Protein AF-A0A8T0LU77-F1 (afdb_monomer_lite)

Foldseek 3Di:
DVLLVVLLVLCVVQLEAEEAELQFDLVVVVSLVPHPNPRYYYYHLLVSLVSLLVSVVVPRQEYEYQDFQQSQLLNCLSCVVSPNNRHFYFYLDLDHLDFQFQVLLVAPLVVVLLLVQLQDALEEEEEESRHHLLSLLLSCQRHLYAYDYLACVLLVLVQSCLLDPPYQYEYDDQQQLLVLSLVVLVVLLPDQQVVVCVVPVSDGNVSSVSSSVRRHYHHRTAGPLLALCDDVLLVCCVPPPVVAQQEAESRHHPSSSVVQVVCVVVVRHDYTHLVRRLVSLLVVQLVCVVVLPQEEHEYEYSDRPSSVSVNVVSSVCSQPVDDDGRGYHYFYDYSWDDPLDDDDDDDDDDGDDDPDPDDDRGDGSHDPSSHSRDSVSSVCVSVQDDPDPPDDRPRPSRGRDAFPDDDVNHGSSVSSCVSVVQNVCCVVPVHGDPVSSCCSNPNDRSRSPDPPDPDVDPDDQAEEEEEAPDLQVLLLLLLSLVLRHQYEYEYPVAQVVCVVSDVVSPDSYGYHYLLCSLQPGQEYEHEDALQCLLVRPLVSQAAHQYEYLYFHACVRRNDDPCLQVVVADSQVVSCVSNVRHWYKYWNNQAASLCSNPQAAAPPDPQAAEIEMATDDPVSLVVVQVSCNSSRHHYAYQYHSSLNLCRHPPFQSHHCQQQDDDDPPDDLVVSLVSSNPDRPGGHDNVNNVVRSVVTDDDPPRIDYQDDPPPDSRNCSRNVDD

Sequence (720 aa):
MQVVKDLDALLHEKKMGIVAHFYMDPELQGILSSLSWPHTFIADSLAMGEAAAKMAKKGIQSVAVLGVDFMSESVRANLDSNGFPHIPVYRLAEQKIGCSLAESAEKQAYIAYLQKAAKTPNSIHIVYINTSLRSKAFAHDLVPTITCTSSNVVQTVLQAYAQVPDVSIWYGPDTYMGENLQQMFEHIAQLPDEKIRQIHPQHNRKTIAGMLKRFDYFKEGNCVVHHMFGDKVTQRVRDEYSHAYHTAHFEVPGEMFTLAMEAQNEGRGVVGSTSNILNFIKAKTAEAVKNQTGERLSFVLGTEAGMITAIVRGVQETLNAQAGGIKPEVEIIFPVAADAVAMEGEELVPGVAGGEGCSTAGGCATCPFMKMNDIDALFRVVEGVSATTNGADPLANFYPQKYSELIQGKTISDIGVQPILHMKSFMEGQKLSDALVKDIQTRTPGAGCPESHPLPKTPMTQTIGFVGFGHVNSGLAQHAVNAGYNVILSNSRGPNSLTDAVEKLGPQAKAATVEDVARQSDLVSVSVPLKSVELLPVELFAGKTVIDSNNYYPERDGEYPELEKRVLTMSELVQRHLKDSRVIKVFNNIDQFHIRYGARSADDPTRWAIPLAGDNLEAKAEVAKFVDAIGFDAVDCGSLADSWRFQPNTPAYCVPYIGEFPDGVTTEEMLKWVQNDHSKVVKAADVLKLLSQATTSDPVGGLINTPKLVPVYIAMFALP

InterPro domains:
  IPR003473 Quinolinate synthetase A [PF02445] (7-314)
  IPR003473 Quinolinate synthetase A [PTHR30573] (2-440)
  IPR028939 Pyrroline-5-carboxylate reductase, catalytic, N-terminal [PF03807] (463-551)
  IPR036094 Quinolinate synthetase A superfamily [G3DSA:3.40.50.10800] (7-96)
  IPR036094 Quinolinate synthetase A superfamily [G3DSA:3.40.50.10800] (101-222)
  IPR036094 Quinolinate synthetase A superfamily [G3DSA:3.40.50.10800] (223-317)
  IPR036094 Quinolinate synthetase A superfamily [SSF142754] (3-386)
  IPR036291 NAD(P)-binding domain superfamily [SSF51735] (463-658)

Secondary structure (DSSP, 8-state):
-HHHHHHHHHHHHHTEEEEEETTS-HHHHHHHHT---TTEEEE-HHHHHHHHHHHHHTT-SEEEEES-HHHHHHHHHHHHHTT-TTS-EE-S-SS----HHHHHTTSHHHHHHHHHHHTSTTEEEEEESSS-HHHHHHHHHHS-EEEE-TTTHHHHHHHHHHHSTT-EEEEES-HHHHHHHHHHHHHHTTS-HHHHHHH-TT--HHHHHHHHTTEEE-SS---TTGGGS-HHHHHHHHHH-TTSEEEEETTS-HHHHHHHHHHHHTTSEEEE-HHHHHHHHHHHHHHHHHHT---EEEEEEES-GGGHHHHHHHHHHHHHSS-SSPPPEEEEE----GGGS----------S-SS--S-TT--SS--TTGGG--HHHHHHHHHH--S--SS--TTGGGSPPPP--EETTEEHHHHHTHHHHHHHHHHHHSS--HHHHHHHHHSPTTTTS--SS--SS--TTPEEEEES-SHHHHHHHHHHHHTT-EEEEE-TT-GGGGHHHHHHH-TTEEE--HHHHHHH-SEEEE-S-HHHHTTS-HHHHTT-EEEE-----HHHH---HHHHTTSS-HHHHHHHHTTTSEEEE-STTS-HHHHHH----TT-TTPPEEEEEES-HHHHHHHHHHHHHTT-EEEE--SGGGGGGGSTTSTTSSHHHH-PPPTT--HHHHHHHHHH-------HHHHHHHHHT----SSSS--SS-TT--HHHHHHHS--

Organism: NCBI:txid325452

Radius of gyration: 29.88 Å; chains: 1; bounding box: 83×69×72 Å

pLDDT: mean 85.57, std 15.41, range [25.34, 98.62]

Structure (mmCIF, N/CA/C/O backbone):
data_AF-A0A8T0LU77-F1
#
_entry.id   AF-A0A8T0LU77-F1
#
loop_
_atom_site.group_PDB
_atom_site.id
_atom_site.type_symbol
_atom_site.label_atom_id
_atom_site.label_alt_id
_atom_site.label_comp_id
_atom_site.label_asym_id
_atom_site.label_entity_id
_atom_site.label_seq_id
_atom_site.pdbx_PDB_ins_code
_atom_site.Cartn_x
_atom_site.Cartn_y
_atom_site.Cartn_z
_atom_site.occupancy
_atom_site.B_iso_or_equiv
_atom_site.auth_seq_id
_atom_site.auth_comp_id
_atom_site.auth_asym_id
_atom_site.auth_atom_id
_atom_site.pdbx_PDB_model_num
ATOM 1 N N . MET A 1 1 ? 1.473 31.744 18.400 1.00 71.50 1 MET A N 1
ATOM 2 C CA . MET A 1 1 ? 0.511 32.851 18.143 1.00 71.50 1 MET A CA 1
ATOM 3 C C . MET A 1 1 ? 0.859 33.685 16.913 1.00 71.50 1 MET A C 1
ATOM 5 O O . MET A 1 1 ? -0.066 33.986 16.176 1.00 71.50 1 MET A O 1
ATOM 9 N N . GLN A 1 2 ? 2.121 34.073 16.679 1.00 88.25 2 GLN A N 1
ATOM 10 C CA . GLN A 1 2 ? 2.491 34.861 15.488 1.00 88.25 2 GLN A CA 1
ATOM 11 C C . GLN A 1 2 ? 2.235 34.090 14.179 1.00 88.25 2 GLN A C 1
ATOM 13 O O . GLN A 1 2 ? 1.459 34.554 13.358 1.00 88.25 2 GLN A O 1
ATOM 18 N N . VAL A 1 3 ? 2.720 32.845 14.091 1.00 89.31 3 VAL A N 1
ATOM 19 C CA . VAL A 1 3 ? 2.484 31.917 12.963 1.00 89.31 3 VAL A CA 1
ATOM 20 C C . VAL A 1 3 ? 1.002 31.800 12.573 1.00 89.31 3 VAL A C 1
ATOM 22 O O . VAL A 1 3 ? 0.662 31.887 11.399 1.00 89.31 3 VAL A O 1
ATOM 25 N N . VAL A 1 4 ? 0.101 31.661 13.557 1.00 91.69 4 VAL A N 1
ATOM 26 C CA . VAL A 1 4 ? -1.355 31.597 13.319 1.00 91.69 4 VAL A CA 1
ATOM 27 C C . VAL A 1 4 ? -1.853 32.881 12.659 1.00 91.69 4 VAL A C 1
ATOM 29 O O . VAL A 1 4 ? -2.607 32.803 11.701 1.00 91.69 4 VAL A O 1
ATOM 32 N N . LYS A 1 5 ? -1.433 34.057 13.145 1.00 93.75 5 LYS A N 1
ATOM 33 C CA . LYS A 1 5 ? -1.854 35.349 12.580 1.00 93.75 5 LYS A CA 1
ATOM 34 C C . LYS A 1 5 ? -1.355 35.535 11.150 1.00 93.75 5 LYS A C 1
ATOM 36 O O . LYS A 1 5 ? -2.112 36.027 10.320 1.00 93.75 5 LYS A O 1
ATOM 41 N N . ASP A 1 6 ? -0.112 35.145 10.883 1.00 95.81 6 ASP A N 1
ATOM 42 C CA . ASP A 1 6 ? 0.508 35.306 9.566 1.00 95.81 6 ASP A CA 1
ATOM 43 C C . ASP A 1 6 ? -0.165 34.398 8.533 1.00 95.81 6 ASP A C 1
ATOM 45 O O . ASP A 1 6 ? -0.571 34.866 7.469 1.00 95.81 6 ASP A O 1
ATOM 49 N N . LEU A 1 7 ? -0.386 33.125 8.884 1.00 95.88 7 LEU A N 1
ATOM 50 C CA . LEU A 1 7 ? -1.118 32.191 8.031 1.00 95.88 7 LEU A CA 1
ATOM 51 C C . LEU A 1 7 ? -2.561 32.660 7.808 1.00 95.88 7 LEU A C 1
ATOM 53 O O . LEU A 1 7 ? -3.051 32.635 6.684 1.00 95.88 7 LEU A O 1
ATOM 57 N N . ASP A 1 8 ? -3.242 33.118 8.859 1.00 95.50 8 ASP A N 1
ATOM 58 C CA . ASP A 1 8 ? -4.627 33.584 8.775 1.00 95.50 8 ASP A CA 1
ATOM 59 C C . ASP A 1 8 ? -4.773 34.800 7.850 1.00 95.50 8 ASP A C 1
ATOM 61 O O . ASP A 1 8 ? -5.672 34.831 7.007 1.00 95.50 8 ASP A O 1
ATOM 65 N N . ALA A 1 9 ? -3.863 35.774 7.957 1.00 96.00 9 ALA A N 1
ATOM 66 C CA . ALA A 1 9 ? -3.821 36.934 7.072 1.00 96.00 9 ALA A CA 1
ATOM 67 C C . ALA A 1 9 ? -3.586 36.520 5.612 1.00 96.00 9 ALA A C 1
ATOM 69 O O . ALA A 1 9 ? -4.295 36.981 4.714 1.00 96.00 9 ALA A O 1
ATOM 70 N N . LEU A 1 10 ? -2.645 35.602 5.385 1.00 95.50 10 LEU A N 1
ATOM 71 C CA . LEU A 1 10 ? -2.308 35.122 4.052 1.00 95.50 10 LEU A CA 1
ATOM 72 C C . LEU A 1 10 ? -3.462 34.324 3.417 1.00 95.50 10 LEU A C 1
ATOM 74 O O . LEU A 1 10 ? -3.782 34.520 2.245 1.00 95.50 10 LEU A O 1
ATOM 78 N N . LEU A 1 11 ? -4.151 33.477 4.186 1.00 96.50 11 LEU A N 1
ATOM 79 C CA . LEU A 1 11 ? -5.327 32.739 3.714 1.00 96.50 11 LEU A CA 1
ATOM 80 C C . LEU A 1 11 ? -6.483 33.675 3.342 1.00 96.50 11 LEU A C 1
ATOM 82 O O . LEU A 1 11 ? -7.136 33.446 2.321 1.00 96.50 11 LEU A O 1
ATOM 86 N N . HIS A 1 12 ? -6.702 34.749 4.111 1.00 95.69 12 HIS A N 1
ATOM 87 C CA . HIS A 1 12 ? -7.681 35.785 3.768 1.00 95.69 12 HIS A CA 1
ATOM 88 C C . HIS A 1 12 ? -7.314 36.523 2.476 1.00 95.69 12 HIS A C 1
ATOM 90 O O . HIS A 1 12 ? -8.185 36.748 1.632 1.00 95.69 12 HIS A O 1
ATOM 96 N N . GLU A 1 13 ? -6.039 36.884 2.308 1.00 94.81 13 GLU A N 1
ATOM 97 C CA . GLU A 1 13 ? -5.536 37.562 1.110 1.00 94.81 13 GLU A CA 1
ATOM 98 C C . GLU A 1 13 ? -5.702 36.685 -0.139 1.00 94.81 13 GLU A C 1
ATOM 100 O O . GLU A 1 13 ? -6.286 37.110 -1.140 1.00 94.81 13 GLU A O 1
ATOM 105 N N . LYS A 1 14 ? -5.223 35.438 -0.070 1.00 94.31 14 LYS A N 1
ATOM 106 C CA . LYS A 1 14 ? -5.201 34.493 -1.196 1.00 94.31 14 LYS A CA 1
ATOM 107 C C . LYS A 1 14 ? -6.538 33.799 -1.432 1.00 94.31 14 LYS A C 1
ATOM 109 O O . LYS A 1 14 ? -6.737 33.190 -2.481 1.00 94.31 14 LYS A O 1
ATOM 114 N N . LYS A 1 15 ? -7.461 33.885 -0.469 1.00 96.12 15 LYS A N 1
ATOM 115 C CA . LYS A 1 15 ? -8.753 33.184 -0.454 1.00 96.12 15 LYS A CA 1
ATOM 116 C C . LYS A 1 15 ? -8.601 31.676 -0.680 1.00 96.12 15 LYS A C 1
ATOM 118 O O . LYS A 1 15 ? -9.377 31.083 -1.430 1.00 96.12 15 LYS A O 1
ATOM 123 N N . MET A 1 16 ? -7.601 31.054 -0.063 1.00 96.88 16 MET A N 1
ATOM 124 C CA . MET A 1 16 ? -7.343 29.619 -0.208 1.00 96.88 16 MET A CA 1
ATOM 125 C C . MET A 1 16 ? -8.146 28.821 0.824 1.00 96.88 16 MET A C 1
ATOM 127 O O . MET A 1 16 ? -8.096 29.116 2.013 1.00 96.88 16 MET A O 1
ATOM 131 N N . GLY A 1 17 ? -8.888 27.803 0.394 1.00 97.56 17 GLY A N 1
ATOM 132 C CA . GLY A 1 17 ? -9.505 26.833 1.297 1.00 97.56 17 GLY A CA 1
ATOM 133 C C . GLY A 1 17 ? -8.489 25.808 1.800 1.00 97.56 17 GLY A C 1
ATOM 134 O O . GLY A 1 17 ? -7.613 25.389 1.047 1.00 97.56 17 GLY A O 1
ATOM 135 N N . ILE A 1 18 ? -8.631 25.372 3.048 1.00 97.62 18 ILE A N 1
ATOM 136 C CA . ILE A 1 18 ? -7.810 24.325 3.657 1.00 97.62 18 ILE A CA 1
ATOM 137 C C . ILE A 1 18 ? -8.700 23.140 4.013 1.00 97.62 18 ILE A C 1
ATOM 139 O O . ILE A 1 18 ? -9.639 23.271 4.804 1.00 97.62 18 ILE A O 1
ATOM 143 N N . VAL A 1 19 ? -8.386 21.972 3.459 1.00 96.38 19 VAL A N 1
ATOM 144 C CA . VAL A 1 19 ? -8.988 20.701 3.874 1.00 96.38 19 VAL A CA 1
ATOM 145 C C . VAL A 1 19 ? -7.897 19.756 4.337 1.00 96.38 19 VAL A C 1
ATOM 147 O O . VAL A 1 19 ? -6.856 19.632 3.695 1.00 96.38 19 VAL A O 1
ATOM 150 N N . ALA A 1 20 ? -8.115 19.115 5.477 1.00 92.69 20 ALA A N 1
ATOM 151 C CA . ALA A 1 20 ? -7.022 18.534 6.234 1.00 92.69 20 ALA A CA 1
ATOM 152 C C . ALA A 1 20 ? -7.450 17.239 6.939 1.00 92.69 20 ALA A C 1
ATOM 154 O O . ALA A 1 20 ? -8.569 17.166 7.451 1.00 92.69 20 ALA A O 1
ATOM 155 N N . HIS A 1 21 ? -6.587 16.220 6.970 1.00 88.94 21 HIS A N 1
ATOM 156 C CA . HIS A 1 21 ? -6.925 14.925 7.571 1.00 88.94 21 HIS A CA 1
ATOM 157 C C . HIS A 1 21 ? -6.678 14.878 9.092 1.00 88.94 21 HIS A C 1
ATOM 159 O O . HIS A 1 21 ? -5.743 15.496 9.592 1.00 88.94 21 HIS A O 1
ATOM 165 N N . PHE A 1 22 ? -7.432 14.064 9.844 1.00 79.50 22 PHE A N 1
ATOM 166 C CA . PHE A 1 22 ? -7.202 13.857 11.291 1.00 79.50 22 PHE A CA 1
ATOM 167 C C . PHE A 1 22 ? -5.813 13.311 11.658 1.00 79.50 22 PHE A C 1
ATOM 169 O O . PHE A 1 22 ? -5.407 13.390 12.810 1.00 79.50 22 PHE A O 1
ATOM 176 N N . TYR A 1 23 ? -5.094 12.727 10.702 1.00 79.31 23 TYR A N 1
ATOM 177 C CA . TYR A 1 23 ? -3.795 12.081 10.937 1.00 79.31 23 TYR A CA 1
ATOM 178 C C . TYR A 1 23 ? -2.599 13.027 10.797 1.00 79.31 23 TYR A C 1
ATOM 180 O O . TYR A 1 23 ? -1.453 12.611 10.933 1.00 79.31 23 TYR A O 1
ATOM 188 N N . MET A 1 24 ? -2.853 14.309 10.537 1.00 77.81 24 MET A N 1
ATOM 189 C CA . MET A 1 24 ? -1.810 15.328 10.534 1.00 77.81 24 MET A CA 1
ATOM 190 C C . MET A 1 24 ? -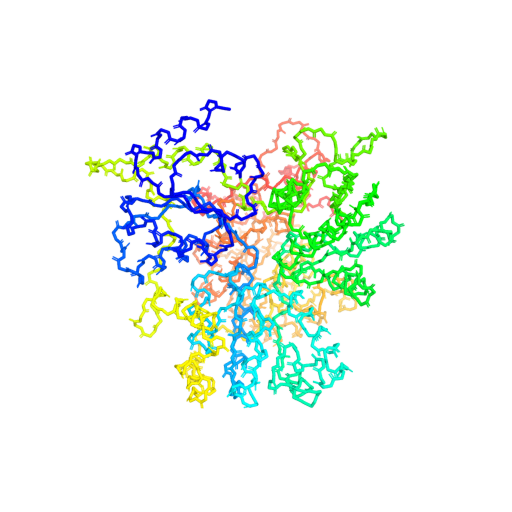1.126 15.470 11.890 1.00 77.81 24 MET A C 1
ATOM 192 O O . MET A 1 24 ? -1.663 15.089 12.933 1.00 77.81 24 MET A O 1
ATOM 196 N N . ASP A 1 25 ? 0.028 16.129 11.869 1.00 74.69 25 ASP A N 1
ATOM 197 C CA . ASP A 1 25 ? 0.730 16.520 13.078 1.00 74.69 25 ASP A CA 1
ATOM 198 C C . ASP A 1 25 ? -0.173 17.298 14.072 1.00 74.69 25 ASP A C 1
ATOM 200 O O . ASP A 1 25 ? -0.897 18.211 13.653 1.00 74.69 25 ASP A O 1
ATOM 204 N N . PRO A 1 26 ? -0.174 16.945 15.377 1.00 70.81 26 PRO A N 1
ATOM 205 C CA . PRO A 1 26 ? -0.962 17.643 16.392 1.00 70.81 26 PRO A CA 1
ATOM 206 C C . PRO A 1 26 ? -0.701 19.152 16.479 1.00 70.81 26 PRO A C 1
ATOM 208 O O . PRO A 1 26 ? -1.646 19.910 16.713 1.00 70.81 26 PRO A O 1
ATOM 211 N N . GLU A 1 27 ? 0.540 19.603 16.268 1.00 75.69 27 GLU A N 1
ATOM 212 C CA . GLU A 1 27 ? 0.891 21.024 16.248 1.00 75.69 27 GLU A CA 1
ATOM 213 C C . GLU A 1 27 ? 0.178 21.726 15.090 1.00 75.69 27 GLU A C 1
ATOM 215 O O . GLU A 1 27 ? -0.529 22.720 15.294 1.00 75.69 27 GLU A O 1
ATOM 220 N N . LEU A 1 28 ? 0.266 21.152 13.887 1.00 82.31 28 LEU A N 1
ATOM 221 C CA . LEU A 1 28 ? -0.398 21.679 12.697 1.00 82.31 28 LEU A CA 1
ATOM 222 C C . LEU A 1 28 ? -1.924 21.686 12.859 1.00 82.31 28 LEU A C 1
ATOM 224 O O . LEU A 1 28 ? -2.576 22.685 12.553 1.00 82.31 28 LEU A O 1
ATOM 228 N N . GLN A 1 29 ? -2.512 20.627 13.425 1.00 81.38 29 GLN A N 1
ATOM 229 C CA . GLN A 1 29 ? -3.939 20.607 13.771 1.00 81.38 29 GLN A CA 1
ATOM 230 C C . GLN A 1 29 ? -4.318 21.741 14.738 1.00 81.38 29 GLN A C 1
ATOM 232 O O . GLN A 1 29 ? -5.363 22.385 14.572 1.00 81.38 29 GLN A O 1
ATOM 237 N N . GLY A 1 30 ? -3.477 21.995 15.746 1.00 81.50 30 GLY A N 1
ATOM 238 C CA . GLY A 1 30 ? -3.633 23.087 16.704 1.00 81.50 30 GLY A CA 1
ATOM 239 C C . GLY A 1 30 ? -3.628 24.460 16.031 1.00 81.50 30 GLY A C 1
ATOM 240 O O . GLY A 1 30 ? -4.527 25.268 16.290 1.00 81.50 30 GLY A O 1
ATOM 241 N N . ILE A 1 31 ? -2.679 24.692 15.119 1.00 87.00 31 ILE A N 1
ATOM 242 C CA . ILE A 1 31 ? -2.573 25.918 14.315 1.00 87.00 31 ILE A CA 1
ATOM 243 C C . ILE A 1 31 ? -3.833 26.114 13.472 1.00 87.00 31 ILE A C 1
ATOM 245 O O . ILE A 1 31 ? -4.501 27.138 13.615 1.00 87.00 31 ILE A O 1
ATOM 249 N N . LEU A 1 32 ? -4.201 25.125 12.651 1.00 90.00 32 LEU A N 1
ATOM 250 C CA . LEU A 1 32 ? -5.330 25.217 11.716 1.00 90.00 32 LEU A CA 1
ATOM 251 C C . LEU A 1 32 ? -6.658 25.493 12.417 1.00 90.00 32 LEU A C 1
ATOM 253 O O . LEU A 1 32 ? -7.499 26.238 11.923 1.00 90.00 32 LEU A O 1
ATOM 257 N N . SER A 1 33 ? -6.837 24.915 13.597 1.00 86.12 33 SER A N 1
ATOM 258 C CA . SER A 1 33 ? -8.040 25.123 14.399 1.00 86.12 33 SER A CA 1
ATOM 259 C C . SER A 1 33 ? -8.109 26.484 15.084 1.00 86.12 33 SER A C 1
ATOM 261 O O . SER A 1 33 ? -9.165 26.857 15.585 1.00 86.12 33 SER A O 1
ATOM 263 N N . SER A 1 34 ? -6.976 27.179 15.179 1.00 88.69 34 SER A N 1
ATOM 264 C CA . SER A 1 34 ? -6.874 28.505 15.789 1.00 88.69 34 SER A CA 1
ATOM 265 C C . SER A 1 34 ? -7.025 29.630 14.760 1.00 88.69 34 SER A C 1
ATOM 267 O O . SER A 1 34 ? -6.985 30.801 15.136 1.00 88.69 34 SER A O 1
ATOM 269 N N . LEU A 1 35 ? -7.170 29.289 13.475 1.00 92.12 35 LEU A N 1
ATOM 270 C CA . LEU A 1 35 ? -7.397 30.243 12.393 1.00 92.12 35 LEU A CA 1
ATOM 271 C C . LEU A 1 35 ? -8.789 30.873 12.514 1.00 92.12 35 LEU A C 1
ATOM 273 O O . LEU A 1 35 ? -9.760 30.209 12.881 1.00 92.12 35 LEU A O 1
ATOM 277 N N . SER A 1 36 ? -8.891 32.157 12.174 1.00 94.19 36 SER A N 1
ATOM 278 C CA . SER A 1 36 ? -10.174 32.856 12.059 1.00 94.19 36 SER A CA 1
ATOM 279 C C . SER A 1 36 ? -10.788 32.709 10.660 1.00 94.19 36 SER A C 1
ATOM 281 O O . SER A 1 36 ? -11.994 32.894 10.483 1.00 94.19 36 SER A O 1
ATOM 283 N N . TRP A 1 37 ? -9.973 32.315 9.676 1.00 95.56 37 TRP A N 1
ATOM 284 C CA . TRP A 1 37 ? -10.376 32.020 8.311 1.00 95.56 37 TRP A CA 1
ATOM 285 C C . TRP A 1 37 ? -11.465 30.931 8.262 1.00 95.56 37 TRP A C 1
ATOM 287 O O . TRP A 1 37 ? -11.230 29.787 8.662 1.00 95.56 37 TRP A O 1
ATOM 297 N N . PRO A 1 38 ? -12.667 31.231 7.730 1.00 93.44 38 PRO A N 1
ATOM 298 C CA . PRO A 1 38 ? -13.825 30.339 7.822 1.00 93.44 38 PRO A CA 1
ATOM 299 C C . PRO A 1 38 ? -13.790 29.157 6.838 1.00 93.44 38 PRO A C 1
ATOM 301 O O . PRO A 1 38 ? -14.735 28.364 6.800 1.00 93.44 38 PRO A O 1
ATOM 304 N N . HIS A 1 39 ? -12.747 29.045 6.009 1.00 96.56 39 HIS A N 1
ATOM 305 C CA . HIS A 1 39 ? -12.594 27.989 5.004 1.00 96.56 39 HIS A CA 1
ATOM 306 C C . HIS A 1 39 ? -11.478 27.002 5.359 1.00 96.56 39 HIS A C 1
ATOM 308 O O . HIS A 1 39 ? -10.766 26.534 4.478 1.00 96.56 39 HIS A O 1
ATOM 314 N N . THR A 1 40 ? -11.375 26.654 6.641 1.00 95.75 40 THR A N 1
ATOM 315 C CA . THR A 1 40 ? -10.506 25.587 7.150 1.00 95.75 40 THR A CA 1
ATOM 316 C C . THR A 1 40 ? -11.357 24.451 7.708 1.00 95.75 40 THR A C 1
ATOM 318 O O . THR A 1 40 ? -12.280 24.689 8.486 1.00 95.75 40 THR A O 1
ATOM 321 N N . PHE A 1 41 ? -11.076 23.209 7.310 1.00 93.69 41 PHE A N 1
ATOM 322 C CA . PHE A 1 41 ? -11.833 22.041 7.760 1.00 93.69 41 PHE A CA 1
ATOM 323 C C . PHE A 1 41 ? -10.929 20.822 7.972 1.00 93.69 41 PHE A C 1
ATOM 325 O O . PHE A 1 41 ? -10.217 20.409 7.058 1.00 93.69 41 PHE A O 1
ATOM 332 N N . ILE A 1 42 ? -10.984 20.242 9.175 1.00 88.50 42 ILE A N 1
ATOM 333 C CA . ILE A 1 42 ? -10.236 19.038 9.560 1.00 88.50 42 ILE A CA 1
ATOM 334 C C . ILE A 1 42 ? -11.229 17.883 9.690 1.00 88.50 42 ILE A C 1
ATOM 336 O O . ILE A 1 42 ? -12.168 17.983 10.482 1.00 88.50 42 ILE A O 1
ATOM 340 N N . ALA A 1 43 ? -11.051 16.816 8.912 1.00 80.94 43 ALA A N 1
ATOM 341 C CA . ALA A 1 43 ? -11.973 15.684 8.905 1.00 80.94 43 ALA A CA 1
ATOM 342 C C . ALA A 1 43 ? -11.348 14.388 8.358 1.00 80.94 43 ALA A C 1
ATOM 344 O O . ALA A 1 43 ? -10.147 14.314 8.110 1.00 80.94 43 ALA A O 1
ATOM 345 N N . ASP A 1 44 ? -12.175 13.357 8.171 1.00 76.94 44 ASP A N 1
ATOM 346 C CA . ASP A 1 44 ? -11.810 12.178 7.386 1.00 76.94 44 ASP A CA 1
ATOM 347 C C . ASP A 1 44 ? -11.733 12.498 5.879 1.00 76.94 44 ASP A C 1
ATOM 349 O O . ASP A 1 44 ? -12.200 13.542 5.409 1.00 76.94 44 ASP A O 1
ATOM 353 N N . SER A 1 45 ? -11.145 11.585 5.101 1.00 73.00 45 SER A N 1
ATOM 354 C CA . SER A 1 45 ? -10.878 11.798 3.672 1.00 73.00 45 SER A CA 1
ATOM 355 C C . SER A 1 45 ? -12.123 12.102 2.835 1.00 73.00 45 SER A C 1
ATOM 357 O O . SER A 1 45 ? -12.030 12.818 1.839 1.00 73.00 45 SER A O 1
ATOM 359 N N . LEU A 1 46 ? -13.292 11.568 3.207 1.00 73.75 46 LEU A N 1
ATOM 360 C CA . LEU A 1 46 ? -14.523 11.784 2.447 1.00 73.75 46 LEU A CA 1
ATOM 361 C C . LEU A 1 46 ? -15.060 13.199 2.670 1.00 73.75 46 LEU A C 1
ATOM 363 O O . LEU A 1 46 ? -15.390 13.907 1.714 1.00 73.75 46 LEU A O 1
ATOM 367 N N . ALA A 1 47 ? -15.125 13.619 3.931 1.00 82.81 47 ALA A N 1
ATOM 368 C CA . ALA A 1 47 ? -15.670 14.915 4.298 1.00 82.81 47 ALA A CA 1
ATOM 369 C C . ALA A 1 47 ? -14.819 16.082 3.757 1.00 82.81 47 ALA A C 1
ATOM 371 O O . ALA A 1 47 ? -15.359 17.156 3.482 1.00 82.81 47 ALA A O 1
ATOM 372 N N . MET A 1 48 ? -13.517 15.867 3.525 1.00 90.19 48 MET A N 1
ATOM 373 C CA . MET A 1 48 ? -12.617 16.849 2.904 1.00 90.19 48 MET A CA 1
ATOM 374 C C . MET A 1 48 ? -13.088 17.290 1.508 1.00 90.19 48 MET A C 1
ATOM 376 O O . MET A 1 48 ? -13.151 18.489 1.233 1.00 90.19 48 MET A O 1
ATOM 380 N N . GLY A 1 49 ? -13.476 16.355 0.633 1.00 87.69 49 GLY A N 1
ATOM 381 C CA . GLY A 1 49 ? -13.937 16.687 -0.723 1.00 87.69 49 GLY A CA 1
ATOM 382 C C . GLY A 1 49 ? -15.213 17.535 -0.720 1.00 87.69 49 GLY A C 1
ATOM 383 O O . GLY A 1 49 ? -15.307 18.543 -1.421 1.00 87.69 49 GLY A O 1
ATOM 384 N N . GLU A 1 50 ? -16.183 17.180 0.125 1.00 87.12 50 GLU A N 1
ATOM 385 C CA . GLU A 1 50 ? -17.428 17.944 0.254 1.00 87.12 50 GLU A CA 1
ATOM 386 C C . GLU A 1 50 ? -17.214 19.325 0.871 1.00 87.12 50 GLU A C 1
ATOM 388 O O . GLU A 1 50 ? -17.869 20.296 0.477 1.00 87.12 50 GLU A O 1
ATOM 393 N N . ALA A 1 51 ? -16.315 19.418 1.851 1.00 93.62 51 ALA A N 1
ATOM 394 C CA . ALA A 1 51 ? -15.939 20.681 2.459 1.00 93.62 51 ALA A CA 1
ATOM 395 C C . ALA A 1 51 ? -15.322 21.614 1.414 1.00 93.62 51 ALA A C 1
ATOM 397 O O . ALA A 1 51 ? -15.780 22.750 1.291 1.00 93.62 51 ALA A O 1
ATOM 398 N N . ALA A 1 52 ? -14.398 21.116 0.587 1.00 95.75 52 ALA A N 1
ATOM 399 C CA . ALA A 1 52 ? -13.813 21.880 -0.512 1.00 95.75 52 ALA A CA 1
ATOM 400 C C . ALA A 1 52 ? -14.887 22.398 -1.486 1.00 95.75 52 ALA A C 1
ATOM 402 O O . ALA A 1 52 ? -14.906 23.586 -1.805 1.00 95.75 52 ALA A O 1
ATOM 403 N N . ALA A 1 53 ? -15.850 21.563 -1.892 1.00 92.94 53 ALA A N 1
ATOM 404 C CA . ALA A 1 53 ? -16.952 21.993 -2.759 1.00 92.94 53 ALA A CA 1
ATOM 405 C C . ALA A 1 53 ? -17.871 23.044 -2.100 1.00 92.94 53 ALA A C 1
ATOM 407 O O . ALA A 1 53 ? -18.331 23.983 -2.757 1.00 92.94 53 ALA A O 1
ATOM 408 N N . LYS A 1 54 ? -18.135 22.932 -0.790 1.00 95.94 54 LYS A N 1
ATOM 409 C CA . LYS A 1 54 ? -18.881 23.947 -0.021 1.00 95.94 54 LYS A CA 1
ATOM 410 C C . LYS A 1 54 ? -18.103 25.260 0.090 1.00 95.94 54 LYS A C 1
ATOM 412 O O . LYS A 1 54 ? -18.715 26.323 0.019 1.00 95.94 54 LYS A O 1
ATOM 417 N N . MET A 1 55 ? -16.784 25.199 0.261 1.00 97.38 55 MET A N 1
ATOM 418 C CA . MET A 1 55 ? -15.913 26.375 0.285 1.00 97.38 55 MET A CA 1
ATOM 419 C C . MET A 1 55 ? -15.852 27.040 -1.095 1.00 97.38 55 MET A C 1
ATOM 421 O O . MET A 1 55 ? -15.975 28.259 -1.173 1.00 97.38 55 MET A O 1
ATOM 425 N N . ALA A 1 56 ? -15.763 26.262 -2.181 1.00 96.56 56 ALA A N 1
ATOM 426 C CA . ALA A 1 56 ? -15.769 26.763 -3.561 1.00 96.56 56 ALA A CA 1
ATOM 427 C C . ALA A 1 56 ? -17.028 27.589 -3.862 1.00 96.56 56 ALA A C 1
ATOM 429 O O . ALA A 1 56 ? -16.936 28.712 -4.351 1.00 96.56 56 ALA A O 1
ATOM 430 N N . LYS A 1 57 ? -18.206 27.109 -3.434 1.00 96.19 57 LYS A N 1
ATOM 431 C CA . LYS A 1 57 ? -19.472 27.871 -3.505 1.00 96.19 57 LYS A CA 1
ATOM 432 C C . LYS A 1 57 ? -19.438 29.201 -2.745 1.00 96.19 57 LYS A C 1
ATOM 434 O O . LYS A 1 57 ? -20.209 30.099 -3.066 1.00 96.19 57 LYS A O 1
ATOM 439 N N . LYS A 1 58 ? -18.581 29.321 -1.729 1.00 96.56 58 LYS A N 1
ATOM 440 C CA . LYS A 1 58 ? -18.394 30.529 -0.915 1.00 96.56 58 LYS A CA 1
ATOM 441 C C . LYS A 1 58 ? -17.249 31.427 -1.413 1.00 96.56 58 LY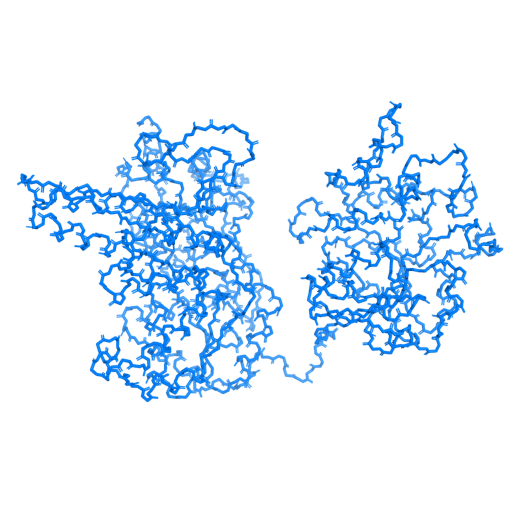S A C 1
ATOM 443 O O . LYS A 1 58 ? -16.998 32.457 -0.798 1.00 96.56 58 LYS A O 1
ATOM 448 N N . GLY A 1 59 ? -16.609 31.092 -2.538 1.00 95.31 59 GLY A N 1
ATOM 449 C CA . GLY A 1 59 ? -15.720 32.003 -3.266 1.00 95.31 59 GLY A CA 1
ATOM 450 C C . GLY A 1 59 ? -14.221 31.866 -2.989 1.00 95.31 59 GLY A C 1
ATOM 451 O O . GLY A 1 59 ? -13.476 32.799 -3.309 1.00 95.31 59 GLY A O 1
ATOM 452 N N . ILE A 1 60 ? -13.761 30.737 -2.432 1.00 96.75 60 ILE A N 1
ATOM 453 C CA . ILE A 1 60 ? -12.319 30.429 -2.419 1.00 96.75 60 ILE A CA 1
ATOM 454 C C . ILE A 1 60 ? -11.764 30.380 -3.850 1.00 96.75 60 ILE A C 1
ATOM 456 O O . ILE A 1 60 ? -12.500 30.092 -4.793 1.00 96.75 60 ILE A O 1
ATOM 460 N N . GLN A 1 61 ? -10.476 30.668 -4.012 1.00 95.94 61 GLN A N 1
ATOM 461 C CA . GLN A 1 61 ? -9.799 30.694 -5.314 1.00 95.94 61 GLN A CA 1
ATOM 462 C C . GLN A 1 61 ? -8.924 29.462 -5.555 1.00 95.94 61 GLN A C 1
ATOM 464 O O . GLN A 1 61 ? -8.606 29.159 -6.695 1.00 95.94 61 GLN A O 1
ATOM 469 N N . SER A 1 62 ? -8.556 28.739 -4.501 1.00 96.88 62 SER A N 1
ATOM 470 C CA . SER A 1 62 ? -7.709 27.545 -4.537 1.00 96.88 62 SER A CA 1
ATOM 471 C C . SER A 1 62 ? -7.953 26.701 -3.286 1.00 96.88 62 SER A C 1
ATOM 473 O O . SER A 1 62 ? -8.540 27.193 -2.319 1.00 96.88 62 SER A O 1
ATOM 475 N N . VAL A 1 63 ? -7.527 25.437 -3.290 1.00 97.69 63 VAL A N 1
ATOM 476 C CA . VAL A 1 63 ? -7.601 24.542 -2.124 1.00 97.69 63 VAL A CA 1
ATOM 477 C C . VAL A 1 63 ? -6.242 23.902 -1.872 1.00 97.69 63 VAL A C 1
ATOM 479 O O . VAL A 1 63 ? -5.697 23.283 -2.782 1.00 97.69 63 VAL A O 1
ATOM 482 N N . ALA A 1 64 ? -5.734 23.982 -0.643 1.00 97.50 64 ALA A N 1
ATOM 483 C CA . ALA A 1 64 ? -4.650 23.117 -0.189 1.00 97.50 64 ALA A CA 1
ATOM 484 C C . ALA A 1 64 ? -5.218 21.905 0.558 1.00 97.50 64 ALA A C 1
ATOM 486 O O . ALA A 1 64 ? -6.126 22.024 1.390 1.00 97.50 64 ALA A O 1
ATOM 487 N N . VAL A 1 65 ? -4.678 20.735 0.234 1.00 96.94 65 VAL A N 1
ATOM 488 C CA . VAL A 1 65 ? -5.053 19.447 0.808 1.00 96.94 65 VAL A CA 1
ATOM 489 C C . VAL A 1 65 ? -3.904 18.956 1.669 1.00 96.94 65 VAL A C 1
ATOM 491 O O . VAL A 1 65 ? -2.826 18.650 1.163 1.00 96.94 65 VAL A O 1
ATOM 494 N N . LEU A 1 66 ? -4.155 18.872 2.972 1.00 94.88 66 LEU A N 1
ATOM 495 C CA . LEU A 1 66 ? -3.198 18.363 3.941 1.00 94.88 66 LEU A CA 1
ATOM 496 C C . LEU A 1 66 ? -3.525 16.898 4.219 1.00 94.88 66 LEU A C 1
ATOM 498 O O . LEU A 1 66 ? -4.408 16.567 5.016 1.00 94.88 66 LEU A O 1
ATOM 502 N N . GLY A 1 67 ? -2.844 16.027 3.491 1.00 91.81 67 GLY A N 1
ATOM 503 C CA . GLY A 1 67 ? -3.070 14.591 3.489 1.00 91.81 67 GLY A CA 1
ATOM 504 C C . GLY A 1 67 ? -2.077 13.895 2.567 1.00 91.81 67 GLY A C 1
ATOM 505 O O . GLY A 1 67 ? -0.986 14.399 2.318 1.00 91.81 67 GLY A O 1
ATOM 506 N N . VAL A 1 68 ? -2.463 12.733 2.053 1.00 91.00 68 VAL A N 1
ATOM 507 C CA . VAL A 1 68 ? -1.673 11.973 1.072 1.00 91.00 68 VAL A CA 1
ATOM 508 C C . VAL A 1 68 ? -2.256 12.132 -0.336 1.00 91.00 68 VAL A C 1
ATOM 510 O O . VAL A 1 68 ? -3.363 12.659 -0.499 1.00 91.00 68 VAL A O 1
ATOM 513 N N . ASP A 1 69 ? -1.543 11.679 -1.368 1.00 89.81 69 ASP A N 1
ATOM 514 C CA . ASP A 1 69 ? -1.875 12.030 -2.757 1.00 89.81 69 ASP A CA 1
ATOM 515 C C . ASP A 1 69 ? -3.298 11.614 -3.172 1.00 89.81 69 ASP A C 1
ATOM 517 O O . ASP A 1 69 ? -4.032 12.432 -3.735 1.00 89.81 69 ASP A O 1
ATOM 521 N N . PHE A 1 70 ? -3.764 10.413 -2.802 1.00 86.31 70 PHE A N 1
ATOM 522 C CA . PHE A 1 70 ? -5.123 9.966 -3.153 1.00 86.31 70 PHE A CA 1
ATOM 523 C C . PHE A 1 70 ? -6.230 10.842 -2.537 1.00 86.31 70 PHE A C 1
ATOM 525 O O . PHE A 1 70 ? -7.337 10.927 -3.080 1.00 86.31 70 PHE A O 1
ATOM 532 N N . MET A 1 71 ? -5.971 11.500 -1.399 1.00 91.00 71 MET A N 1
ATOM 533 C CA . MET A 1 71 ? -6.933 12.424 -0.788 1.00 91.00 71 MET A CA 1
ATOM 534 C C . MET A 1 71 ? -7.042 13.696 -1.628 1.00 91.00 71 MET A C 1
ATOM 536 O O . MET A 1 71 ? -8.143 14.193 -1.863 1.00 91.00 71 MET A O 1
ATOM 540 N N . SER A 1 72 ? -5.914 14.170 -2.157 1.00 92.38 72 SER A N 1
ATOM 541 C CA . SER A 1 72 ? -5.861 15.321 -3.061 1.00 92.38 72 SER A CA 1
ATOM 542 C C . SER A 1 72 ? -6.542 15.022 -4.401 1.00 92.38 72 SER A C 1
ATOM 544 O O . SER A 1 72 ? -7.307 15.846 -4.906 1.00 92.38 72 SER A O 1
ATOM 546 N N . GLU A 1 73 ? -6.355 13.812 -4.937 1.00 88.50 73 GLU A N 1
ATOM 547 C CA . GLU A 1 73 ? -7.095 13.309 -6.104 1.00 88.50 73 GLU A CA 1
ATOM 548 C C . GLU A 1 73 ? -8.606 13.255 -5.842 1.00 88.50 73 GLU A C 1
ATOM 550 O O . GLU A 1 73 ? -9.406 13.691 -6.671 1.00 88.50 73 GLU A O 1
ATOM 555 N N . SER A 1 74 ? -9.006 12.770 -4.662 1.00 85.06 74 SER A N 1
ATOM 556 C CA . SER A 1 74 ? -10.415 12.673 -4.266 1.00 85.06 74 SER A CA 1
ATOM 557 C C . SER A 1 74 ? -11.070 14.053 -4.137 1.00 85.06 74 SER A C 1
ATOM 559 O O . SER A 1 74 ? -12.198 14.249 -4.594 1.00 85.06 74 SER A O 1
ATOM 561 N N . VAL A 1 75 ? -10.363 15.037 -3.567 1.00 91.06 75 VAL A N 1
ATOM 562 C CA . VAL A 1 75 ? -10.820 16.435 -3.483 1.00 91.06 75 VAL A CA 1
ATOM 563 C C . VAL A 1 75 ? -10.967 17.047 -4.877 1.00 91.06 75 VAL A C 1
ATOM 565 O O . VAL A 1 75 ? -12.001 17.653 -5.169 1.00 91.06 75 VAL A O 1
ATOM 568 N N . ARG A 1 76 ? -9.981 16.845 -5.762 1.00 91.12 76 ARG A N 1
ATOM 569 C CA . ARG A 1 76 ? -10.035 17.291 -7.163 1.00 91.12 76 ARG A CA 1
ATOM 570 C C . ARG A 1 76 ? -11.254 16.720 -7.888 1.00 91.12 76 ARG A C 1
ATOM 572 O O . ARG A 1 76 ? -12.048 17.488 -8.431 1.00 91.12 76 ARG A O 1
ATOM 579 N N . ALA A 1 77 ? -11.451 15.403 -7.823 1.00 82.56 77 ALA A N 1
ATOM 580 C CA . ALA A 1 77 ? -12.581 14.728 -8.459 1.00 82.56 77 ALA A CA 1
ATOM 581 C C . ALA A 1 77 ? -13.941 15.209 -7.911 1.00 82.56 77 ALA A C 1
ATOM 583 O O . ALA A 1 77 ? -14.912 15.352 -8.662 1.00 82.56 77 ALA A O 1
ATOM 584 N N . ASN A 1 78 ? -14.020 15.502 -6.606 1.00 85.50 78 ASN A N 1
ATOM 585 C CA . ASN A 1 78 ? -15.231 16.037 -5.983 1.00 85.50 78 ASN A CA 1
ATOM 586 C C . ASN A 1 78 ? -15.550 17.455 -6.478 1.00 85.50 78 ASN A C 1
ATOM 588 O O . ASN A 1 78 ? -16.698 17.736 -6.827 1.00 85.50 78 ASN A O 1
ATOM 592 N N . LEU A 1 79 ? -14.547 18.334 -6.555 1.00 89.94 79 LEU A N 1
ATOM 593 C CA . LEU A 1 79 ? -14.715 19.683 -7.098 1.00 89.94 79 LEU A CA 1
ATOM 594 C C . LEU A 1 79 ? -15.162 19.650 -8.562 1.00 89.94 79 LEU A C 1
ATOM 596 O O . LEU A 1 79 ? -16.087 20.379 -8.922 1.00 89.94 79 LEU A O 1
ATOM 600 N N . ASP A 1 80 ? -14.576 18.775 -9.380 1.00 86.62 80 ASP A N 1
ATOM 601 C CA . ASP A 1 80 ? -14.949 18.614 -10.792 1.00 86.62 80 ASP A CA 1
ATOM 602 C C . ASP A 1 80 ? -16.414 18.192 -10.928 1.00 86.62 80 ASP A C 1
ATOM 604 O O . ASP A 1 80 ? -17.194 18.847 -11.623 1.00 86.62 80 ASP A O 1
ATOM 608 N N . SER A 1 81 ? -16.823 17.178 -10.160 1.00 81.00 81 SER A N 1
ATOM 609 C CA . SER A 1 81 ? -18.203 16.672 -10.136 1.00 81.00 81 SER A CA 1
ATOM 610 C C . SER A 1 81 ? -19.221 17.701 -9.623 1.00 81.00 81 SER A C 1
ATOM 612 O O . SER A 1 81 ? -20.409 17.601 -9.923 1.00 81.00 81 SER A O 1
ATOM 614 N N . ASN A 1 82 ? -18.777 18.700 -8.852 1.00 86.38 82 ASN A N 1
ATOM 615 C CA . ASN A 1 82 ? -19.613 19.794 -8.349 1.00 86.38 82 ASN A CA 1
ATOM 616 C C . ASN A 1 82 ? -19.544 21.067 -9.215 1.00 86.38 82 ASN A C 1
ATOM 618 O O . ASN A 1 82 ? -20.115 22.085 -8.821 1.00 86.38 82 ASN A O 1
ATOM 622 N N . GLY A 1 83 ? -18.884 21.026 -10.379 1.00 90.75 83 GLY A N 1
ATOM 623 C CA . GLY A 1 83 ? -18.828 22.149 -11.320 1.00 90.75 83 GLY A CA 1
ATOM 624 C C . GLY A 1 83 ? -17.738 23.185 -11.026 1.00 90.75 83 GLY A C 1
ATOM 625 O O . GLY A 1 83 ? -17.840 24.322 -11.483 1.00 90.75 83 GLY A O 1
ATOM 626 N N . PHE A 1 84 ? -16.680 22.808 -10.300 1.00 94.75 84 PHE A N 1
ATOM 627 C CA . PHE A 1 84 ? -15.551 23.682 -9.949 1.00 94.75 84 PHE A CA 1
ATOM 628 C C . PHE A 1 84 ? -14.191 23.233 -10.536 1.00 94.75 84 PHE A C 1
ATOM 630 O O . PHE A 1 84 ? -13.189 23.242 -9.814 1.00 94.75 84 PHE A O 1
ATOM 637 N N . PRO A 1 85 ? -14.083 22.886 -11.838 1.00 89.69 85 PRO A N 1
ATOM 638 C CA . PRO A 1 85 ? -12.818 22.426 -12.430 1.00 89.69 85 PRO A CA 1
ATOM 639 C C . PRO A 1 85 ? -11.733 23.512 -12.486 1.00 89.69 85 PRO A C 1
ATOM 641 O O . PRO A 1 85 ? -10.552 23.210 -12.609 1.00 89.69 85 PRO A O 1
ATOM 644 N N . HIS A 1 86 ? -12.127 24.783 -12.381 1.00 92.69 86 HIS A N 1
ATOM 645 C CA . HIS A 1 86 ? -11.238 25.943 -12.451 1.00 92.69 86 HIS A CA 1
ATOM 646 C C . HIS A 1 86 ? -10.550 26.284 -11.120 1.00 92.69 86 HIS A C 1
ATOM 648 O O . HIS A 1 86 ? -9.599 27.055 -11.133 1.00 92.69 86 HIS A O 1
ATOM 654 N N . ILE A 1 87 ? -11.017 25.748 -9.985 1.00 95.56 87 ILE A N 1
ATOM 655 C CA . ILE A 1 87 ? -10.412 25.995 -8.667 1.00 95.56 87 ILE A CA 1
ATOM 656 C C . ILE A 1 87 ? -9.229 25.042 -8.492 1.00 95.56 87 ILE A C 1
ATOM 658 O O . ILE A 1 87 ? -9.491 23.855 -8.323 1.00 95.56 87 ILE A O 1
ATOM 662 N N . PRO A 1 88 ? -7.958 25.474 -8.537 1.00 94.94 88 PRO A N 1
ATOM 663 C CA . PRO A 1 88 ? -6.815 24.582 -8.383 1.00 94.94 88 PRO A CA 1
ATOM 664 C C . PRO A 1 88 ? -6.786 23.898 -7.010 1.00 94.94 88 PRO A C 1
ATOM 666 O O . PRO A 1 88 ? -7.190 24.467 -5.994 1.00 94.94 88 PRO A O 1
ATOM 669 N N . VAL A 1 89 ? -6.297 22.658 -7.010 1.00 96.25 89 VAL A N 1
ATOM 670 C CA . VAL A 1 89 ? -6.065 21.840 -5.815 1.00 96.25 89 VAL A CA 1
ATOM 671 C C . VAL A 1 89 ? -4.568 21.617 -5.712 1.00 96.25 89 VAL A C 1
ATOM 673 O O . VAL A 1 89 ? -3.953 21.258 -6.715 1.00 96.25 89 VAL A O 1
ATOM 676 N N . TYR A 1 90 ? -4.013 21.806 -4.522 1.00 96.62 90 TYR A N 1
ATOM 677 C CA . TYR A 1 90 ? -2.595 21.640 -4.236 1.00 96.62 90 TYR A CA 1
ATOM 678 C C . TYR A 1 90 ? -2.402 20.643 -3.093 1.00 96.62 90 TYR A C 1
ATOM 680 O O . TYR A 1 90 ? -3.068 20.743 -2.063 1.00 96.62 90 TYR A O 1
ATOM 688 N N . ARG A 1 91 ? -1.483 19.693 -3.268 1.00 95.19 91 ARG A N 1
ATOM 689 C CA . ARG A 1 91 ? -0.867 18.943 -2.163 1.00 95.19 91 ARG A CA 1
ATOM 690 C C . ARG A 1 91 ? 0.272 19.772 -1.563 1.00 95.19 91 ARG A C 1
ATOM 692 O O . ARG A 1 91 ? 0.621 20.807 -2.124 1.00 95.19 91 ARG A O 1
ATOM 699 N N . LEU A 1 92 ? 0.854 19.336 -0.448 1.00 93.25 92 LEU A N 1
ATOM 700 C CA . LEU A 1 92 ? 1.896 20.105 0.250 1.00 93.25 92 LEU A CA 1
ATOM 701 C C . LEU A 1 92 ? 3.343 19.699 -0.073 1.00 93.25 92 LEU A C 1
ATOM 703 O O . LEU A 1 92 ? 4.272 20.310 0.438 1.00 93.25 92 LEU A O 1
ATOM 707 N N . ALA A 1 93 ? 3.568 18.727 -0.956 1.00 88.12 93 ALA A N 1
ATOM 708 C CA . ALA A 1 93 ? 4.915 18.300 -1.333 1.00 88.12 93 ALA A CA 1
ATOM 709 C C . ALA A 1 93 ? 5.089 18.216 -2.855 1.00 88.12 93 ALA A C 1
ATOM 711 O O . ALA A 1 93 ? 4.157 17.866 -3.575 1.00 88.12 93 ALA A O 1
ATOM 712 N N . GLU A 1 94 ? 6.303 18.489 -3.342 1.00 82.88 94 GLU A N 1
ATOM 713 C CA . GLU A 1 94 ? 6.677 18.256 -4.749 1.00 82.88 94 GLU A CA 1
ATOM 714 C C . GLU A 1 94 ? 6.863 16.768 -5.053 1.00 82.88 94 GLU A C 1
ATOM 716 O O . GLU A 1 94 ? 6.520 16.287 -6.130 1.00 82.88 94 GLU A O 1
ATOM 721 N N . GLN A 1 95 ? 7.386 16.017 -4.090 1.00 81.50 95 GLN A N 1
ATOM 722 C CA . GLN A 1 95 ? 7.530 14.567 -4.168 1.00 81.50 95 GLN A CA 1
ATOM 723 C C . GLN A 1 95 ? 6.215 13.863 -3.815 1.00 81.50 95 GLN A C 1
ATOM 725 O O . GLN A 1 95 ? 5.369 14.437 -3.128 1.00 81.50 95 GLN A O 1
ATOM 730 N N . LYS A 1 96 ? 6.022 12.638 -4.310 1.00 79.56 96 LYS A N 1
ATOM 731 C CA . LYS A 1 96 ? 4.826 11.818 -4.050 1.00 79.56 96 LYS A CA 1
ATOM 732 C C . LYS A 1 96 ? 4.605 11.654 -2.539 1.00 79.56 96 LYS A C 1
ATOM 734 O O . LYS A 1 96 ? 5.538 11.286 -1.827 1.00 79.56 96 LYS A O 1
ATOM 739 N N . ILE A 1 97 ? 3.389 11.905 -2.054 1.00 83.00 97 ILE A N 1
ATOM 740 C CA . ILE A 1 97 ? 2.986 11.625 -0.670 1.00 83.00 97 ILE A CA 1
ATOM 741 C C . ILE A 1 97 ? 2.276 10.265 -0.658 1.00 83.00 97 ILE A C 1
ATOM 743 O O . ILE A 1 97 ? 1.090 10.162 -0.984 1.00 83.00 97 ILE A O 1
ATOM 747 N N . GLY A 1 98 ? 3.037 9.219 -0.325 1.00 81.00 98 GLY A N 1
ATOM 748 C CA . GLY A 1 98 ? 2.640 7.815 -0.459 1.00 81.00 98 GLY A CA 1
ATOM 749 C C . GLY A 1 98 ? 1.581 7.310 0.530 1.00 81.00 98 GLY A C 1
ATOM 750 O O . GLY A 1 98 ? 1.073 8.025 1.395 1.00 81.00 98 GLY A O 1
ATOM 751 N N . CYS A 1 99 ? 1.232 6.032 0.373 1.00 85.88 99 CYS A N 1
ATOM 752 C CA . CYS A 1 99 ? 0.385 5.271 1.290 1.00 85.88 99 CYS A CA 1
ATOM 753 C C . CYS A 1 99 ? 0.586 3.774 1.018 1.00 85.88 99 CYS A C 1
ATOM 755 O O . CYS A 1 99 ? 0.265 3.296 -0.070 1.00 85.88 99 CYS A O 1
ATOM 757 N N . SER A 1 100 ? 1.040 3.020 2.021 1.00 82.81 100 SER A N 1
ATOM 758 C CA . SER A 1 100 ? 1.337 1.582 1.892 1.00 82.81 100 SER A CA 1
ATOM 759 C C . SER A 1 100 ? 0.133 0.731 1.469 1.00 82.81 100 SER A C 1
ATOM 761 O O . SER A 1 100 ? 0.282 -0.250 0.736 1.00 82.81 100 SER A O 1
ATOM 763 N N . LEU A 1 101 ? -1.082 1.120 1.867 1.00 86.56 101 LEU A N 1
ATOM 764 C CA . LEU A 1 101 ? -2.313 0.473 1.401 1.00 86.56 101 LEU A CA 1
ATOM 765 C C . LEU A 1 101 ? -2.615 0.787 -0.067 1.00 86.56 101 LEU A C 1
ATOM 767 O O . LEU A 1 101 ? -2.977 -0.119 -0.819 1.00 86.56 101 LEU A O 1
ATOM 771 N N . ALA A 1 102 ? -2.434 2.040 -0.493 1.00 86.44 102 ALA A N 1
ATOM 772 C CA . ALA A 1 102 ? -2.646 2.420 -1.886 1.00 86.44 102 ALA A CA 1
ATOM 773 C C . ALA A 1 102 ? -1.656 1.701 -2.811 1.00 86.44 102 ALA A C 1
ATOM 775 O O . ALA A 1 102 ? -2.069 1.149 -3.827 1.00 86.44 102 ALA A O 1
ATOM 776 N N . GLU A 1 103 ? -0.390 1.615 -2.402 1.00 80.44 103 GLU A N 1
ATOM 777 C CA . GLU A 1 103 ? 0.650 0.843 -3.091 1.00 80.44 103 GLU A CA 1
ATOM 778 C C . GLU A 1 103 ? 0.302 -0.648 -3.160 1.00 80.44 103 GLU A C 1
ATOM 780 O O . GLU A 1 103 ? 0.484 -1.288 -4.193 1.00 80.44 103 GLU A O 1
ATOM 785 N N . SER A 1 104 ? -0.268 -1.214 -2.091 1.00 81.12 104 SER A N 1
ATOM 786 C CA . SER A 1 104 ? -0.712 -2.613 -2.087 1.00 81.12 104 SER A CA 1
ATOM 787 C C . SER A 1 104 ? -1.815 -2.879 -3.118 1.00 81.12 104 SER A C 1
ATOM 789 O O . SER A 1 104 ? -1.808 -3.933 -3.752 1.00 81.12 104 SER A O 1
ATOM 791 N N . ALA A 1 105 ? -2.709 -1.911 -3.354 1.00 85.62 105 ALA A N 1
ATOM 792 C CA . ALA A 1 105 ? -3.726 -1.988 -4.405 1.00 85.62 105 ALA A CA 1
ATOM 793 C C . ALA A 1 105 ? -3.176 -1.784 -5.832 1.00 85.62 105 ALA A C 1
ATOM 795 O O . ALA A 1 105 ? -3.898 -2.003 -6.803 1.00 85.62 105 ALA A O 1
ATOM 796 N N . GLU A 1 106 ? -1.920 -1.362 -5.982 1.00 81.19 106 GLU A N 1
ATOM 797 C CA . GLU A 1 106 ? -1.254 -1.189 -7.281 1.00 81.19 106 GLU A CA 1
ATOM 798 C C . GLU A 1 106 ? -0.427 -2.426 -7.684 1.00 81.19 106 GLU A C 1
ATOM 800 O O . GLU A 1 106 ? 0.002 -2.543 -8.834 1.00 81.19 106 GLU A O 1
ATOM 805 N N . LYS A 1 107 ? -0.246 -3.390 -6.768 1.00 73.75 107 LYS A N 1
ATOM 806 C CA . LYS A 1 107 ? 0.480 -4.644 -7.016 1.00 73.75 107 LYS A CA 1
ATOM 807 C C . LYS A 1 107 ? -0.290 -5.585 -7.946 1.00 73.75 107 LYS A C 1
ATOM 809 O O . LYS A 1 107 ? -1.517 -5.683 -7.908 1.00 73.75 107 LYS A O 1
ATOM 814 N N . GLN A 1 108 ? 0.452 -6.400 -8.698 1.00 70.88 108 GLN A N 1
ATOM 815 C CA . GLN A 1 108 ? -0.124 -7.438 -9.565 1.00 70.88 108 GLN A CA 1
ATOM 816 C C . GLN A 1 108 ? -0.963 -8.467 -8.795 1.00 70.88 108 GLN A C 1
ATOM 818 O O . GLN A 1 108 ? -1.983 -8.922 -9.309 1.00 70.88 108 GLN A O 1
ATOM 823 N N . ALA A 1 109 ? -0.592 -8.783 -7.549 1.00 75.00 109 ALA A N 1
ATOM 824 C CA . ALA A 1 109 ? -1.375 -9.663 -6.680 1.00 75.00 109 ALA A CA 1
ATOM 825 C C . ALA A 1 109 ? -2.810 -9.142 -6.468 1.00 75.00 109 ALA A C 1
ATOM 827 O O . ALA A 1 109 ? -3.766 -9.918 -6.514 1.00 75.00 109 ALA A O 1
ATOM 828 N N . TYR A 1 110 ? -2.985 -7.823 -6.322 1.00 84.25 110 TYR A N 1
ATOM 829 C CA . TYR A 1 110 ? -4.306 -7.213 -6.170 1.00 84.25 110 TYR A CA 1
ATOM 830 C C . TYR A 1 110 ? -5.117 -7.261 -7.469 1.00 84.25 110 TYR A C 1
ATOM 832 O O . TYR A 1 110 ? -6.307 -7.570 -7.452 1.00 84.25 110 TYR A O 1
ATOM 840 N N . ILE A 1 111 ? -4.473 -7.055 -8.621 1.00 81.69 111 ILE A N 1
ATOM 841 C CA . ILE A 1 111 ? -5.123 -7.226 -9.929 1.00 81.69 111 ILE A CA 1
ATOM 842 C C . ILE A 1 111 ? -5.555 -8.683 -10.146 1.00 81.69 111 ILE A C 1
ATOM 844 O O . ILE A 1 111 ? -6.679 -8.927 -10.580 1.00 81.69 111 ILE A O 1
ATOM 848 N N . ALA A 1 112 ? -4.716 -9.662 -9.802 1.00 78.38 112 ALA A N 1
ATOM 849 C CA . ALA A 1 112 ? -5.065 -11.081 -9.888 1.00 78.38 112 ALA A CA 1
ATOM 850 C C . ALA A 1 112 ? -6.249 -11.436 -8.969 1.00 78.38 112 ALA A C 1
ATOM 852 O O . ALA A 1 112 ? -7.164 -12.161 -9.373 1.00 78.38 112 ALA A O 1
ATOM 853 N N . TYR A 1 113 ? -6.271 -10.872 -7.759 1.00 91.25 113 TYR A N 1
ATOM 854 C CA . TYR A 1 113 ? -7.399 -10.956 -6.833 1.00 91.25 113 TYR A CA 1
ATOM 855 C C . TYR A 1 113 ? -8.693 -10.388 -7.449 1.00 91.25 113 TYR A C 1
ATOM 857 O O . TYR A 1 113 ? -9.721 -11.067 -7.456 1.00 91.25 113 TYR A O 1
ATOM 865 N N . LEU A 1 114 ? -8.638 -9.208 -8.075 1.00 92.75 114 LEU A N 1
ATOM 866 C CA . LEU A 1 114 ? -9.782 -8.602 -8.769 1.00 92.75 114 LEU A CA 1
ATOM 867 C C . LEU A 1 114 ? -10.227 -9.397 -10.002 1.00 92.75 114 LEU A C 1
ATOM 869 O O . LEU A 1 114 ? -11.418 -9.495 -10.274 1.00 92.75 114 LEU A O 1
ATOM 873 N N . GLN A 1 115 ? -9.308 -10.021 -10.737 1.00 87.88 115 GLN A N 1
ATOM 874 C CA . GLN A 1 115 ? -9.655 -10.902 -11.858 1.00 87.88 115 GLN A CA 1
ATOM 875 C C . GLN A 1 115 ? -10.369 -12.177 -11.388 1.00 87.88 115 GLN A C 1
ATOM 877 O O . GLN A 1 115 ? -11.281 -12.663 -12.063 1.00 87.88 115 GLN A O 1
ATOM 882 N N . LYS A 1 116 ? -9.984 -12.729 -10.229 1.00 89.75 116 LYS A N 1
ATOM 883 C CA . LYS A 1 116 ? -10.713 -13.834 -9.582 1.00 89.75 116 LYS A CA 1
ATOM 884 C C . LYS A 1 116 ? -12.125 -13.382 -9.191 1.00 89.75 116 LYS A C 1
ATOM 886 O O . LYS A 1 116 ? -13.093 -14.094 -9.471 1.00 89.75 116 LYS A O 1
ATOM 891 N N . ALA A 1 117 ? -12.250 -12.180 -8.630 1.00 94.00 117 ALA A N 1
ATOM 892 C CA . ALA A 1 117 ? -13.537 -11.573 -8.311 1.00 94.00 117 ALA A CA 1
ATOM 893 C C . ALA A 1 117 ? -14.410 -11.365 -9.560 1.00 94.00 117 ALA A C 1
ATOM 895 O O . ALA A 1 117 ? -15.568 -11.777 -9.573 1.00 94.00 117 ALA A O 1
ATOM 896 N N . ALA A 1 118 ? -13.847 -10.828 -10.644 1.00 93.56 118 ALA A N 1
ATOM 897 C CA . ALA A 1 118 ? -14.553 -10.573 -11.900 1.00 93.56 118 ALA A CA 1
ATOM 898 C C . ALA A 1 118 ? -15.145 -11.847 -12.508 1.00 93.56 118 ALA A C 1
ATOM 900 O O . ALA A 1 118 ? -16.248 -11.822 -13.043 1.00 93.56 118 ALA A O 1
ATOM 901 N N . LYS A 1 119 ? -14.444 -12.981 -12.401 1.00 91.38 119 LYS A N 1
ATOM 902 C CA . LYS A 1 119 ? -14.919 -14.291 -12.884 1.00 91.38 119 LYS A CA 1
ATOM 903 C C . LYS A 1 119 ? -15.990 -14.924 -11.990 1.00 91.38 119 LYS A C 1
ATOM 905 O O . LYS A 1 119 ? -16.595 -15.921 -12.382 1.00 91.38 119 LYS A O 1
ATOM 910 N N . THR A 1 120 ? -16.221 -14.380 -10.799 1.00 92.88 120 THR A N 1
ATOM 911 C CA . THR A 1 120 ? -17.233 -14.878 -9.867 1.00 92.88 120 THR A CA 1
ATOM 912 C C . THR A 1 120 ? -18.590 -14.243 -10.197 1.00 92.88 120 THR A C 1
ATOM 914 O O . THR A 1 120 ? -18.673 -13.018 -10.253 1.00 92.88 120 THR A O 1
ATOM 917 N N . PRO A 1 121 ? -19.663 -15.030 -10.416 1.00 91.19 121 PRO A N 1
ATOM 918 C CA . PRO A 1 121 ? -20.990 -14.483 -10.692 1.00 91.19 121 PRO A CA 1
ATOM 919 C C . PRO A 1 121 ? -21.499 -13.582 -9.567 1.00 91.19 121 PRO A C 1
ATOM 921 O O . PRO A 1 121 ? -21.293 -13.894 -8.394 1.00 91.19 121 PRO A O 1
ATOM 924 N N . ASN A 1 122 ? -22.214 -12.512 -9.930 1.00 93.44 122 ASN A N 1
ATOM 925 C CA . ASN A 1 122 ? -22.766 -11.529 -8.994 1.00 93.44 122 ASN A CA 1
ATOM 926 C C . ASN A 1 122 ? -21.709 -11.029 -7.996 1.00 93.44 122 ASN A C 1
ATOM 928 O O . ASN A 1 122 ? -21.941 -11.046 -6.789 1.00 93.44 122 ASN A O 1
ATOM 932 N N . SER A 1 123 ? -20.521 -10.649 -8.465 1.00 96.75 123 SER A N 1
ATOM 933 C CA . SER A 1 123 ? -19.472 -10.133 -7.589 1.00 96.75 123 SER A CA 1
ATOM 934 C C . SER A 1 123 ? -19.575 -8.622 -7.396 1.00 96.75 123 SER A C 1
ATOM 936 O O . SER A 1 123 ? -19.950 -7.872 -8.296 1.00 96.75 123 SER A O 1
ATOM 938 N N . ILE A 1 124 ? -19.228 -8.179 -6.192 1.00 98.31 124 ILE A N 1
ATOM 939 C CA . ILE A 1 124 ? -19.008 -6.776 -5.859 1.00 98.31 124 ILE A CA 1
ATOM 940 C C . ILE A 1 124 ? -17.640 -6.651 -5.204 1.00 98.31 124 ILE A C 1
ATOM 942 O O . ILE A 1 124 ? -17.282 -7.440 -4.326 1.00 98.31 124 ILE A O 1
ATOM 946 N N . HIS A 1 125 ? -16.892 -5.638 -5.613 1.00 98.62 125 HIS A N 1
ATOM 947 C CA . HIS A 1 125 ? -15.670 -5.249 -4.940 1.00 98.62 125 HIS A CA 1
ATOM 948 C C . HIS A 1 125 ? -15.939 -4.045 -4.028 1.00 98.62 125 HIS A C 1
ATOM 950 O O . HIS A 1 125 ? -16.448 -3.010 -4.458 1.00 98.62 125 HIS A O 1
ATOM 956 N N . ILE A 1 126 ? -15.621 -4.188 -2.746 1.00 98.56 126 ILE A N 1
ATOM 957 C CA . ILE A 1 126 ? -15.691 -3.123 -1.750 1.00 98.56 126 ILE A CA 1
ATOM 958 C C . ILE A 1 126 ? -14.258 -2.650 -1.511 1.00 98.56 126 ILE A C 1
ATOM 960 O O . ILE A 1 126 ? -13.488 -3.299 -0.803 1.00 98.56 126 ILE A O 1
ATOM 964 N N . VAL A 1 127 ? -13.902 -1.531 -2.142 1.00 97.62 127 VAL A N 1
ATOM 965 C CA . VAL A 1 127 ? -12.551 -0.966 -2.090 1.00 97.62 127 VAL A CA 1
ATOM 966 C C . VAL A 1 127 ? -12.426 0.024 -0.944 1.00 97.62 127 VAL A C 1
ATOM 968 O O . VAL A 1 127 ? -13.243 0.931 -0.797 1.00 97.62 127 VAL A O 1
ATOM 971 N N . TYR A 1 128 ? -11.379 -0.091 -0.140 1.00 95.25 128 TYR A N 1
ATOM 972 C CA . TYR A 1 128 ? -11.124 0.875 0.914 1.00 95.25 128 TYR A CA 1
ATOM 973 C C . TYR A 1 128 ? -10.702 2.236 0.334 1.00 95.25 128 TYR A C 1
ATOM 975 O O . TYR A 1 128 ? -10.002 2.311 -0.682 1.00 95.25 128 TYR A O 1
ATOM 983 N N . ILE A 1 129 ? -11.129 3.331 0.975 1.00 89.06 129 ILE A N 1
ATOM 984 C CA . ILE A 1 129 ? -10.880 4.714 0.533 1.00 89.06 129 ILE A CA 1
ATOM 985 C C . ILE A 1 129 ? -9.385 4.994 0.334 1.00 89.06 129 ILE A C 1
ATOM 987 O O . ILE A 1 129 ? -9.051 5.709 -0.613 1.00 89.06 129 ILE A O 1
ATOM 991 N N . ASN A 1 130 ? -8.521 4.351 1.135 1.00 89.06 130 ASN A N 1
ATOM 992 C CA . ASN A 1 130 ? -7.056 4.448 1.128 1.00 89.06 130 ASN A CA 1
ATOM 993 C C . ASN A 1 130 ? -6.410 3.750 -0.085 1.00 89.06 130 ASN A C 1
ATOM 995 O O . ASN A 1 130 ? -5.572 2.863 0.049 1.00 89.06 130 ASN A O 1
ATOM 999 N N . THR A 1 131 ? -6.832 4.143 -1.283 1.00 90.12 131 THR A N 1
ATOM 1000 C CA . THR A 1 131 ? -6.367 3.646 -2.584 1.00 90.12 131 THR A CA 1
ATOM 1001 C C . THR A 1 131 ? -6.359 4.789 -3.600 1.00 90.12 131 THR A C 1
ATOM 1003 O O . THR A 1 131 ? -7.163 5.718 -3.484 1.00 90.12 131 THR A O 1
ATOM 1006 N N . SER A 1 132 ? -5.487 4.741 -4.609 1.00 87.94 132 SER A N 1
ATOM 1007 C CA . SER A 1 132 ? -5.436 5.774 -5.655 1.00 87.94 132 SER A CA 1
ATOM 1008 C C . SER A 1 132 ? -6.699 5.780 -6.525 1.00 87.94 132 SER A C 1
ATOM 1010 O O . SER A 1 132 ? -7.424 4.780 -6.626 1.00 87.94 132 SER A O 1
ATOM 1012 N N . LEU A 1 133 ? -6.981 6.915 -7.174 1.00 85.88 133 LEU A N 1
ATOM 1013 C CA . LEU A 1 133 ? -8.085 7.018 -8.133 1.00 85.88 133 LEU A CA 1
ATOM 1014 C C . LEU A 1 133 ? -7.890 6.050 -9.309 1.00 85.88 133 LEU A C 1
ATOM 1016 O O . LEU A 1 133 ? -8.852 5.451 -9.792 1.00 85.88 133 LEU A O 1
ATOM 1020 N N . ARG A 1 134 ? -6.629 5.839 -9.707 1.00 86.69 134 ARG A N 1
ATOM 1021 C CA . ARG A 1 134 ? -6.220 4.850 -10.706 1.00 86.69 134 ARG A CA 1
ATOM 1022 C C . ARG A 1 134 ? -6.625 3.436 -10.309 1.00 86.69 134 ARG A C 1
ATOM 1024 O O . ARG A 1 134 ? -7.337 2.787 -11.071 1.00 86.69 134 ARG A O 1
ATOM 1031 N N . SER A 1 135 ? -6.261 2.978 -9.112 1.00 89.94 135 SER A N 1
ATOM 1032 C CA . SER A 1 135 ? -6.630 1.636 -8.639 1.00 89.94 135 SER A CA 1
ATOM 1033 C C . SER A 1 135 ? -8.145 1.444 -8.556 1.00 89.94 135 SER A C 1
ATOM 1035 O O . SER A 1 135 ? -8.652 0.395 -8.952 1.00 89.94 135 SER A O 1
ATOM 1037 N N . LYS A 1 136 ? -8.894 2.475 -8.136 1.00 92.88 136 LYS A N 1
ATOM 1038 C CA . LYS A 1 136 ? -10.367 2.453 -8.163 1.00 92.88 136 LYS A CA 1
ATOM 1039 C C . LYS A 1 136 ? -10.917 2.309 -9.584 1.00 92.88 136 LYS A C 1
ATOM 1041 O O . LYS A 1 136 ? -11.872 1.562 -9.780 1.00 92.88 136 LYS A O 1
ATOM 1046 N N . ALA A 1 137 ? -10.323 2.993 -10.564 1.00 90.50 137 ALA A N 1
ATOM 1047 C CA . ALA A 1 137 ? -10.747 2.919 -11.959 1.00 90.50 137 ALA A CA 1
ATOM 1048 C C . ALA A 1 137 ? -10.548 1.513 -12.542 1.00 90.50 137 ALA A C 1
ATOM 1050 O O . ALA A 1 137 ? -11.489 0.943 -13.088 1.00 90.50 137 ALA A O 1
ATOM 1051 N N . PHE A 1 138 ? -9.359 0.929 -12.363 1.00 90.25 138 PHE A N 1
ATOM 1052 C CA . PHE A 1 138 ? -9.072 -0.439 -12.810 1.00 90.25 138 PHE A CA 1
ATOM 1053 C C . PHE A 1 138 ? -9.943 -1.475 -12.098 1.00 90.25 138 PHE A C 1
ATOM 1055 O O . PHE A 1 138 ? -10.466 -2.385 -12.739 1.00 90.25 138 PHE A O 1
ATOM 1062 N N . ALA A 1 139 ? -10.151 -1.324 -10.788 1.00 94.44 139 ALA A N 1
ATOM 1063 C CA . ALA A 1 139 ? -11.041 -2.205 -10.047 1.00 94.44 139 ALA A CA 1
ATOM 1064 C C . ALA A 1 139 ? -12.480 -2.131 -10.568 1.00 94.44 139 ALA A C 1
ATOM 1066 O O . ALA A 1 139 ? -13.075 -3.175 -10.811 1.00 94.44 139 ALA A O 1
ATOM 1067 N N . HIS A 1 140 ? -13.011 -0.925 -10.799 1.00 95.25 140 HIS A N 1
ATOM 1068 C CA . HIS A 1 140 ? -14.378 -0.718 -11.286 1.00 95.25 140 HIS A CA 1
ATOM 1069 C C . HIS A 1 140 ? -14.592 -1.194 -12.734 1.00 95.25 140 HIS A C 1
ATOM 1071 O O . HIS A 1 140 ? -15.687 -1.634 -13.098 1.00 95.25 140 HIS A O 1
ATOM 1077 N N . ASP A 1 141 ? -13.548 -1.129 -13.564 1.00 91.94 141 ASP A N 1
ATOM 1078 C CA . ASP A 1 141 ? -13.573 -1.690 -14.918 1.00 91.94 141 ASP A CA 1
ATOM 1079 C C . ASP A 1 141 ? -13.671 -3.222 -14.904 1.00 91.94 141 ASP A C 1
ATOM 1081 O O . ASP A 1 141 ? -14.414 -3.791 -15.700 1.00 91.94 141 ASP A O 1
ATOM 1085 N N . LEU A 1 142 ? -13.004 -3.891 -13.957 1.00 91.50 142 LEU A N 1
ATOM 1086 C CA . LEU A 1 142 ? -13.036 -5.352 -13.820 1.00 91.50 142 LEU A CA 1
ATOM 1087 C C . LEU A 1 142 ? -14.274 -5.864 -13.070 1.00 91.50 142 LEU A C 1
ATOM 1089 O O . LEU A 1 142 ? -14.894 -6.848 -13.473 1.00 91.50 142 LEU A O 1
ATOM 1093 N N . VAL A 1 143 ? -14.625 -5.222 -11.958 1.00 95.69 143 VAL A N 1
ATOM 1094 C CA . VAL A 1 143 ? -15.647 -5.671 -11.005 1.00 95.69 143 VAL A CA 1
ATOM 1095 C C . VAL A 1 143 ? -16.485 -4.469 -10.580 1.00 95.69 143 VAL A C 1
ATOM 1097 O O . VAL A 1 143 ? -15.907 -3.427 -10.265 1.00 95.69 143 VAL A O 1
ATOM 1100 N N . PRO A 1 144 ? -17.821 -4.575 -10.478 1.00 97.56 144 PRO A N 1
ATOM 1101 C CA . PRO A 1 144 ? -18.649 -3.510 -9.928 1.00 97.56 144 PRO A CA 1
ATOM 1102 C C . PRO A 1 144 ? -18.109 -3.124 -8.551 1.00 97.56 144 PRO A C 1
ATOM 1104 O O . PRO A 1 144 ? -18.093 -3.932 -7.620 1.00 97.56 144 PRO A O 1
ATOM 1107 N N . THR A 1 145 ? -17.582 -1.906 -8.453 1.00 98.00 145 THR A N 1
ATOM 1108 C CA . THR A 1 145 ? -16.795 -1.476 -7.293 1.00 98.00 145 THR A CA 1
ATOM 1109 C C . THR A 1 145 ? -17.484 -0.332 -6.566 1.00 98.00 145 THR A C 1
ATOM 1111 O O . THR A 1 145 ? -17.881 0.647 -7.199 1.00 98.00 145 THR A O 1
ATOM 1114 N N . ILE A 1 146 ? -17.564 -0.427 -5.239 1.00 98.06 146 ILE A N 1
ATOM 1115 C CA . ILE A 1 146 ? -17.983 0.646 -4.331 1.00 98.06 146 ILE A CA 1
ATOM 1116 C C . ILE A 1 146 ? -16.855 0.958 -3.351 1.00 98.06 146 ILE A C 1
ATOM 1118 O O . ILE A 1 146 ? -16.228 0.050 -2.811 1.00 98.06 146 ILE A O 1
ATOM 1122 N N . THR A 1 147 ? -16.592 2.242 -3.115 1.00 95.56 147 THR A N 1
ATOM 1123 C CA . THR A 1 147 ? -15.630 2.656 -2.088 1.00 95.56 147 THR A CA 1
ATOM 1124 C C . THR A 1 147 ? -16.239 2.512 -0.688 1.00 95.56 147 THR A C 1
ATOM 1126 O O . THR A 1 147 ? -17.442 2.687 -0.513 1.00 95.56 147 THR A O 1
ATOM 1129 N N . CYS A 1 148 ? -15.434 2.233 0.332 1.00 94.19 148 CYS A N 1
ATOM 1130 C CA . CYS A 1 148 ? -15.842 2.294 1.733 1.00 94.19 148 CYS A CA 1
ATOM 1131 C C . CYS A 1 148 ? -14.806 3.026 2.595 1.00 94.19 148 CYS A C 1
ATOM 1133 O O . CYS A 1 148 ? -13.635 3.139 2.239 1.00 94.19 148 CYS A O 1
ATOM 1135 N N . THR A 1 149 ? -15.232 3.483 3.765 1.00 90.81 149 THR A N 1
ATOM 1136 C CA . THR A 1 149 ? -14.380 3.951 4.865 1.00 90.81 149 THR A CA 1
ATOM 1137 C C . THR A 1 149 ? -14.493 2.966 6.032 1.00 90.81 149 THR A C 1
ATOM 1139 O O . THR A 1 149 ? -15.359 2.086 6.036 1.00 90.81 149 THR A O 1
ATOM 1142 N N . SER A 1 150 ? -13.676 3.130 7.074 1.00 89.44 150 SER A N 1
ATOM 1143 C CA . SER A 1 150 ? -13.811 2.321 8.287 1.00 89.44 150 SER A CA 1
ATOM 1144 C C . SER A 1 150 ? -15.150 2.552 8.991 1.00 89.44 150 SER A C 1
ATOM 1146 O O . SER A 1 150 ? -15.647 1.659 9.671 1.00 89.44 150 SER A O 1
ATOM 1148 N N . SER A 1 151 ? -15.782 3.716 8.798 1.00 88.06 151 SER A N 1
ATOM 1149 C CA . SER A 1 151 ? -17.067 4.063 9.417 1.00 88.06 151 SER A CA 1
ATOM 1150 C C . SER A 1 151 ? -18.286 3.445 8.734 1.00 88.06 151 SER A C 1
ATOM 1152 O O . SER A 1 151 ? -19.326 3.322 9.380 1.00 88.06 151 SER A O 1
ATOM 1154 N N . ASN A 1 152 ? -18.187 3.036 7.464 1.00 92.00 152 ASN A N 1
ATOM 1155 C CA . ASN A 1 152 ? -19.334 2.517 6.713 1.00 92.00 152 ASN A CA 1
ATOM 1156 C C . ASN A 1 152 ? -19.179 1.073 6.210 1.00 92.00 152 ASN A C 1
ATOM 1158 O O . ASN A 1 152 ? -20.191 0.470 5.861 1.00 92.00 152 ASN A O 1
ATOM 1162 N N . VAL A 1 153 ? -17.973 0.487 6.227 1.00 95.62 153 VAL A N 1
ATOM 1163 C CA . VAL A 1 153 ? -17.701 -0.826 5.610 1.00 95.62 153 VAL A CA 1
ATOM 1164 C C . VAL A 1 153 ? -18.657 -1.933 6.064 1.00 95.62 153 VAL A C 1
ATOM 1166 O O . VAL A 1 153 ? -19.124 -2.717 5.242 1.00 95.62 153 VAL A O 1
ATOM 1169 N N . VAL A 1 154 ? -19.009 -1.966 7.353 1.00 96.00 154 VAL A N 1
ATOM 1170 C CA . VAL A 1 154 ? -19.861 -3.009 7.935 1.00 96.00 154 VAL A CA 1
ATOM 1171 C C . VAL A 1 154 ? -21.247 -2.947 7.310 1.00 96.00 154 VAL A C 1
ATOM 1173 O O . VAL A 1 154 ? -21.780 -3.955 6.854 1.00 96.00 154 VAL A O 1
ATOM 1176 N N . GLN A 1 155 ? -21.807 -1.740 7.241 1.00 96.62 155 GLN A N 1
ATOM 1177 C CA . GLN A 1 155 ? -23.118 -1.509 6.651 1.00 96.62 155 GLN A CA 1
ATOM 1178 C C . GLN A 1 155 ? -23.079 -1.696 5.132 1.00 96.62 155 GLN A C 1
ATOM 1180 O O . GLN A 1 155 ? -24.027 -2.244 4.584 1.00 96.62 155 GLN A O 1
ATOM 1185 N N . THR A 1 156 ? -21.983 -1.339 4.454 1.00 97.88 156 THR A N 1
ATOM 1186 C CA . THR A 1 156 ? -21.810 -1.595 3.014 1.00 97.88 156 THR A CA 1
ATOM 1187 C C . THR A 1 156 ? -21.867 -3.092 2.701 1.00 97.88 156 THR A C 1
ATOM 1189 O O . THR A 1 156 ? -22.587 -3.498 1.791 1.00 97.88 156 THR A O 1
ATOM 1192 N N . VAL A 1 157 ? -21.153 -3.921 3.472 1.00 98.06 157 VAL A N 1
ATOM 1193 C CA . VAL A 1 157 ? -21.129 -5.387 3.313 1.00 98.06 157 VAL A CA 1
ATOM 1194 C C . VAL A 1 157 ? -22.518 -5.993 3.542 1.00 98.06 157 VAL A C 1
ATOM 1196 O O . VAL A 1 157 ? -23.020 -6.731 2.692 1.00 98.06 157 VAL A O 1
ATOM 1199 N N . LEU A 1 158 ? -23.164 -5.645 4.661 1.00 97.81 158 LEU A N 1
ATOM 1200 C CA . LEU A 1 158 ? -24.500 -6.137 5.007 1.00 97.81 158 LEU A CA 1
ATOM 1201 C C . LEU A 1 158 ? -25.537 -5.707 3.957 1.00 97.81 158 LEU A C 1
ATOM 1203 O O . LEU A 1 158 ? -26.234 -6.536 3.370 1.00 97.81 158 LEU A O 1
ATOM 1207 N N . GLN A 1 159 ? -25.581 -4.415 3.637 1.00 98.00 159 GLN A N 1
ATOM 1208 C CA . GLN A 1 159 ? -26.538 -3.874 2.680 1.00 98.00 159 GLN A CA 1
ATOM 1209 C C . GLN A 1 159 ? -26.355 -4.473 1.275 1.00 98.00 159 GLN A C 1
ATOM 1211 O O . GLN A 1 159 ? -27.353 -4.730 0.596 1.00 98.00 159 GLN A O 1
ATOM 1216 N N . ALA A 1 160 ? -25.117 -4.744 0.840 1.00 97.81 160 ALA A N 1
ATOM 1217 C CA . ALA A 1 160 ? -24.859 -5.407 -0.438 1.00 97.81 160 ALA A CA 1
ATOM 1218 C C . ALA A 1 160 ? -25.525 -6.786 -0.504 1.00 97.81 160 ALA A C 1
ATOM 1220 O O . ALA A 1 160 ? -26.260 -7.067 -1.452 1.00 97.81 160 ALA A O 1
ATOM 1221 N N . TYR A 1 161 ? -25.344 -7.607 0.534 1.00 97.69 161 TYR A N 1
ATOM 1222 C CA . TYR A 1 161 ? -25.954 -8.935 0.609 1.00 97.69 161 TYR A CA 1
ATOM 1223 C C . TYR A 1 161 ? -27.477 -8.892 0.789 1.00 97.69 161 TYR A C 1
ATOM 1225 O O . TYR A 1 161 ? -28.190 -9.784 0.330 1.00 97.69 161 TYR A O 1
ATOM 1233 N N . ALA A 1 162 ? -27.994 -7.851 1.443 1.00 96.94 162 ALA A N 1
ATOM 1234 C CA . ALA A 1 162 ? -29.428 -7.635 1.591 1.00 96.94 162 ALA A CA 1
ATOM 1235 C C . ALA A 1 162 ? -30.112 -7.256 0.263 1.00 96.94 162 ALA A C 1
ATOM 1237 O O . ALA A 1 162 ? -31.206 -7.741 -0.023 1.00 96.94 162 ALA A O 1
ATOM 1238 N N . GLN A 1 163 ? -29.480 -6.406 -0.559 1.00 96.69 163 GLN A N 1
ATOM 1239 C CA . GLN A 1 163 ? -30.044 -5.950 -1.839 1.00 96.69 163 GLN A CA 1
ATOM 1240 C C . GLN A 1 163 ? -29.826 -6.918 -2.995 1.00 96.69 163 GLN A C 1
ATOM 1242 O O . GLN A 1 163 ? -30.677 -7.000 -3.882 1.00 96.69 163 GLN A O 1
ATOM 1247 N N . VAL A 1 164 ? -28.699 -7.627 -3.008 1.00 96.06 164 VAL A N 1
ATOM 1248 C CA . VAL A 1 164 ? -28.369 -8.606 -4.042 1.00 96.06 164 VAL A CA 1
ATOM 1249 C C . VAL A 1 164 ? -28.160 -9.957 -3.364 1.00 96.06 164 VAL A C 1
ATOM 1251 O O . VAL A 1 164 ? -27.048 -10.274 -2.938 1.00 96.06 164 VAL A O 1
ATOM 1254 N N . PRO A 1 165 ? -29.225 -10.771 -3.243 1.00 85.81 165 PRO A N 1
ATOM 1255 C CA . PRO A 1 165 ? -29.092 -12.135 -2.757 1.00 85.81 165 PRO A CA 1
ATOM 1256 C C . PRO A 1 165 ? -28.044 -12.891 -3.580 1.00 85.81 165 PRO A C 1
ATOM 1258 O O . PRO A 1 165 ? -27.981 -12.736 -4.798 1.00 85.81 165 PRO A O 1
ATOM 1261 N N . ASP A 1 166 ? -27.223 -13.697 -2.908 1.00 90.94 166 ASP A N 1
ATOM 1262 C CA . ASP A 1 166 ? -26.120 -14.463 -3.505 1.00 90.94 166 ASP A CA 1
ATOM 1263 C C . ASP A 1 166 ? -24.931 -13.651 -4.044 1.00 90.94 166 ASP A C 1
ATOM 1265 O O . ASP A 1 166 ? -24.048 -14.241 -4.672 1.00 90.94 166 ASP A O 1
ATOM 1269 N N . VAL A 1 167 ? -24.848 -12.345 -3.761 1.00 97.69 167 VAL A N 1
ATOM 1270 C CA . VAL A 1 167 ? -23.662 -11.549 -4.108 1.00 97.69 167 VAL A CA 1
ATOM 1271 C C . VAL A 1 167 ? -22.397 -12.121 -3.458 1.00 97.69 167 VAL A C 1
ATOM 1273 O O . VAL A 1 167 ? -22.397 -12.498 -2.282 1.00 97.69 167 VAL A O 1
ATOM 1276 N N . SER A 1 168 ? -21.317 -12.187 -4.232 1.00 98.19 168 SER A N 1
ATOM 1277 C CA . SER A 1 168 ? -19.970 -12.488 -3.748 1.00 98.19 168 SER A CA 1
ATOM 1278 C C . SER A 1 168 ? -19.232 -11.190 -3.450 1.00 98.19 168 SER A C 1
ATOM 1280 O O . SER A 1 168 ? -18.994 -10.384 -4.346 1.00 98.19 168 SER A O 1
ATOM 1282 N N . ILE A 1 169 ? -18.893 -10.982 -2.184 1.00 98.62 169 ILE A N 1
ATOM 1283 C CA . ILE A 1 169 ? -18.279 -9.757 -1.677 1.00 98.62 169 ILE A CA 1
ATOM 1284 C C . ILE A 1 169 ? -16.771 -9.947 -1.613 1.00 98.62 169 ILE A C 1
ATOM 1286 O O . ILE A 1 169 ? -16.291 -10.896 -1.001 1.00 98.62 169 ILE A O 1
ATOM 1290 N N . TRP A 1 170 ? -16.050 -9.016 -2.225 1.00 98.56 170 TRP A N 1
ATOM 1291 C CA . TRP A 1 170 ? -14.596 -8.987 -2.281 1.00 98.56 170 TRP A CA 1
ATOM 1292 C C . TRP A 1 170 ? -14.115 -7.691 -1.641 1.00 98.56 170 TRP A C 1
ATOM 1294 O O . TRP A 1 170 ? -14.371 -6.616 -2.176 1.00 98.56 170 TRP A O 1
ATOM 1304 N N . TYR A 1 171 ? -13.446 -7.765 -0.496 1.00 98.62 171 TYR A N 1
ATOM 1305 C CA . TYR A 1 171 ? -12.938 -6.590 0.216 1.00 98.62 171 TYR A CA 1
ATOM 1306 C C . TYR A 1 171 ? -11.425 -6.393 0.009 1.00 98.62 171 TYR A C 1
ATOM 1308 O O . TYR A 1 171 ? -10.681 -7.364 -0.128 1.00 98.62 171 TYR A O 1
ATOM 1316 N N . GLY A 1 172 ? -10.939 -5.151 -0.015 1.00 97.12 172 GLY A N 1
ATOM 1317 C CA . GLY A 1 172 ? -9.500 -4.870 0.002 1.00 97.12 172 GLY A CA 1
ATOM 1318 C C . GLY A 1 172 ? -9.153 -3.381 -0.099 1.00 97.12 172 GLY A C 1
ATOM 1319 O O . GLY A 1 172 ? -10.052 -2.552 -0.236 1.00 97.12 172 GLY A O 1
ATOM 1320 N N . PRO A 1 173 ? -7.859 -3.015 -0.057 1.00 95.81 173 PRO A N 1
ATOM 1321 C CA . PRO A 1 173 ? -6.698 -3.907 -0.001 1.00 95.81 173 PRO A CA 1
ATOM 1322 C C . PRO A 1 173 ? -6.244 -4.260 1.424 1.00 95.81 173 PRO A C 1
ATOM 1324 O O . PRO A 1 173 ? -5.236 -4.937 1.564 1.00 95.81 173 PRO A O 1
ATOM 1327 N N . ASP A 1 174 ? -6.919 -3.793 2.475 1.00 97.06 174 ASP A N 1
ATOM 1328 C CA . ASP A 1 174 ? -6.447 -4.014 3.846 1.00 97.06 174 ASP A CA 1
ATOM 1329 C C . ASP A 1 174 ? -6.753 -5.443 4.340 1.00 97.06 174 ASP A C 1
ATOM 1331 O O . ASP A 1 174 ? -7.907 -5.858 4.455 1.00 97.06 174 ASP A O 1
ATOM 1335 N N . THR A 1 175 ? -5.704 -6.208 4.621 1.00 95.69 175 THR A N 1
ATOM 1336 C CA . THR A 1 175 ? -5.775 -7.609 5.042 1.00 95.69 175 THR A CA 1
ATOM 1337 C C . THR A 1 175 ? -6.348 -7.730 6.439 1.00 95.69 175 THR A C 1
ATOM 1339 O O . THR A 1 175 ? -7.245 -8.542 6.657 1.00 95.69 175 THR A O 1
ATOM 1342 N N . TYR A 1 176 ? -5.861 -6.911 7.373 1.00 96.00 176 TYR A N 1
ATOM 1343 C CA . TYR A 1 176 ? -6.293 -6.960 8.764 1.00 96.00 176 TYR A CA 1
ATOM 1344 C C . TYR A 1 176 ? -7.750 -6.559 8.890 1.00 96.00 176 TYR A C 1
ATOM 1346 O O . TYR A 1 176 ? -8.534 -7.269 9.507 1.00 96.00 176 TYR A O 1
ATOM 1354 N N . MET A 1 177 ? -8.155 -5.484 8.222 1.00 96.88 177 MET A N 1
ATOM 1355 C CA . MET A 1 177 ? -9.552 -5.075 8.202 1.00 96.88 177 MET A CA 1
ATOM 1356 C C . MET A 1 177 ? -10.445 -6.131 7.552 1.00 96.88 177 MET A C 1
ATOM 1358 O O . MET A 1 177 ? -11.527 -6.396 8.067 1.00 96.88 177 MET A O 1
ATOM 1362 N N . GLY A 1 178 ? -10.000 -6.786 6.477 1.00 97.62 178 GLY A N 1
ATOM 1363 C CA . GLY A 1 178 ? -10.741 -7.893 5.872 1.00 97.62 178 GLY A CA 1
ATOM 1364 C C . GLY A 1 178 ? -10.917 -9.081 6.820 1.00 97.62 178 GLY A C 1
ATOM 1365 O O . GLY A 1 178 ? -12.023 -9.605 6.961 1.00 97.62 178 GLY A O 1
ATOM 1366 N N . GLU A 1 179 ? -9.850 -9.460 7.519 1.00 97.00 179 GLU A N 1
ATOM 1367 C CA . GLU A 1 179 ? -9.856 -10.534 8.512 1.00 97.00 179 GLU A CA 1
ATOM 1368 C C . GLU A 1 179 ? -10.744 -10.207 9.711 1.00 97.00 179 GLU A C 1
ATOM 1370 O O . GLU A 1 179 ? -11.627 -10.987 10.071 1.00 97.00 179 GLU A O 1
ATOM 1375 N N . ASN A 1 180 ? -10.580 -9.014 10.275 1.00 97.31 180 ASN A N 1
ATOM 1376 C CA . ASN A 1 180 ? -11.353 -8.526 11.408 1.00 97.31 180 ASN A CA 1
ATOM 1377 C C . ASN A 1 180 ? -12.844 -8.404 11.065 1.00 97.31 180 ASN A C 1
ATOM 1379 O O . ASN A 1 180 ? -13.700 -8.723 11.890 1.00 97.31 180 ASN A O 1
ATOM 1383 N N . LEU A 1 181 ? -13.184 -8.001 9.834 1.00 97.31 181 LEU A N 1
ATOM 1384 C CA . LEU A 1 181 ? -14.563 -8.025 9.343 1.00 97.31 181 LEU A CA 1
ATOM 1385 C C . LEU A 1 181 ? -15.116 -9.449 9.313 1.00 97.31 181 LEU A C 1
ATOM 1387 O O . LEU A 1 181 ? -16.231 -9.665 9.788 1.00 97.31 181 LEU A O 1
ATOM 1391 N N . GLN A 1 182 ? -14.354 -10.418 8.797 1.00 97.19 182 GLN A N 1
ATOM 1392 C CA . GLN A 1 182 ? -14.778 -11.817 8.792 1.00 97.19 182 GLN A CA 1
ATOM 1393 C C . GLN A 1 182 ? -15.042 -12.317 10.221 1.00 97.19 182 GLN A C 1
ATOM 1395 O O . GLN A 1 182 ? -16.142 -12.801 10.490 1.00 97.19 182 GLN A O 1
ATOM 1400 N N . GLN A 1 183 ? -14.095 -12.127 11.145 1.00 95.06 183 GLN A N 1
ATOM 1401 C CA . GLN A 1 183 ? -14.243 -12.527 12.550 1.00 95.06 183 GLN A CA 1
ATOM 1402 C C . GLN A 1 183 ? -15.455 -11.856 13.216 1.00 95.06 183 GLN A C 1
ATOM 1404 O O . GLN A 1 183 ? -16.249 -12.496 13.912 1.00 95.06 183 GLN A O 1
ATOM 1409 N N . MET A 1 184 ? -15.662 -10.563 12.962 1.00 94.44 184 MET A N 1
ATOM 1410 C CA . MET A 1 184 ? -16.817 -9.832 13.477 1.00 94.44 184 MET A CA 1
ATOM 1411 C C . MET A 1 184 ? -18.134 -10.388 12.918 1.00 94.44 184 MET A C 1
ATOM 1413 O O . MET A 1 184 ? -19.102 -10.544 13.664 1.00 94.44 184 MET A O 1
ATOM 1417 N N . PHE A 1 185 ? -18.206 -10.714 11.626 1.00 96.62 185 PHE A N 1
ATOM 1418 C CA . PHE A 1 185 ? -19.404 -11.317 11.040 1.00 96.62 185 PHE A CA 1
ATOM 1419 C C . PHE A 1 185 ? -19.651 -12.739 11.556 1.00 96.62 185 PHE A C 1
ATOM 1421 O O . PHE A 1 185 ? -20.809 -13.106 11.767 1.00 96.62 185 PHE A O 1
ATOM 1428 N N . GLU A 1 186 ? -18.600 -13.516 11.820 1.00 95.69 186 GLU A N 1
ATOM 1429 C CA . GLU A 1 186 ? -18.691 -14.816 12.493 1.00 95.69 186 GLU A CA 1
ATOM 1430 C C . GLU A 1 186 ? -19.287 -14.672 13.898 1.00 95.69 186 GLU A C 1
ATOM 1432 O O . GLU A 1 186 ? -20.192 -15.428 14.259 1.00 95.69 186 GLU A O 1
ATOM 1437 N N . HIS A 1 187 ? -18.875 -13.650 14.655 1.00 92.19 187 HIS A N 1
ATOM 1438 C CA . HIS A 1 187 ? -19.478 -13.323 15.947 1.00 92.19 187 HIS A CA 1
ATOM 1439 C C . HIS A 1 187 ? -20.950 -12.894 15.806 1.00 92.19 187 HIS A C 1
ATOM 1441 O O . HIS A 1 187 ? -21.825 -13.420 16.502 1.00 92.19 187 HIS A O 1
ATOM 1447 N N . ILE A 1 188 ? -21.263 -11.995 14.864 1.00 93.62 188 ILE A N 1
ATOM 1448 C CA . ILE A 1 188 ? -22.640 -11.547 14.587 1.00 93.62 188 ILE A CA 1
ATOM 1449 C C . ILE A 1 188 ? -23.541 -12.738 14.234 1.00 93.62 188 ILE A C 1
ATOM 1451 O O . ILE A 1 188 ? -24.696 -12.772 14.660 1.00 93.62 188 ILE A O 1
ATOM 1455 N N . ALA A 1 189 ? -23.027 -13.746 13.522 1.00 95.44 189 ALA A N 1
ATOM 1456 C CA . ALA A 1 189 ? -23.775 -14.954 13.174 1.00 95.44 189 ALA A CA 1
ATOM 1457 C C . ALA A 1 189 ? -24.217 -15.786 14.395 1.00 95.44 189 ALA A C 1
ATOM 1459 O O . ALA A 1 189 ? -25.137 -16.598 14.269 1.00 95.44 189 ALA A O 1
ATOM 1460 N N . GLN A 1 190 ? -23.611 -15.580 15.570 1.00 94.19 190 GLN A N 1
ATOM 1461 C CA . GLN A 1 190 ? -23.987 -16.248 16.822 1.00 94.19 190 GLN A CA 1
ATOM 1462 C C . GLN A 1 190 ? -25.014 -15.453 17.646 1.00 94.19 190 GLN A C 1
ATOM 1464 O O . GLN A 1 190 ? -25.732 -16.023 18.479 1.00 94.19 190 GLN A O 1
ATOM 1469 N N . LEU A 1 191 ? -25.159 -14.148 17.398 1.00 93.19 191 LEU A N 1
ATOM 1470 C CA . LEU A 1 191 ? -26.094 -13.292 18.130 1.00 93.19 191 LEU A CA 1
ATOM 1471 C C . LEU A 1 191 ? -27.555 -13.704 17.892 1.00 93.19 191 LEU A C 1
ATOM 1473 O O . LEU A 1 191 ? -27.884 -14.226 16.827 1.00 93.19 191 LEU A O 1
ATOM 1477 N N . PRO A 1 192 ? -28.473 -13.486 18.852 1.00 96.44 192 PRO A N 1
ATOM 1478 C CA . PRO A 1 192 ? -29.903 -13.671 18.616 1.00 96.44 192 PRO A CA 1
ATOM 1479 C C . PRO A 1 192 ? -30.391 -12.821 17.438 1.00 96.44 192 PRO A C 1
ATOM 1481 O O . PRO A 1 192 ? -29.962 -11.678 17.282 1.00 96.44 192 PRO A O 1
ATOM 1484 N N . ASP A 1 193 ? -31.342 -13.332 16.651 1.00 97.62 193 ASP A N 1
ATOM 1485 C CA . ASP A 1 193 ? -31.850 -12.624 15.464 1.00 97.62 193 ASP A CA 1
ATOM 1486 C C . ASP A 1 193 ? -32.363 -11.206 15.776 1.00 97.62 193 ASP A C 1
ATOM 1488 O O . ASP A 1 193 ? -32.278 -10.319 14.934 1.00 97.62 193 ASP A O 1
ATOM 1492 N N . GLU A 1 194 ? -32.897 -10.967 16.977 1.00 96.62 194 GLU A N 1
ATOM 1493 C CA . GLU A 1 194 ? -33.303 -9.629 17.424 1.00 96.62 194 GLU A CA 1
ATOM 1494 C C . GLU A 1 194 ? -32.122 -8.647 17.455 1.00 96.62 194 GLU A C 1
ATOM 1496 O O . GLU A 1 194 ? -32.236 -7.529 16.957 1.00 96.62 194 GLU A O 1
ATOM 1501 N N . LYS A 1 195 ? -30.968 -9.079 17.977 1.00 94.88 195 LYS A N 1
ATOM 1502 C CA . LYS A 1 195 ? -29.740 -8.276 18.015 1.00 94.88 195 LYS A CA 1
ATOM 1503 C C . LYS A 1 195 ? -29.157 -8.075 16.621 1.00 94.88 195 LYS A C 1
ATOM 1505 O O . LYS A 1 195 ? -28.737 -6.969 16.304 1.00 94.88 195 LYS A O 1
ATOM 1510 N N . ILE A 1 196 ? -29.213 -9.090 15.758 1.00 95.94 196 ILE A N 1
ATOM 1511 C CA . ILE A 1 196 ? -28.787 -8.950 14.356 1.00 95.94 196 ILE A CA 1
ATOM 1512 C C . ILE A 1 196 ? -29.649 -7.903 13.635 1.00 95.94 196 ILE A C 1
ATOM 1514 O O . ILE A 1 196 ? -29.109 -7.046 12.941 1.00 95.94 196 ILE A O 1
ATOM 1518 N N . ARG A 1 197 ? -30.970 -7.894 13.859 1.00 96.94 197 ARG A N 1
ATOM 1519 C CA . ARG A 1 197 ? -31.873 -6.889 13.270 1.00 96.94 197 ARG A CA 1
ATOM 1520 C C . ARG A 1 197 ? -31.635 -5.467 13.783 1.00 96.94 197 ARG A C 1
ATOM 1522 O O . ARG A 1 197 ? -31.957 -4.525 13.065 1.00 96.94 197 ARG A O 1
ATOM 1529 N N . GLN A 1 198 ? -31.066 -5.304 14.981 1.00 94.88 198 GLN A N 1
ATOM 1530 C CA . GLN A 1 198 ? -30.618 -3.998 15.488 1.00 94.88 198 GLN A CA 1
ATOM 1531 C C . GLN A 1 198 ? -29.368 -3.495 14.749 1.00 94.88 198 GLN A C 1
ATOM 1533 O O . GLN A 1 198 ? -29.214 -2.289 14.588 1.00 94.88 198 GLN A O 1
ATOM 1538 N N . ILE A 1 199 ? -28.504 -4.402 14.275 1.00 92.94 199 ILE A N 1
ATOM 1539 C CA . ILE A 1 199 ? -27.335 -4.061 13.448 1.00 92.94 199 ILE A CA 1
ATOM 1540 C C . ILE A 1 199 ? -27.771 -3.758 12.013 1.00 92.94 199 ILE A C 1
ATOM 1542 O O . ILE A 1 199 ? -27.316 -2.777 11.426 1.00 92.94 199 ILE A O 1
ATOM 1546 N N . HIS A 1 200 ? -28.641 -4.603 11.450 1.00 96.00 200 HIS A N 1
ATOM 1547 C CA . HIS A 1 200 ? -29.212 -4.416 10.123 1.00 96.00 200 HIS A CA 1
ATOM 1548 C C . HIS A 1 200 ? -30.574 -5.129 9.983 1.00 96.00 200 HIS A C 1
ATOM 1550 O O . HIS A 1 200 ? -30.644 -6.358 10.103 1.00 96.00 200 HIS A O 1
ATOM 1556 N N . PRO A 1 201 ? -31.669 -4.413 9.658 1.00 95.88 201 PRO A N 1
ATOM 1557 C CA . PRO A 1 201 ? -33.039 -4.924 9.795 1.00 95.88 201 PRO A CA 1
ATOM 1558 C C . PRO A 1 201 ? -33.383 -6.100 8.869 1.00 95.88 201 PRO A C 1
ATOM 1560 O O . PRO A 1 201 ? -34.307 -6.859 9.161 1.00 95.88 201 PRO A O 1
ATOM 1563 N N . GLN A 1 202 ? -32.653 -6.270 7.762 1.00 96.06 202 GLN A N 1
ATOM 1564 C CA . GLN A 1 202 ? -32.899 -7.342 6.785 1.00 96.06 202 GLN A CA 1
ATOM 1565 C C . GLN A 1 202 ? -32.100 -8.624 7.059 1.00 96.06 202 GLN A C 1
ATOM 1567 O O . GLN A 1 202 ? -32.197 -9.580 6.289 1.00 96.06 202 GLN A O 1
ATOM 1572 N N . HIS A 1 203 ? -31.318 -8.669 8.142 1.00 97.38 203 HIS A N 1
ATOM 1573 C CA . HIS A 1 203 ? -30.483 -9.821 8.461 1.00 97.38 203 HIS A CA 1
ATOM 1574 C C . HIS A 1 203 ? -30.944 -10.599 9.693 1.00 97.38 203 HIS A C 1
ATOM 1576 O O . HIS A 1 203 ? -31.614 -10.100 10.594 1.00 97.38 203 HIS A O 1
ATOM 1582 N N . ASN A 1 204 ? -30.576 -11.874 9.694 1.00 97.25 204 ASN A N 1
ATOM 1583 C CA . ASN A 1 204 ? -30.725 -12.848 10.766 1.00 97.25 204 ASN A CA 1
ATOM 1584 C C . ASN A 1 204 ? -29.533 -13.822 10.710 1.00 97.25 204 ASN A C 1
ATOM 1586 O O . ASN A 1 204 ? -28.700 -13.737 9.801 1.00 97.25 204 ASN A O 1
ATOM 1590 N N . ARG A 1 205 ? -29.455 -14.784 11.635 1.00 97.25 205 ARG A N 1
ATOM 1591 C CA . ARG A 1 205 ? -28.341 -15.752 11.683 1.00 97.25 205 ARG A CA 1
ATOM 1592 C C . ARG A 1 205 ? -28.110 -16.464 10.348 1.00 97.25 205 ARG A C 1
ATOM 1594 O O . ARG A 1 205 ? -26.975 -16.592 9.894 1.00 97.25 205 ARG A O 1
ATOM 1601 N N . LYS A 1 206 ? -29.191 -16.890 9.681 1.00 96.31 206 LYS A N 1
ATOM 1602 C CA . LYS A 1 206 ? -29.124 -17.620 8.405 1.00 96.31 206 LYS A CA 1
ATOM 1603 C C . LYS A 1 206 ? -28.551 -16.753 7.286 1.00 96.31 206 LYS A C 1
ATOM 1605 O O . LYS A 1 206 ? -27.755 -17.248 6.492 1.00 96.31 206 LYS A O 1
ATOM 1610 N N . THR A 1 207 ? -28.949 -15.484 7.199 1.00 97.19 207 THR A N 1
ATOM 1611 C CA . THR A 1 207 ? -28.462 -14.593 6.137 1.00 97.19 207 THR A CA 1
ATOM 1612 C C . THR A 1 207 ? -26.995 -14.233 6.344 1.00 97.19 207 THR A C 1
ATOM 1614 O O . THR A 1 207 ? -26.250 -14.260 5.374 1.00 97.19 207 THR A O 1
ATOM 1617 N N . ILE A 1 208 ? -26.563 -13.973 7.586 1.00 97.69 208 ILE A N 1
ATOM 1618 C CA . ILE A 1 208 ? -25.151 -13.677 7.893 1.00 97.69 208 ILE A CA 1
ATOM 1619 C C . ILE A 1 208 ? -24.267 -14.895 7.605 1.00 97.69 208 ILE A C 1
ATOM 1621 O O . ILE A 1 208 ? -23.247 -14.770 6.935 1.00 97.69 208 ILE A O 1
ATOM 1625 N N . ALA A 1 209 ? -24.693 -16.097 8.008 1.00 96.62 209 ALA A N 1
ATOM 1626 C CA . ALA A 1 209 ? -23.969 -17.327 7.686 1.00 96.62 209 ALA A CA 1
ATOM 1627 C C . ALA A 1 209 ? -23.895 -17.604 6.172 1.00 96.62 209 ALA A C 1
ATOM 1629 O O . ALA A 1 209 ? -22.926 -18.191 5.697 1.00 96.62 209 ALA A O 1
ATOM 1630 N N . GLY A 1 210 ? -24.914 -17.204 5.402 1.00 96.62 210 GLY A N 1
ATOM 1631 C CA . GLY A 1 210 ? -24.884 -17.264 3.938 1.00 96.62 210 GLY A CA 1
ATOM 1632 C C . GLY A 1 210 ? -23.892 -16.271 3.331 1.00 96.62 210 GLY A C 1
ATOM 1633 O O . GLY A 1 210 ? -23.107 -16.652 2.466 1.00 96.62 210 GLY A O 1
ATOM 1634 N N . MET A 1 211 ? -23.888 -15.036 3.838 1.00 97.25 211 MET A N 1
ATOM 1635 C CA . MET A 1 211 ? -22.965 -13.975 3.434 1.00 97.25 211 MET A CA 1
ATOM 1636 C C . MET A 1 211 ? -21.505 -14.358 3.695 1.00 97.25 211 MET A C 1
ATOM 1638 O O . MET A 1 211 ? -20.680 -14.214 2.802 1.00 97.25 211 MET A O 1
ATOM 1642 N N . LEU A 1 212 ? -21.194 -14.915 4.872 1.00 97.25 212 LEU A N 1
ATOM 1643 C CA . LEU A 1 212 ? -19.840 -15.350 5.245 1.00 97.25 212 LEU A CA 1
ATOM 1644 C C . LEU A 1 212 ? -19.230 -16.345 4.249 1.00 97.25 212 LEU A C 1
ATOM 1646 O O . LEU A 1 212 ? -18.050 -16.263 3.941 1.00 97.25 212 LEU A O 1
ATOM 1650 N N . LYS A 1 213 ? -20.034 -17.249 3.673 1.00 96.81 213 LYS A N 1
ATOM 1651 C CA . LYS A 1 213 ? -19.563 -18.203 2.645 1.00 96.81 213 LYS A CA 1
ATOM 1652 C C . LYS A 1 213 ? -19.177 -17.539 1.322 1.00 96.81 213 LYS A C 1
ATOM 1654 O O . LYS A 1 213 ? -18.621 -18.198 0.448 1.00 96.81 213 LYS A O 1
ATOM 1659 N N . ARG A 1 214 ? -19.557 -16.276 1.146 1.00 97.38 214 ARG A N 1
ATOM 1660 C CA . ARG A 1 214 ? -19.395 -15.479 -0.070 1.00 97.38 214 ARG A CA 1
ATOM 1661 C C . ARG A 1 214 ? -18.595 -14.201 0.191 1.00 97.38 214 ARG A C 1
ATOM 1663 O O . ARG A 1 214 ? -18.596 -13.323 -0.665 1.00 97.38 214 ARG A O 1
ATOM 1670 N N . PHE A 1 215 ? -17.948 -14.097 1.347 1.00 98.12 215 PHE A N 1
ATOM 1671 C CA . PHE A 1 215 ? -17.076 -12.992 1.708 1.00 98.12 215 PHE A CA 1
ATOM 1672 C C . PHE A 1 215 ? -15.622 -13.435 1.517 1.00 98.12 215 PHE A C 1
ATOM 1674 O O . PHE A 1 215 ? -15.172 -14.374 2.168 1.00 98.12 215 PHE A O 1
ATOM 1681 N N . ASP A 1 216 ? -14.909 -12.785 0.602 1.00 98.25 216 ASP A N 1
ATOM 1682 C CA . ASP A 1 216 ? -13.466 -12.933 0.401 1.00 98.25 216 ASP A CA 1
ATOM 1683 C C . ASP A 1 216 ? -12.802 -11.563 0.622 1.00 98.25 216 ASP A C 1
ATOM 1685 O O . ASP A 1 216 ? -13.433 -10.506 0.493 1.00 98.25 216 ASP A O 1
ATOM 1689 N N . TYR A 1 217 ? -11.524 -11.571 0.986 1.00 98.25 217 TYR A N 1
ATOM 1690 C CA . TYR A 1 217 ? -10.749 -10.351 1.181 1.00 98.25 217 TYR A CA 1
ATOM 1691 C C . TYR A 1 217 ? -9.296 -10.535 0.750 1.00 98.25 217 TYR A C 1
ATOM 1693 O O . TYR A 1 217 ? -8.747 -11.638 0.804 1.00 98.25 217 TYR A O 1
ATOM 1701 N N . PHE A 1 218 ? -8.666 -9.445 0.318 1.00 97.12 218 PHE A N 1
ATOM 1702 C CA . PHE A 1 218 ? -7.272 -9.449 -0.117 1.00 97.12 218 PHE A CA 1
ATOM 1703 C C . PHE A 1 218 ? -6.308 -9.719 1.050 1.00 97.12 218 PHE A C 1
ATOM 1705 O O . PHE A 1 218 ? -6.544 -9.239 2.153 1.00 97.12 218 PHE A O 1
ATOM 1712 N N . LYS A 1 219 ? -5.233 -10.487 0.817 1.00 92.19 219 LYS A N 1
ATOM 1713 C CA . LYS A 1 219 ? -4.348 -11.011 1.881 1.00 92.19 219 LYS A CA 1
ATOM 1714 C C . LYS A 1 219 ? -2.940 -10.406 1.926 1.00 92.19 219 LYS A C 1
ATOM 1716 O O . LYS A 1 219 ? -2.111 -10.873 2.699 1.00 92.19 219 LYS A O 1
ATOM 1721 N N . GLU A 1 220 ? -2.639 -9.436 1.065 1.00 85.44 220 GLU A N 1
ATOM 1722 C CA . GLU A 1 220 ? -1.268 -8.935 0.867 1.00 85.44 220 GLU A CA 1
ATOM 1723 C C . GLU A 1 220 ? -1.168 -7.399 0.907 1.00 85.44 220 GLU A C 1
ATOM 1725 O O . GLU A 1 220 ? -0.291 -6.797 0.276 1.00 85.44 220 GLU A O 1
ATOM 1730 N N . GLY A 1 221 ? -2.072 -6.736 1.631 1.00 86.19 221 GLY A N 1
ATOM 1731 C CA . GLY A 1 221 ? -2.015 -5.288 1.841 1.00 86.19 221 GLY A CA 1
ATOM 1732 C C . GLY A 1 221 ? -2.236 -4.912 3.294 1.00 86.19 221 GLY A C 1
ATOM 1733 O O . GLY A 1 221 ? -3.242 -5.297 3.868 1.00 86.19 221 GLY A O 1
ATOM 1734 N N . ASN A 1 222 ? -1.314 -4.157 3.894 1.00 85.31 222 ASN A N 1
ATOM 1735 C CA . ASN A 1 222 ? -1.392 -3.753 5.300 1.00 85.31 222 ASN A CA 1
ATOM 1736 C C . ASN A 1 222 ? -1.025 -2.275 5.449 1.00 85.31 222 ASN A C 1
ATOM 1738 O O . ASN A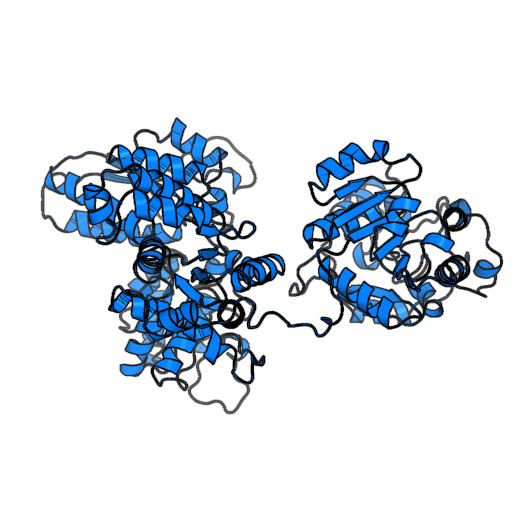 1 222 ? -0.116 -1.780 4.777 1.00 85.31 222 ASN A O 1
ATOM 1742 N N . CYS A 1 223 ? -1.679 -1.583 6.380 1.00 87.62 223 CYS A N 1
ATOM 1743 C CA . CYS A 1 223 ? -1.241 -0.267 6.826 1.00 87.62 223 CYS A CA 1
ATOM 1744 C C . CYS A 1 223 ? -0.024 -0.405 7.751 1.00 87.62 223 CYS A C 1
ATOM 1746 O O . CYS A 1 223 ? -0.124 -0.992 8.826 1.00 87.62 223 CYS A O 1
ATOM 1748 N N . VAL A 1 224 ? 1.117 0.176 7.367 1.00 80.06 224 VAL A N 1
ATOM 1749 C CA . VAL A 1 224 ? 2.363 0.120 8.168 1.00 80.06 224 VAL A CA 1
ATOM 1750 C C . VAL A 1 224 ? 2.205 0.688 9.581 1.00 80.06 224 VAL A C 1
ATOM 1752 O O . VAL A 1 224 ? 2.882 0.231 10.494 1.00 80.06 224 VAL A O 1
ATOM 1755 N N . VAL A 1 225 ? 1.295 1.650 9.772 1.00 82.81 225 VAL A N 1
ATOM 1756 C CA . VAL A 1 225 ? 1.022 2.268 11.077 1.00 82.81 225 VAL A CA 1
ATOM 1757 C C . VAL A 1 225 ? 0.262 1.302 11.976 1.00 82.81 225 VAL A C 1
ATOM 1759 O O . VAL A 1 225 ? 0.687 1.023 13.094 1.00 82.81 225 VAL A O 1
ATOM 1762 N N . HIS A 1 226 ? -0.850 0.754 11.484 1.00 87.19 226 HIS A N 1
ATOM 1763 C CA . HIS A 1 226 ? -1.657 -0.174 12.270 1.00 87.19 226 HIS A CA 1
ATOM 1764 C C . HIS A 1 226 ? -0.954 -1.523 12.477 1.00 87.19 226 HIS A C 1
ATOM 1766 O O . HIS A 1 226 ? -1.132 -2.143 13.521 1.00 87.19 226 HIS A O 1
ATOM 1772 N N . HIS A 1 227 ? -0.072 -1.933 11.562 1.00 84.50 227 HIS A N 1
ATOM 1773 C CA . HIS A 1 227 ? 0.762 -3.128 11.713 1.00 84.50 227 HIS A CA 1
ATOM 1774 C C . HIS A 1 227 ? 1.637 -3.111 12.982 1.00 84.50 227 HIS A C 1
ATOM 1776 O O . HIS A 1 227 ? 1.981 -4.167 13.504 1.00 84.50 227 HIS A O 1
ATOM 1782 N N . MET A 1 228 ? 1.959 -1.931 13.528 1.00 80.44 228 MET A N 1
ATOM 1783 C CA . MET A 1 228 ? 2.749 -1.805 14.761 1.00 80.44 228 MET A CA 1
ATOM 1784 C C . MET A 1 228 ? 2.042 -2.370 16.004 1.00 80.44 228 MET A C 1
ATOM 1786 O O . MET A 1 228 ? 2.706 -2.655 16.997 1.00 80.44 228 MET A O 1
ATOM 1790 N N . PHE A 1 229 ? 0.719 -2.565 15.966 1.00 82.50 229 PHE A N 1
ATOM 1791 C CA . PHE A 1 229 ? -0.076 -3.112 17.075 1.00 82.50 229 PHE A CA 1
ATOM 1792 C C . PHE A 1 229 ? -0.057 -4.650 17.124 1.00 82.50 229 PHE A C 1
ATOM 1794 O O . PHE A 1 229 ? -1.065 -5.281 17.433 1.00 82.50 229 PHE A O 1
ATOM 1801 N N . GLY A 1 230 ? 1.088 -5.246 16.791 1.00 78.94 230 GLY A N 1
ATOM 1802 C CA . GLY A 1 230 ? 1.255 -6.695 16.743 1.00 78.94 230 GLY A CA 1
ATOM 1803 C C . GLY A 1 230 ? 1.284 -7.372 18.122 1.00 78.94 230 GLY A C 1
ATOM 1804 O O . GLY A 1 230 ? 1.182 -6.720 19.167 1.00 78.94 230 GLY A O 1
ATOM 1805 N N . ASP A 1 231 ? 1.509 -8.685 18.135 1.00 78.12 231 ASP A N 1
ATOM 1806 C CA . ASP A 1 231 ? 1.522 -9.554 19.326 1.00 78.12 231 ASP A CA 1
ATOM 1807 C C . ASP A 1 231 ? 2.233 -8.979 20.557 1.00 78.12 231 ASP A C 1
ATOM 1809 O O . ASP A 1 231 ? 1.680 -8.996 21.658 1.00 78.12 231 ASP A O 1
ATOM 1813 N N . LYS A 1 232 ? 3.448 -8.435 20.399 1.00 74.88 232 LYS A N 1
ATOM 1814 C CA . LYS A 1 232 ? 4.223 -7.879 21.526 1.00 74.88 232 LYS A CA 1
ATOM 1815 C C . LYS A 1 232 ? 3.513 -6.701 22.196 1.00 74.88 232 LYS A C 1
ATOM 1817 O O . LYS A 1 232 ? 3.462 -6.630 23.422 1.00 74.88 232 LYS A O 1
ATOM 1822 N N . VAL A 1 233 ? 2.967 -5.789 21.390 1.00 80.38 233 VAL A N 1
ATOM 1823 C CA . VAL A 1 233 ? 2.203 -4.631 21.873 1.00 80.38 233 VAL A CA 1
ATOM 1824 C C . VAL A 1 233 ? 0.933 -5.111 22.561 1.00 80.38 233 VAL A C 1
ATOM 1826 O O . VAL A 1 233 ? 0.663 -4.724 23.695 1.00 80.38 233 VAL A O 1
ATOM 1829 N N . THR A 1 234 ? 0.196 -6.015 21.920 1.00 84.44 234 THR A N 1
ATOM 1830 C CA . THR A 1 234 ? -1.050 -6.565 22.465 1.00 84.44 234 THR A CA 1
ATOM 1831 C C . THR A 1 234 ? -0.826 -7.279 23.799 1.00 84.44 234 THR A C 1
ATOM 1833 O O . THR A 1 234 ? -1.602 -7.097 24.738 1.00 84.44 234 THR A O 1
ATOM 1836 N N . GLN A 1 235 ? 0.258 -8.047 23.925 1.00 79.19 235 GLN A N 1
ATOM 1837 C CA . GLN A 1 235 ? 0.605 -8.723 25.171 1.00 79.19 235 GLN A CA 1
ATOM 1838 C C . GLN A 1 235 ? 0.908 -7.718 26.287 1.00 79.19 235 GLN A C 1
ATOM 1840 O O . GLN A 1 235 ? 0.381 -7.851 27.389 1.00 79.19 235 GLN A O 1
ATOM 1845 N N . ARG A 1 236 ? 1.656 -6.652 25.987 1.00 80.31 236 ARG A N 1
ATOM 1846 C CA . ARG A 1 236 ? 1.907 -5.575 26.948 1.00 80.31 236 ARG A CA 1
ATOM 1847 C C . ARG A 1 236 ? 0.619 -4.880 27.396 1.00 80.31 236 ARG A C 1
ATOM 1849 O O . ARG A 1 236 ? 0.461 -4.606 28.582 1.00 80.31 236 ARG A O 1
ATOM 1856 N N . VAL A 1 237 ? -0.323 -4.630 26.480 1.00 84.62 237 VAL A N 1
ATOM 1857 C CA . VAL A 1 237 ? -1.650 -4.090 26.835 1.00 84.62 237 VAL A CA 1
ATOM 1858 C C . VAL A 1 237 ? -2.361 -4.996 27.829 1.00 84.62 237 VAL A C 1
ATOM 1860 O O . VAL A 1 237 ? -2.920 -4.511 28.812 1.00 84.62 237 VAL A O 1
ATOM 1863 N N . ARG A 1 238 ? -2.338 -6.305 27.576 1.00 84.50 238 ARG A N 1
ATOM 1864 C CA . ARG A 1 238 ? -2.977 -7.296 28.439 1.00 84.50 238 ARG A CA 1
ATOM 1865 C C . ARG A 1 238 ? -2.350 -7.320 29.835 1.00 84.50 238 ARG A C 1
ATOM 1867 O O . ARG A 1 238 ? -3.086 -7.381 30.817 1.00 84.50 238 ARG A O 1
ATOM 1874 N N . ASP A 1 239 ? -1.028 -7.230 29.919 1.00 80.69 239 ASP A N 1
ATOM 1875 C CA . ASP A 1 239 ? -0.297 -7.361 31.181 1.00 80.69 239 ASP A CA 1
ATOM 1876 C C . ASP A 1 239 ? -0.327 -6.070 32.017 1.00 80.69 239 ASP A C 1
ATOM 1878 O O . ASP A 1 239 ? -0.600 -6.112 33.217 1.00 80.69 239 ASP A O 1
ATOM 1882 N N . GLU A 1 240 ? -0.095 -4.912 31.393 1.00 82.12 240 GLU A N 1
ATOM 1883 C CA . GLU A 1 240 ? 0.076 -3.629 32.095 1.00 82.12 240 GLU A CA 1
ATOM 1884 C C . GLU A 1 240 ? -1.218 -2.800 32.167 1.00 82.12 240 GLU A C 1
ATOM 1886 O O . GLU A 1 240 ? -1.413 -2.018 33.101 1.00 82.12 240 GLU A O 1
ATOM 1891 N N . TYR A 1 241 ? -2.135 -2.979 31.211 1.00 85.44 241 TYR A N 1
ATOM 1892 C CA . TYR A 1 241 ? -3.287 -2.091 31.018 1.00 85.44 241 TYR A CA 1
ATOM 1893 C C . TYR A 1 241 ? -4.642 -2.812 31.035 1.00 85.44 241 TYR A C 1
ATOM 1895 O O . TYR A 1 241 ? -5.629 -2.263 30.556 1.00 85.44 241 TYR A O 1
ATOM 1903 N N . SER A 1 242 ? -4.739 -3.999 31.642 1.00 86.38 242 SER A N 1
ATOM 1904 C CA . SER A 1 242 ? -5.996 -4.773 31.762 1.00 86.38 242 SER A CA 1
ATOM 1905 C C . SER A 1 242 ? -7.153 -4.036 32.457 1.00 86.38 242 SER A C 1
ATOM 1907 O O . SER A 1 242 ? -8.326 -4.337 32.221 1.00 86.38 242 SER A O 1
ATOM 1909 N N . HIS A 1 243 ? -6.827 -3.066 33.316 1.00 86.12 243 HIS A N 1
ATOM 1910 C CA . HIS A 1 243 ? -7.783 -2.214 34.026 1.00 86.12 243 HIS A CA 1
ATOM 1911 C C . HIS A 1 243 ? -8.404 -1.124 33.137 1.00 86.12 243 HIS A C 1
ATOM 1913 O O . HIS A 1 243 ? -9.440 -0.564 33.494 1.00 86.12 243 HIS A O 1
ATOM 1919 N N . ALA A 1 244 ? -7.771 -0.801 32.007 1.00 91.12 244 ALA A N 1
ATOM 1920 C CA . ALA A 1 244 ? -8.205 0.259 31.114 1.00 91.12 244 ALA A CA 1
ATOM 1921 C C . ALA A 1 244 ? -9.367 -0.193 30.215 1.00 91.12 244 ALA A C 1
ATOM 1923 O O . ALA A 1 244 ? -9.658 -1.378 30.041 1.00 91.12 244 ALA A O 1
ATOM 1924 N N . TYR A 1 245 ? -10.034 0.783 29.610 1.00 95.75 245 TYR A N 1
ATOM 1925 C CA . TYR A 1 245 ? -10.907 0.551 28.472 1.00 95.75 245 TYR A CA 1
ATOM 1926 C C . TYR A 1 245 ? -10.066 0.260 27.226 1.00 95.75 245 TYR A C 1
ATOM 1928 O O . TYR A 1 245 ? -9.099 0.974 26.959 1.00 95.75 245 TYR A O 1
ATOM 1936 N N . HIS A 1 246 ? -10.449 -0.733 26.425 1.00 95.00 246 HIS A N 1
ATOM 1937 C CA . HIS A 1 246 ? -9.693 -1.115 25.228 1.00 95.00 246 HIS A CA 1
ATOM 1938 C C . HIS A 1 246 ? -10.424 -0.710 23.955 1.00 95.00 246 HIS A C 1
ATOM 1940 O O . HIS A 1 246 ? -11.573 -1.088 23.729 1.00 95.00 246 HIS A O 1
ATOM 1946 N N . THR A 1 247 ? -9.752 0.057 23.103 1.00 94.88 247 THR A N 1
ATOM 1947 C CA . THR A 1 247 ? -10.302 0.483 21.817 1.00 94.88 247 THR A CA 1
ATOM 1948 C C . THR A 1 247 ? -9.383 0.047 20.685 1.00 94.88 247 THR A C 1
ATOM 1950 O O . THR A 1 247 ? -8.162 0.083 20.844 1.00 94.88 247 THR A O 1
ATOM 1953 N N . ALA A 1 248 ? -9.942 -0.356 19.547 1.00 94.19 248 ALA A N 1
ATOM 1954 C CA . ALA A 1 248 ? -9.151 -0.742 18.382 1.00 94.19 248 ALA A CA 1
ATOM 1955 C C . ALA A 1 248 ? -9.806 -0.316 17.067 1.00 94.19 248 ALA A C 1
ATOM 1957 O O . ALA A 1 248 ? -11.025 -0.410 16.892 1.00 94.19 248 ALA A O 1
ATOM 1958 N N . HIS A 1 249 ? -8.974 0.142 16.133 1.00 94.06 249 HIS A N 1
ATOM 1959 C CA . HIS A 1 249 ? -9.383 0.390 14.761 1.00 94.06 249 HIS A CA 1
ATOM 1960 C C . HIS A 1 249 ? -9.515 -0.926 13.988 1.00 94.06 249 HIS A C 1
ATOM 1962 O O . HIS A 1 249 ? -8.819 -1.886 14.291 1.00 94.06 249 HIS A O 1
ATOM 1968 N N . PHE A 1 250 ? -10.343 -0.979 12.943 1.00 94.56 250 PHE A N 1
ATOM 1969 C CA . PHE A 1 250 ? -10.465 -2.192 12.122 1.00 94.56 250 PHE A CA 1
ATOM 1970 C C . PHE A 1 250 ? -9.163 -2.629 11.424 1.00 94.56 250 PHE A C 1
ATOM 1972 O O . PHE A 1 250 ? -9.035 -3.795 11.082 1.00 94.56 250 PHE A O 1
ATOM 1979 N N . GLU A 1 251 ? -8.212 -1.719 11.217 1.00 93.62 251 GLU A N 1
ATOM 1980 C CA . GLU A 1 251 ? -6.943 -1.984 10.513 1.00 93.62 251 GLU A CA 1
ATOM 1981 C C . GLU A 1 251 ? -5.858 -2.628 11.400 1.00 93.62 251 GLU A C 1
ATOM 1983 O O . GLU A 1 251 ? -4.780 -2.944 10.899 1.00 93.62 251 GLU A O 1
ATOM 1988 N N . VAL A 1 252 ? -6.078 -2.780 12.714 1.00 93.38 252 VAL A N 1
ATOM 1989 C CA . VAL A 1 252 ? -5.062 -3.393 13.593 1.00 93.38 252 VAL A CA 1
ATOM 1990 C C . VAL A 1 252 ? -4.973 -4.909 13.381 1.00 93.38 252 VAL A C 1
ATOM 1992 O O . VAL A 1 252 ? -5.980 -5.524 13.026 1.00 93.38 252 VAL A O 1
ATOM 1995 N N . PRO A 1 253 ? -3.817 -5.535 13.658 1.00 92.69 253 PRO A N 1
ATOM 1996 C CA . PRO A 1 253 ? -3.678 -6.985 13.696 1.00 92.69 253 PRO A CA 1
ATOM 1997 C C . PRO A 1 253 ? -4.744 -7.682 14.553 1.00 92.69 253 PRO A C 1
ATOM 1999 O O . PRO A 1 253 ? -5.259 -7.116 15.527 1.00 92.69 253 PRO A O 1
ATOM 2002 N N . GLY A 1 254 ? -5.068 -8.924 14.185 1.00 91.94 254 GLY A N 1
ATOM 2003 C CA . GLY A 1 254 ? -6.171 -9.691 14.769 1.00 91.94 254 GLY A CA 1
ATOM 2004 C C . GLY A 1 254 ? -6.071 -9.852 16.287 1.00 91.94 254 GLY A C 1
ATOM 2005 O O . GLY A 1 254 ? -7.089 -9.855 16.976 1.00 91.94 254 GLY A O 1
ATOM 2006 N N . GLU A 1 255 ? -4.861 -9.907 16.836 1.00 91.19 255 GLU A N 1
ATOM 2007 C CA . GLU A 1 255 ? -4.592 -9.970 18.269 1.00 91.19 255 GLU A CA 1
ATOM 2008 C C . GLU A 1 255 ? -5.107 -8.733 19.032 1.00 91.19 255 GLU A C 1
ATOM 2010 O O . GLU A 1 255 ? -5.820 -8.878 20.032 1.00 91.19 255 GLU A O 1
ATOM 2015 N N . MET A 1 256 ? -4.822 -7.518 18.548 1.00 92.81 256 MET A N 1
ATOM 2016 C CA . MET A 1 256 ? -5.271 -6.266 19.169 1.00 92.81 256 MET A CA 1
ATOM 2017 C C . MET A 1 256 ? -6.772 -6.061 18.955 1.00 92.81 256 MET A C 1
ATOM 2019 O O . MET A 1 256 ? -7.480 -5.597 19.854 1.00 92.81 256 MET A O 1
ATOM 2023 N N . PHE A 1 257 ? -7.275 -6.445 17.778 1.00 95.56 257 PHE A N 1
ATOM 2024 C CA . PHE A 1 257 ? -8.705 -6.429 17.485 1.00 95.56 257 PHE A CA 1
ATOM 2025 C C . PHE A 1 257 ? -9.476 -7.345 18.442 1.00 95.56 257 PHE A C 1
ATOM 2027 O O . PHE A 1 257 ? -10.456 -6.916 19.051 1.00 95.56 257 PHE A O 1
ATOM 2034 N N . THR A 1 258 ? -8.998 -8.576 18.634 1.00 93.69 258 THR A N 1
ATOM 2035 C CA . THR A 1 258 ? -9.604 -9.562 19.538 1.00 93.69 258 THR A CA 1
ATOM 2036 C C . THR A 1 258 ? -9.624 -9.048 20.971 1.00 93.69 258 THR A C 1
ATOM 2038 O O . THR A 1 258 ? -10.675 -9.085 21.607 1.00 93.69 258 THR A O 1
ATOM 2041 N N . LEU A 1 259 ? -8.515 -8.480 21.455 1.00 93.31 259 LEU A N 1
ATOM 2042 C CA . LEU A 1 259 ? -8.436 -7.902 22.799 1.00 93.31 259 LEU A CA 1
ATOM 2043 C C . LEU A 1 259 ? -9.504 -6.817 23.032 1.00 93.31 259 LEU A C 1
ATOM 2045 O O . LEU A 1 259 ? -10.198 -6.815 24.051 1.00 93.31 259 LEU A O 1
ATOM 2049 N N . ALA A 1 260 ? -9.668 -5.893 22.082 1.00 94.88 260 ALA A N 1
ATOM 2050 C CA . ALA A 1 260 ? -10.679 -4.842 22.181 1.00 94.88 260 ALA A CA 1
ATOM 2051 C C . ALA A 1 260 ? -12.112 -5.376 21.998 1.00 94.88 260 ALA A C 1
ATOM 2053 O O . ALA A 1 260 ? -13.040 -4.865 22.628 1.00 94.88 260 ALA A O 1
ATOM 2054 N N . MET A 1 261 ? -12.306 -6.413 21.179 1.00 93.12 261 MET A N 1
ATOM 2055 C CA . MET A 1 261 ? -13.602 -7.069 20.984 1.00 93.12 261 MET A CA 1
ATOM 2056 C C . MET A 1 261 ? -14.051 -7.830 22.242 1.00 93.12 261 MET A C 1
ATOM 2058 O O . MET A 1 261 ? -15.218 -7.744 22.629 1.00 93.12 261 MET A O 1
ATOM 2062 N N . GLU A 1 262 ? -13.138 -8.525 22.923 1.00 92.19 262 GLU A N 1
ATOM 2063 C CA . GLU A 1 262 ? -13.386 -9.150 24.228 1.00 92.19 262 GLU A CA 1
ATOM 2064 C C . GLU A 1 262 ? -13.801 -8.097 25.261 1.00 92.19 262 GLU A C 1
ATOM 2066 O O . GLU A 1 262 ? -14.848 -8.227 25.898 1.00 92.19 262 GLU A O 1
ATOM 2071 N N . ALA A 1 263 ? -13.060 -6.988 25.342 1.00 94.31 263 ALA A N 1
ATOM 2072 C CA . ALA A 1 263 ? -13.413 -5.870 26.210 1.00 94.31 263 ALA A CA 1
ATOM 2073 C C . ALA A 1 263 ? -14.774 -5.249 25.846 1.00 94.31 263 ALA A C 1
ATOM 2075 O O . ALA A 1 263 ? -15.547 -4.879 26.733 1.00 94.31 263 ALA A O 1
ATOM 2076 N N . GLN A 1 264 ? -15.112 -5.153 24.556 1.00 93.44 264 GLN A N 1
ATOM 2077 C CA . GLN A 1 264 ? -16.414 -4.666 24.098 1.00 93.44 264 GLN A CA 1
ATOM 2078 C C . GLN A 1 264 ? -17.568 -5.552 24.581 1.00 93.44 264 GLN A C 1
ATOM 2080 O O . GLN A 1 264 ? -18.600 -5.020 24.996 1.00 93.44 264 GLN A O 1
ATOM 2085 N N . ASN A 1 265 ? -17.399 -6.877 24.588 1.00 88.25 265 ASN A N 1
ATOM 2086 C CA . ASN A 1 265 ? -18.415 -7.811 25.092 1.00 88.25 265 ASN A CA 1
ATOM 2087 C C . ASN A 1 265 ? -18.698 -7.625 26.592 1.00 88.25 265 ASN A C 1
ATOM 2089 O O . ASN A 1 265 ? -19.806 -7.898 27.052 1.00 88.25 265 ASN A O 1
ATOM 2093 N N . GLU A 1 266 ? -17.728 -7.100 27.337 1.00 91.25 266 GLU A N 1
ATOM 2094 C CA . GLU A 1 266 ? -17.857 -6.741 28.752 1.00 91.25 266 GLU A CA 1
ATOM 2095 C C . GLU A 1 266 ? -18.320 -5.287 28.972 1.00 91.25 266 GLU A C 1
ATOM 2097 O O . GLU A 1 266 ? -18.428 -4.829 30.108 1.00 91.25 266 GLU A O 1
ATOM 2102 N N . GLY A 1 267 ? -18.575 -4.523 27.902 1.00 91.12 267 GLY A N 1
ATOM 2103 C CA . GLY A 1 267 ? -18.900 -3.094 27.980 1.00 91.12 267 GLY A CA 1
ATOM 2104 C C . GLY A 1 267 ? -17.708 -2.193 28.340 1.00 91.12 267 GLY A C 1
ATOM 2105 O O . GLY A 1 267 ? -17.904 -1.016 28.667 1.00 91.12 267 GLY A O 1
ATOM 2106 N N . ARG A 1 268 ? -16.484 -2.733 28.269 1.00 94.19 268 ARG A N 1
ATOM 2107 C CA . ARG A 1 268 ? -15.201 -2.070 28.558 1.00 94.19 268 ARG A CA 1
ATOM 2108 C C . ARG A 1 268 ? -14.362 -1.788 27.306 1.00 94.19 268 ARG A C 1
ATOM 2110 O O . ARG A 1 268 ? -13.187 -1.452 27.419 1.00 94.19 268 ARG A O 1
ATOM 2117 N N . GLY A 1 269 ? -14.937 -1.888 26.113 1.00 95.44 269 GLY A N 1
ATOM 2118 C CA . GLY A 1 269 ? -14.195 -1.618 24.888 1.00 95.44 269 GLY A CA 1
ATOM 2119 C C . GLY A 1 269 ? -15.050 -1.309 23.674 1.00 95.44 269 GLY A C 1
ATOM 2120 O O . GLY A 1 269 ? -16.281 -1.358 23.727 1.00 95.44 269 GLY A O 1
ATOM 2121 N N . VAL A 1 270 ? -14.369 -0.977 22.580 1.00 95.44 270 VAL A N 1
ATOM 2122 C CA . VAL A 1 270 ? -14.978 -0.779 21.263 1.00 95.44 270 VAL A CA 1
ATOM 2123 C C . VAL A 1 270 ? -14.003 -1.158 20.150 1.00 95.44 270 VAL A C 1
ATOM 2125 O O . VAL A 1 270 ? -12.844 -0.743 20.157 1.00 95.44 270 VAL A O 1
ATOM 2128 N N . VAL A 1 271 ? -14.489 -1.891 19.156 1.00 94.69 271 VAL A N 1
ATOM 2129 C CA . VAL A 1 271 ? -13.834 -2.035 17.855 1.00 94.69 271 VAL A CA 1
ATOM 2130 C C . VAL A 1 271 ? -14.597 -1.231 16.813 1.00 94.69 271 VAL A C 1
ATOM 2132 O O . VAL A 1 271 ? -15.832 -1.209 16.809 1.00 94.69 271 VAL A O 1
ATOM 2135 N N . GLY A 1 272 ? -13.890 -0.528 15.933 1.00 91.69 272 GLY A N 1
ATOM 2136 C CA . GLY A 1 272 ? -14.570 0.208 14.877 1.00 91.69 272 GLY A CA 1
ATOM 2137 C C . GLY A 1 272 ? -13.724 1.219 14.131 1.00 91.69 272 GLY A C 1
ATOM 2138 O O . GLY A 1 272 ? -12.500 1.170 14.110 1.00 91.69 272 GLY A O 1
ATOM 2139 N N . SER A 1 273 ? -14.409 2.177 13.518 1.00 87.31 273 SER A N 1
ATOM 2140 C CA . SER A 1 273 ? -13.765 3.361 12.969 1.00 87.31 273 SER A CA 1
ATOM 2141 C C . SER A 1 273 ? -13.241 4.278 14.065 1.00 87.31 273 SER A C 1
ATOM 2143 O O . SER A 1 273 ? -13.687 4.267 15.215 1.00 87.31 273 SER A O 1
ATOM 2145 N N . THR A 1 274 ? -12.392 5.194 13.639 1.00 82.38 274 THR A N 1
ATOM 2146 C CA . THR A 1 274 ? -11.987 6.393 14.359 1.00 82.38 274 THR A CA 1
ATOM 2147 C C . THR A 1 274 ? -13.143 7.104 15.090 1.00 82.38 274 THR A C 1
ATOM 2149 O O . THR A 1 274 ? -13.021 7.470 16.261 1.00 82.38 274 THR A O 1
ATOM 2152 N N . SER A 1 275 ? -14.306 7.256 14.444 1.00 83.19 275 SER A N 1
ATOM 2153 C CA . SER A 1 275 ? -15.484 7.883 15.057 1.00 83.19 275 SER A CA 1
ATOM 2154 C C . SER A 1 275 ? -16.130 7.006 16.131 1.00 83.19 275 SER A C 1
ATOM 2156 O O . SER A 1 275 ? -16.643 7.536 17.115 1.00 83.19 275 SER A O 1
ATOM 2158 N N . ASN A 1 276 ? -16.109 5.677 15.978 1.00 90.06 276 ASN A N 1
ATOM 2159 C CA . ASN A 1 276 ? -16.627 4.764 17.000 1.00 90.06 276 ASN A CA 1
ATOM 2160 C C . ASN A 1 276 ? -15.797 4.856 18.282 1.00 90.06 276 ASN A C 1
ATOM 2162 O O . ASN A 1 276 ? -16.372 4.976 19.363 1.00 90.06 276 ASN A O 1
ATOM 2166 N N . ILE A 1 277 ? -14.470 4.889 18.141 1.00 91.50 277 ILE A N 1
ATOM 2167 C CA . ILE A 1 277 ? -13.526 5.069 19.249 1.00 91.50 277 ILE A CA 1
ATOM 2168 C C . ILE A 1 277 ? -13.798 6.395 19.972 1.00 91.50 277 ILE A C 1
ATOM 2170 O O . ILE A 1 277 ? -14.033 6.404 21.179 1.00 91.50 277 ILE A O 1
ATOM 2174 N N . LEU A 1 278 ? -13.858 7.512 19.236 1.00 88.62 278 LEU A N 1
ATOM 2175 C CA . LEU A 1 278 ? -14.129 8.830 19.819 1.00 88.62 278 LEU A CA 1
ATOM 2176 C C . LEU A 1 278 ? -15.477 8.879 20.555 1.00 88.62 278 LEU A C 1
ATOM 2178 O O . LEU A 1 278 ? -15.558 9.375 21.679 1.00 88.62 278 LEU A O 1
ATOM 2182 N N . ASN A 1 279 ? -16.540 8.360 19.936 1.00 91.50 279 ASN A N 1
ATOM 2183 C CA . ASN A 1 279 ? -17.876 8.358 20.529 1.00 91.50 279 ASN A CA 1
ATOM 2184 C C . ASN A 1 279 ? -17.942 7.503 21.798 1.00 91.50 279 ASN A C 1
ATOM 2186 O O . ASN A 1 279 ? -18.609 7.894 22.754 1.00 91.50 279 ASN A O 1
ATOM 2190 N N . PHE A 1 280 ? -17.239 6.370 21.827 1.00 94.81 280 PHE A N 1
ATOM 2191 C CA . PHE A 1 280 ? -17.151 5.517 23.008 1.00 94.81 280 PHE A CA 1
ATOM 2192 C C . PHE A 1 280 ? -16.469 6.234 24.178 1.00 94.81 280 PHE A C 1
ATOM 2194 O O . PHE A 1 280 ? -17.020 6.266 25.279 1.00 94.81 280 PHE A O 1
ATOM 2201 N N . ILE A 1 281 ? -15.326 6.881 23.925 1.00 92.94 281 ILE A N 1
ATOM 2202 C CA . ILE A 1 281 ? -14.604 7.662 24.939 1.00 92.94 281 ILE A CA 1
ATOM 2203 C C . ILE A 1 281 ? -15.509 8.772 25.482 1.00 92.94 281 ILE A C 1
ATOM 2205 O O . ILE A 1 281 ? -15.717 8.859 26.690 1.00 92.94 281 ILE A O 1
ATOM 2209 N N . LYS A 1 282 ? -16.143 9.560 24.598 1.00 92.81 282 LYS A N 1
ATOM 2210 C CA . LYS A 1 282 ? -17.084 10.621 25.001 1.00 92.81 282 LYS A CA 1
ATOM 2211 C C . LYS A 1 282 ? -18.248 10.083 25.832 1.00 92.81 282 LYS A C 1
ATOM 2213 O O . LYS A 1 282 ? -18.624 10.713 26.816 1.00 92.81 282 LYS A O 1
ATOM 2218 N N . ALA A 1 283 ? -18.814 8.934 25.461 1.00 94.25 283 ALA A N 1
ATOM 2219 C CA . ALA A 1 283 ? -19.919 8.325 26.195 1.00 94.25 283 ALA A CA 1
ATOM 2220 C C . ALA A 1 283 ? -19.504 7.916 27.616 1.00 94.25 283 ALA A C 1
ATOM 2222 O O . ALA A 1 283 ? -20.218 8.230 28.567 1.00 94.25 283 ALA A O 1
ATOM 2223 N N . LYS A 1 284 ? -18.331 7.290 27.774 1.00 94.06 284 LYS A N 1
ATOM 2224 C CA . LYS A 1 284 ? -17.792 6.903 29.086 1.00 94.06 284 LYS A CA 1
ATOM 2225 C C . LYS A 1 284 ? -17.406 8.102 29.944 1.00 94.06 284 LYS A C 1
ATOM 2227 O O . LYS A 1 284 ? -17.737 8.137 31.126 1.00 94.06 284 LYS A O 1
ATOM 2232 N N . THR A 1 285 ? -16.808 9.133 29.350 1.00 91.12 285 THR A N 1
ATOM 2233 C CA . THR A 1 285 ? -16.562 10.400 30.050 1.00 91.12 285 THR A CA 1
ATOM 2234 C C . THR A 1 285 ? -17.871 11.052 30.500 1.00 91.12 285 THR A C 1
ATOM 2236 O O . THR A 1 285 ? -17.974 11.480 31.646 1.00 91.12 285 THR A O 1
ATOM 2239 N N . ALA A 1 286 ? -18.890 11.108 29.638 1.00 91.12 286 ALA A N 1
ATOM 2240 C CA . ALA A 1 286 ? -20.186 11.694 29.978 1.00 91.12 286 ALA A CA 1
ATOM 2241 C C . ALA A 1 286 ? -20.905 10.917 31.094 1.00 91.12 286 ALA A C 1
ATOM 2243 O O . ALA A 1 286 ? -21.544 11.527 31.951 1.00 91.12 286 ALA A O 1
ATOM 2244 N N . GLU A 1 287 ? -20.787 9.587 31.102 1.00 91.62 287 GLU A N 1
ATOM 2245 C CA . GLU A 1 287 ? -21.299 8.718 32.165 1.00 91.62 287 GLU A CA 1
ATOM 2246 C C . GLU A 1 287 ? -20.658 9.058 33.521 1.00 91.62 287 GLU A C 1
ATOM 2248 O O . GLU A 1 287 ? -21.379 9.330 34.482 1.00 91.62 287 GLU A O 1
ATOM 2253 N N . ALA A 1 288 ? -19.327 9.144 33.587 1.00 89.44 288 ALA A N 1
ATOM 2254 C CA . ALA A 1 288 ? -18.603 9.492 34.813 1.00 89.44 288 ALA A CA 1
ATOM 2255 C C . ALA A 1 288 ? -18.890 10.926 35.297 1.00 89.44 288 ALA A C 1
ATOM 2257 O O . ALA A 1 288 ? -19.155 11.149 36.479 1.00 89.44 288 ALA A O 1
ATOM 2258 N N . VAL A 1 289 ? -18.946 11.900 34.377 1.00 87.94 289 VAL A N 1
ATOM 2259 C CA . VAL A 1 289 ? -19.345 13.287 34.689 1.00 87.94 289 VAL A CA 1
ATOM 2260 C C . VAL A 1 289 ? -20.750 13.326 35.293 1.00 87.94 289 VAL A C 1
ATOM 2262 O O . VAL A 1 289 ? -20.964 13.954 36.330 1.00 87.94 289 VAL A O 1
ATOM 2265 N N . LYS A 1 290 ? -21.707 12.608 34.692 1.00 88.88 290 LYS A N 1
ATOM 2266 C CA . LYS A 1 290 ? -23.083 12.521 35.198 1.00 88.88 290 LYS A CA 1
ATOM 2267 C C . LYS A 1 290 ? -23.142 11.877 36.586 1.00 88.88 290 LYS A C 1
ATOM 2269 O O . LYS A 1 290 ? -23.935 12.313 37.421 1.00 88.88 290 LYS A O 1
ATOM 2274 N N . ASN A 1 291 ? -22.312 10.866 36.828 1.00 87.94 291 ASN A N 1
ATOM 2275 C CA . ASN A 1 291 ? -22.236 10.154 38.101 1.00 87.94 291 ASN A CA 1
ATOM 2276 C C . ASN A 1 291 ? -21.435 10.917 39.176 1.00 87.94 291 ASN A C 1
ATOM 2278 O O . ASN A 1 291 ? -21.447 10.505 40.333 1.00 87.94 291 ASN A O 1
ATOM 2282 N N . GLN A 1 292 ? -20.778 12.030 38.816 1.00 81.50 292 GLN A N 1
ATOM 2283 C CA . GLN A 1 292 ? -19.878 12.810 39.676 1.00 81.50 292 GLN A CA 1
ATOM 2284 C C . GLN A 1 292 ? -18.779 11.953 40.320 1.00 81.50 292 GLN A C 1
ATOM 2286 O O . GLN A 1 292 ? -18.396 12.156 41.475 1.00 81.50 292 GLN A O 1
ATOM 2291 N N . THR A 1 293 ? -18.281 10.969 39.574 1.00 72.88 293 THR A N 1
ATOM 2292 C CA . THR A 1 293 ? -17.180 10.119 40.010 1.00 72.88 293 THR A CA 1
ATOM 2293 C C . THR A 1 293 ? -15.868 10.860 39.752 1.00 72.88 293 THR A C 1
ATOM 2295 O O . THR A 1 293 ? -15.552 11.235 38.628 1.00 72.88 293 THR A O 1
ATOM 2298 N N . GLY A 1 294 ? -15.069 11.090 40.798 1.00 76.75 294 GLY A N 1
ATOM 2299 C CA . GLY A 1 294 ? -13.683 11.572 40.664 1.00 76.75 294 GLY A CA 1
ATOM 2300 C C . GLY A 1 294 ? -12.725 10.467 40.227 1.00 76.75 294 GLY A C 1
ATOM 2301 O O . GLY A 1 294 ? -11.584 10.432 40.674 1.00 76.75 294 GLY A O 1
ATOM 2302 N N . GLU A 1 295 ? -13.226 9.502 39.458 1.00 85.06 295 GLU A N 1
ATOM 2303 C CA . GLU A 1 295 ? -12.473 8.330 39.034 1.00 85.06 295 GLU A CA 1
ATOM 2304 C C . GLU A 1 295 ? -11.535 8.666 37.873 1.00 85.06 295 GLU A C 1
ATOM 2306 O O . GLU A 1 295 ? -11.753 9.625 37.128 1.00 85.06 295 GLU A O 1
ATOM 2311 N N . ARG A 1 296 ? -10.493 7.849 37.717 1.00 87.94 296 ARG A N 1
ATOM 2312 C CA . ARG A 1 296 ? -9.564 7.919 36.592 1.00 87.94 296 ARG A CA 1
ATOM 2313 C C . ARG A 1 296 ? -10.005 6.927 35.521 1.00 87.94 296 ARG A C 1
ATOM 2315 O O . ARG A 1 296 ? -10.003 5.722 35.755 1.00 87.94 296 ARG A O 1
ATOM 2322 N N . LEU A 1 297 ? -10.397 7.439 34.361 1.00 90.00 297 LEU A N 1
ATOM 2323 C CA . LEU A 1 297 ? -10.779 6.659 33.191 1.00 90.00 297 LEU A CA 1
ATOM 2324 C C . LEU A 1 297 ? -9.578 6.530 32.254 1.00 90.00 297 LEU A C 1
ATOM 2326 O O . LEU A 1 297 ? -9.210 7.501 31.595 1.00 90.00 297 LEU A O 1
ATOM 2330 N N . SER A 1 298 ? -9.004 5.337 32.164 1.00 88.56 298 SER A N 1
ATOM 2331 C CA . SER A 1 298 ? -7.875 5.054 31.273 1.00 88.56 298 SER A CA 1
ATOM 2332 C C . SER A 1 298 ? -8.354 4.361 29.997 1.00 88.56 298 SER A C 1
ATOM 2334 O O . SER A 1 298 ? -9.105 3.389 30.073 1.00 88.56 298 SER A O 1
ATOM 2336 N N . PHE A 1 299 ? -7.935 4.839 28.823 1.00 90.00 299 PHE A N 1
ATOM 2337 C CA . PHE A 1 299 ? -8.318 4.289 27.517 1.00 90.00 299 PHE A CA 1
ATOM 2338 C C . PHE A 1 299 ? -7.088 3.919 26.697 1.00 90.00 299 PHE A C 1
ATOM 2340 O O . PHE A 1 299 ? -6.301 4.790 26.341 1.00 90.00 299 PHE A O 1
ATOM 2347 N N . VAL A 1 300 ? -6.957 2.649 26.331 1.00 89.94 300 VAL A N 1
ATOM 2348 C CA . VAL A 1 300 ? -5.943 2.173 25.388 1.00 89.94 300 VAL A CA 1
ATOM 2349 C C . VAL A 1 300 ? -6.429 2.392 23.958 1.00 89.94 300 VAL A C 1
ATOM 2351 O O . VAL A 1 300 ? -7.523 1.951 23.586 1.00 89.94 300 VAL A O 1
ATOM 2354 N N . LEU A 1 301 ? -5.605 3.051 23.146 1.00 86.25 301 LEU A N 1
ATOM 2355 C CA . LEU A 1 301 ? -5.891 3.356 21.747 1.00 86.25 301 LEU A CA 1
ATOM 2356 C C . LEU A 1 301 ? -5.123 2.441 20.792 1.00 86.25 301 LEU A C 1
ATOM 2358 O O . LEU A 1 301 ? -3.923 2.599 20.590 1.00 86.25 301 LEU A O 1
ATOM 2362 N N . GLY A 1 302 ? -5.839 1.523 20.146 1.00 88.44 302 GLY A N 1
ATOM 2363 C CA . GLY A 1 302 ? -5.363 0.742 19.004 1.00 88.44 302 GLY A CA 1
ATOM 2364 C C . GLY A 1 302 ? -5.593 1.468 17.679 1.00 88.44 302 GLY A C 1
ATOM 2365 O O . GLY A 1 302 ? -6.350 0.984 16.842 1.00 88.44 302 GLY A O 1
ATOM 2366 N N . THR A 1 303 ? -5.034 2.668 17.509 1.00 85.50 303 THR A N 1
ATOM 2367 C CA . THR A 1 303 ? -5.114 3.444 16.256 1.00 85.50 303 THR A CA 1
ATOM 2368 C C . THR A 1 303 ? -3.973 4.464 16.153 1.00 85.50 303 THR A C 1
ATOM 2370 O O . THR A 1 303 ? -3.143 4.572 17.055 1.00 85.50 303 THR A O 1
ATOM 2373 N N . GLU A 1 304 ? -3.923 5.219 15.057 1.00 78.81 304 GLU A N 1
ATOM 2374 C CA . GLU A 1 304 ? -2.921 6.256 14.811 1.00 78.81 304 GLU A CA 1
ATOM 2375 C C . GLU A 1 304 ? -2.974 7.402 15.842 1.00 78.81 304 GLU A C 1
ATOM 2377 O O . GLU A 1 304 ? -4.037 7.926 16.184 1.00 78.81 304 GLU A O 1
ATOM 2382 N N . ALA A 1 305 ? -1.800 7.853 16.289 1.00 72.25 305 ALA A N 1
ATOM 2383 C CA . ALA A 1 305 ? -1.650 8.896 17.304 1.00 72.25 305 ALA A CA 1
ATOM 2384 C C . ALA A 1 305 ? -2.136 10.288 16.864 1.00 72.25 305 ALA A C 1
ATOM 2386 O O . ALA A 1 305 ? -2.451 11.122 17.711 1.00 72.25 305 ALA A O 1
ATOM 2387 N N . GLY A 1 306 ? -2.295 10.542 15.561 1.00 68.81 306 GLY A N 1
ATOM 2388 C CA . GLY A 1 306 ? -2.909 11.782 15.062 1.00 68.81 306 GLY A CA 1
ATOM 2389 C C . GLY A 1 306 ? -4.313 12.046 15.634 1.00 68.81 306 GLY A C 1
ATOM 2390 O O . GLY A 1 306 ? -4.748 13.193 15.724 1.00 68.81 306 GLY A O 1
ATOM 2391 N N . MET A 1 307 ? -4.992 11.003 16.127 1.00 73.88 307 MET A N 1
ATOM 2392 C CA . MET A 1 307 ? -6.303 11.108 16.767 1.00 73.88 307 MET A CA 1
ATOM 2393 C C . MET A 1 307 ? -6.327 11.782 18.140 1.00 73.88 307 MET A C 1
ATOM 2395 O O . MET A 1 307 ? -7.407 12.174 18.592 1.00 73.88 307 MET A O 1
ATOM 2399 N N . ILE A 1 308 ? -5.175 11.949 18.798 1.00 74.12 308 ILE A N 1
ATOM 2400 C CA . ILE A 1 308 ? -5.086 12.531 20.147 1.00 74.12 308 ILE A CA 1
ATOM 2401 C C . ILE A 1 308 ? -5.814 13.864 20.215 1.00 74.12 308 ILE A C 1
ATOM 2403 O O . ILE A 1 308 ? -6.640 14.073 21.099 1.00 74.12 308 ILE A O 1
ATOM 2407 N N . THR A 1 309 ? -5.558 14.752 19.259 1.00 70.50 309 THR A N 1
ATOM 2408 C CA . THR A 1 309 ? -6.116 16.106 19.265 1.00 70.50 309 THR A CA 1
ATOM 2409 C C . THR A 1 309 ? -7.643 16.091 19.220 1.00 70.50 309 THR A C 1
ATOM 2411 O O . THR A 1 309 ? -8.295 16.801 19.989 1.00 70.50 309 THR A O 1
ATOM 2414 N N . ALA A 1 310 ? -8.230 15.254 18.359 1.00 74.19 310 ALA A N 1
ATOM 2415 C CA . ALA A 1 310 ? -9.680 15.112 18.248 1.00 74.19 310 ALA A CA 1
ATOM 2416 C C . ALA A 1 310 ? -10.296 14.518 19.527 1.00 74.19 310 ALA A C 1
ATOM 2418 O O . ALA A 1 310 ? -11.334 14.993 19.993 1.00 74.19 310 ALA A O 1
ATOM 2419 N N . ILE A 1 311 ? -9.633 13.523 20.126 1.00 78.50 311 ILE A N 1
ATOM 2420 C CA . ILE A 1 311 ? -10.064 12.883 21.376 1.00 78.50 311 ILE A CA 1
ATOM 2421 C C . ILE A 1 311 ? -10.006 13.868 22.538 1.00 78.50 311 ILE A C 1
ATOM 2423 O O . ILE A 1 311 ? -11.015 14.067 23.212 1.00 78.50 311 ILE A O 1
ATOM 2427 N N . VAL A 1 312 ? -8.869 14.536 22.735 1.00 78.69 312 VAL A N 1
ATOM 2428 C CA . VAL A 1 312 ? -8.670 15.516 23.810 1.00 78.69 312 VAL A CA 1
ATOM 2429 C C . VAL A 1 312 ? -9.723 16.616 23.732 1.00 78.69 312 VAL A C 1
ATOM 2431 O O . VAL A 1 312 ? -10.345 16.931 24.743 1.00 78.69 312 VAL A O 1
ATOM 2434 N N . ARG A 1 313 ? -9.999 17.149 22.537 1.00 77.00 313 ARG A N 1
ATOM 2435 C CA . ARG A 1 313 ? -11.054 18.156 22.353 1.00 77.00 313 ARG A CA 1
ATOM 2436 C C . ARG A 1 313 ? -12.437 17.625 22.684 1.00 77.00 313 ARG A C 1
ATOM 2438 O O . ARG A 1 313 ? -13.146 18.243 23.472 1.00 77.00 313 ARG A O 1
ATOM 2445 N N . GLY A 1 314 ? -12.806 16.468 22.137 1.00 80.44 314 GLY A N 1
ATOM 2446 C CA . GLY A 1 314 ? -14.110 15.863 22.406 1.00 80.44 314 GLY A CA 1
ATOM 2447 C C . GLY A 1 314 ? -14.327 15.550 23.892 1.00 80.44 314 GLY A C 1
ATOM 2448 O O . GLY A 1 314 ? -15.436 15.717 24.408 1.00 80.44 314 GLY A O 1
ATOM 2449 N N . VAL A 1 315 ? -13.270 15.142 24.597 1.00 84.88 315 VAL A N 1
ATOM 2450 C CA . VAL A 1 315 ? -13.273 14.914 26.048 1.00 84.88 315 VAL A CA 1
ATOM 2451 C C . VAL A 1 315 ? -13.397 16.234 26.808 1.00 84.88 315 VAL A C 1
ATOM 2453 O O . VAL A 1 315 ? -14.257 16.345 27.677 1.00 84.88 315 VAL A O 1
ATOM 2456 N N . GLN A 1 316 ? -12.612 17.259 26.464 1.00 83.19 316 GLN A N 1
ATOM 2457 C CA . GLN A 1 316 ? -12.682 18.582 27.098 1.00 83.19 316 GLN A CA 1
ATOM 2458 C C . GLN A 1 316 ? -14.061 19.228 26.946 1.00 83.19 316 GLN A C 1
ATOM 2460 O O . GLN A 1 316 ? -14.600 19.752 27.918 1.00 83.19 316 GLN A O 1
ATOM 2465 N N . GLU A 1 317 ? -14.661 19.158 25.756 1.00 84.62 317 GLU A N 1
ATOM 2466 C CA . GLU A 1 317 ? -16.040 19.599 25.520 1.00 84.62 317 GLU A CA 1
ATOM 2467 C C . GLU A 1 317 ? -17.015 18.897 26.471 1.00 84.62 317 GLU A C 1
ATOM 2469 O O . GLU A 1 317 ? -17.849 19.544 27.102 1.00 84.62 317 GLU A O 1
ATOM 2474 N N . THR A 1 318 ? -16.866 17.580 26.630 1.00 84.88 318 THR A N 1
ATOM 2475 C CA . THR A 1 318 ? -17.716 16.766 27.510 1.00 84.88 318 THR A CA 1
ATOM 2476 C C . THR A 1 318 ? -17.525 17.140 28.985 1.00 84.88 318 THR A C 1
ATOM 2478 O O . THR A 1 318 ? -18.502 17.326 29.706 1.00 84.88 318 THR A O 1
ATOM 2481 N N . LEU A 1 319 ? -16.279 17.332 29.430 1.00 84.38 319 LEU A N 1
ATOM 2482 C CA . LEU A 1 319 ? -15.941 17.755 30.795 1.00 84.38 319 LEU A CA 1
ATOM 2483 C C . LEU A 1 319 ? -16.399 19.187 31.113 1.00 84.38 319 LEU A C 1
ATOM 2485 O O . LEU A 1 319 ? -16.586 19.532 32.283 1.00 84.38 319 LEU A O 1
ATOM 2489 N N . ASN A 1 320 ? -16.528 20.044 30.101 1.00 84.19 320 ASN A N 1
ATOM 2490 C CA . ASN A 1 320 ? -16.927 21.444 30.253 1.00 84.19 320 ASN A CA 1
ATOM 2491 C C . ASN A 1 320 ? -18.431 21.672 30.053 1.00 84.19 320 ASN A C 1
ATOM 2493 O O . ASN A 1 320 ? -18.928 22.732 30.427 1.00 84.19 320 ASN A O 1
ATOM 2497 N N . ALA A 1 321 ? -19.162 20.688 29.521 1.00 80.81 321 ALA A N 1
ATOM 2498 C CA . ALA A 1 321 ? -20.606 20.772 29.313 1.00 80.81 321 ALA A CA 1
ATOM 2499 C C . ALA A 1 321 ? -21.411 20.899 30.623 1.00 80.81 321 ALA A C 1
ATOM 2501 O O . ALA A 1 321 ? -22.537 21.395 30.599 1.00 80.81 321 ALA A O 1
ATOM 2502 N N . GLN A 1 322 ? -20.846 20.487 31.764 1.00 72.81 322 GLN A N 1
ATOM 2503 C CA . GLN A 1 322 ? -21.474 20.608 33.080 1.00 72.81 322 GLN A CA 1
ATOM 2504 C C . GLN A 1 322 ? -20.645 21.524 33.996 1.00 72.81 322 GLN A C 1
ATOM 2506 O O . GLN A 1 322 ? -19.459 21.293 34.238 1.00 72.81 322 GLN A O 1
ATOM 2511 N N . ALA A 1 323 ? -21.272 22.596 34.490 1.00 69.88 323 ALA A N 1
ATOM 2512 C CA . ALA A 1 323 ? -20.635 23.564 35.380 1.00 69.88 323 ALA A CA 1
ATOM 2513 C C . ALA A 1 323 ? -20.722 23.105 36.848 1.00 69.88 323 ALA A C 1
ATOM 2515 O O . ALA A 1 323 ? -21.817 22.945 37.384 1.00 69.88 323 ALA A O 1
ATOM 2516 N N . GLY A 1 324 ? -19.566 22.949 37.504 1.00 71.81 324 GLY A N 1
ATOM 2517 C CA . GLY A 1 324 ? -19.461 22.499 38.900 1.00 71.81 324 GLY A CA 1
ATOM 2518 C C . GLY A 1 324 ? -19.617 20.980 39.088 1.00 71.81 324 GLY A C 1
ATOM 2519 O O . GLY A 1 324 ? -20.094 20.283 38.198 1.00 71.81 324 GLY A O 1
ATOM 2520 N N . GLY A 1 325 ? -19.194 20.467 40.250 1.00 74.62 325 GLY A N 1
ATOM 2521 C CA . GLY A 1 325 ? -19.172 19.029 40.573 1.00 74.62 325 GLY A CA 1
ATOM 2522 C C . GLY A 1 325 ? -17.776 18.396 40.492 1.00 74.62 325 GLY A C 1
ATOM 2523 O O . GLY A 1 325 ? -16.808 19.049 40.099 1.00 74.62 325 GLY A O 1
ATOM 2524 N N . ILE A 1 326 ? -17.669 17.129 40.905 1.00 79.75 326 ILE A N 1
ATOM 2525 C CA . ILE A 1 326 ? -16.426 16.348 40.812 1.00 79.75 326 ILE A CA 1
ATOM 2526 C C . ILE A 1 326 ? -16.269 15.875 39.364 1.00 79.75 326 ILE A C 1
ATOM 2528 O O . ILE A 1 326 ? -17.177 15.248 38.820 1.00 79.75 326 ILE A O 1
ATOM 2532 N N . LYS A 1 327 ? -15.134 16.198 38.738 1.00 81.31 327 LYS A N 1
ATOM 2533 C CA . LYS A 1 327 ? -14.817 15.778 37.368 1.00 81.31 327 LYS A CA 1
ATOM 2534 C C . LYS A 1 327 ? -13.927 14.529 37.390 1.00 81.31 327 LYS A C 1
ATOM 2536 O O . LYS A 1 327 ? -13.014 14.492 38.217 1.00 81.31 327 LYS A O 1
ATOM 2541 N N . PRO A 1 328 ? -14.148 13.557 36.489 1.00 86.69 328 PRO A N 1
ATOM 2542 C CA . PRO A 1 328 ? -13.235 12.435 36.325 1.00 86.69 328 PRO A CA 1
ATOM 2543 C C . PRO A 1 328 ? -11.917 12.894 35.690 1.00 86.69 328 PRO A C 1
ATOM 2545 O O . PRO A 1 328 ? -11.877 13.882 34.948 1.00 86.69 328 PRO A O 1
ATOM 2548 N N . GLU A 1 329 ? -10.848 12.146 35.943 1.00 87.12 329 GLU A N 1
ATOM 2549 C CA . GLU A 1 329 ? -9.602 12.242 35.182 1.00 87.12 329 GLU A CA 1
ATOM 2550 C C . GLU A 1 329 ? -9.702 11.313 33.966 1.00 87.12 329 GLU A C 1
ATOM 2552 O O . GLU A 1 329 ? -10.173 10.186 34.089 1.00 87.12 329 GLU A O 1
ATOM 2557 N N . VAL A 1 330 ? -9.288 11.770 32.782 1.00 85.38 330 VAL A N 1
ATOM 2558 C CA . VAL A 1 330 ? -9.292 10.950 31.560 1.00 85.38 330 VAL A CA 1
ATOM 2559 C C . VAL A 1 330 ? -7.862 10.792 31.064 1.00 85.38 330 VAL A C 1
ATOM 2561 O O . VAL A 1 330 ? -7.226 11.769 30.674 1.00 85.38 330 VAL A O 1
ATOM 2564 N N . GLU A 1 331 ? -7.377 9.557 31.066 1.00 83.38 331 GLU A N 1
ATOM 2565 C CA . GLU A 1 331 ? -6.055 9.161 30.597 1.00 83.38 331 GLU A CA 1
ATOM 2566 C C . GLU A 1 331 ? -6.180 8.427 29.259 1.00 83.38 331 GLU A C 1
ATOM 2568 O O . GLU A 1 331 ? -6.965 7.491 29.108 1.00 83.38 331 GLU A O 1
ATOM 2573 N N . ILE A 1 332 ? -5.383 8.845 28.278 1.00 81.81 332 ILE A N 1
ATOM 2574 C CA . ILE A 1 332 ? -5.303 8.207 26.966 1.00 81.81 332 ILE A CA 1
ATOM 2575 C C . ILE A 1 332 ? -3.940 7.524 26.843 1.00 81.81 332 ILE A C 1
ATOM 2577 O O . ILE A 1 332 ? -2.905 8.179 26.944 1.00 81.81 332 ILE A O 1
ATOM 2581 N N . ILE A 1 333 ? -3.951 6.213 26.622 1.00 77.62 333 ILE A N 1
ATOM 2582 C CA . ILE A 1 333 ? -2.780 5.338 26.591 1.00 77.62 333 ILE A CA 1
ATOM 2583 C C . ILE A 1 333 ? -2.546 4.877 25.155 1.00 77.62 333 ILE A C 1
ATOM 2585 O O . ILE A 1 333 ? -3.419 4.268 24.533 1.00 77.62 333 ILE A O 1
ATOM 2589 N N . PHE A 1 334 ? -1.339 5.111 24.648 1.00 73.56 334 PHE A N 1
ATOM 2590 C CA . PHE A 1 334 ? -0.873 4.548 23.384 1.00 73.56 334 PHE A CA 1
ATOM 2591 C C . PHE A 1 334 ? 0.081 3.400 23.685 1.00 73.56 334 PHE A C 1
ATOM 2593 O O . PHE A 1 334 ? 1.182 3.649 24.168 1.00 73.56 334 PHE A O 1
ATOM 2600 N N . PRO A 1 335 ? -0.302 2.146 23.411 1.00 61.59 335 PRO A N 1
ATOM 2601 C CA . PRO A 1 335 ? 0.487 0.988 23.809 1.00 61.59 335 PRO A CA 1
ATOM 2602 C C . PRO A 1 335 ? 1.658 0.688 22.861 1.00 61.59 335 PRO A C 1
ATOM 2604 O O . PRO A 1 335 ? 2.056 -0.458 22.697 1.00 61.59 335 PRO A O 1
ATOM 2607 N N . VAL A 1 336 ? 2.226 1.707 22.224 1.00 52.19 336 VAL A N 1
ATOM 2608 C CA . VAL A 1 336 ? 3.438 1.597 21.403 1.00 52.19 336 VAL A CA 1
ATOM 2609 C C . VAL A 1 336 ? 4.625 2.103 22.220 1.00 52.19 336 VAL A C 1
ATOM 2611 O O . VAL A 1 336 ? 4.597 3.216 22.737 1.00 52.19 336 VAL A O 1
ATOM 2614 N N . ALA A 1 337 ? 5.639 1.252 22.381 1.00 48.28 337 ALA A N 1
ATOM 2615 C CA . ALA A 1 337 ? 6.689 1.390 23.389 1.00 48.28 337 ALA A CA 1
ATOM 2616 C C . ALA A 1 337 ? 8.091 1.682 22.818 1.00 48.28 337 ALA A C 1
ATOM 2618 O O . ALA A 1 337 ? 8.319 1.566 21.617 1.00 48.28 337 ALA A O 1
ATOM 2619 N N . ALA A 1 338 ? 8.996 2.024 23.747 1.00 40.41 338 ALA A N 1
ATOM 2620 C CA . ALA A 1 338 ? 10.401 2.469 23.697 1.00 40.41 338 ALA A CA 1
ATOM 2621 C C . ALA A 1 338 ? 11.348 1.982 22.572 1.00 40.41 338 ALA A C 1
ATOM 2623 O O . ALA A 1 338 ? 12.379 2.609 22.358 1.00 40.41 338 ALA A O 1
ATOM 2624 N N . ASP A 1 339 ? 11.015 0.944 21.813 1.00 37.59 339 ASP A N 1
ATOM 2625 C CA . ASP A 1 339 ? 11.895 0.330 20.806 1.00 37.59 339 ASP A CA 1
ATOM 2626 C C . ASP A 1 339 ? 11.885 1.070 19.445 1.00 37.59 339 ASP A C 1
ATOM 2628 O O . ASP A 1 339 ? 12.563 0.668 18.502 1.00 37.59 339 ASP A O 1
ATOM 2632 N N . ALA A 1 340 ? 11.125 2.168 19.328 1.00 39.97 340 ALA A N 1
ATOM 2633 C CA . ALA A 1 340 ? 11.230 3.140 18.229 1.00 39.97 340 ALA A CA 1
ATOM 2634 C C . ALA A 1 340 ? 12.382 4.157 18.426 1.00 39.97 340 ALA A C 1
ATOM 2636 O O . ALA A 1 340 ? 12.584 5.020 17.574 1.00 39.97 340 ALA A O 1
ATOM 2637 N N . VAL A 1 341 ? 13.120 4.051 19.538 1.00 35.31 341 VAL A N 1
ATOM 2638 C CA . VAL A 1 341 ? 14.325 4.810 19.897 1.00 35.31 341 VAL A CA 1
ATOM 2639 C C . VAL A 1 341 ? 15.494 3.822 19.937 1.00 35.31 341 VAL A C 1
ATOM 2641 O O . VAL A 1 341 ? 15.404 2.767 20.564 1.00 35.31 341 VAL A O 1
ATOM 2644 N N . ALA A 1 342 ? 16.596 4.142 19.254 1.00 28.05 342 ALA A N 1
ATOM 2645 C CA . ALA A 1 342 ? 17.854 3.416 19.417 1.00 28.05 342 ALA A CA 1
ATOM 2646 C C . ALA A 1 342 ? 18.273 3.455 20.899 1.00 28.05 342 ALA A C 1
ATOM 2648 O O . ALA A 1 342 ? 18.285 4.525 21.502 1.00 28.05 342 ALA A O 1
ATOM 2649 N N . MET A 1 343 ? 18.569 2.296 21.492 1.00 30.95 343 MET A N 1
ATOM 2650 C CA . MET A 1 343 ? 18.816 2.181 22.934 1.00 30.95 343 MET A CA 1
ATOM 2651 C C . MET A 1 343 ? 19.984 3.053 23.415 1.00 30.95 343 MET A C 1
ATOM 2653 O O . MET A 1 343 ? 21.065 2.962 22.843 1.00 30.95 343 MET A O 1
ATOM 2657 N N . GLU A 1 344 ? 19.786 3.769 24.532 1.00 29.70 344 GLU A N 1
ATOM 2658 C CA . GLU A 1 344 ? 20.725 3.852 25.667 1.00 29.70 344 GLU A CA 1
ATOM 2659 C C . GLU A 1 344 ? 20.066 4.510 26.910 1.00 29.70 344 GLU A C 1
ATOM 2661 O O . GLU A 1 344 ? 19.488 5.589 26.804 1.00 29.70 344 GLU A O 1
ATOM 2666 N N . GLY A 1 345 ? 20.203 3.884 28.093 1.00 29.75 345 GLY A N 1
ATOM 2667 C CA . GLY A 1 345 ? 20.027 4.516 29.419 1.00 29.75 345 GLY A CA 1
ATOM 2668 C C . GLY A 1 345 ? 18.764 4.154 30.223 1.00 29.75 345 GLY A C 1
ATOM 2669 O O . GLY A 1 345 ? 17.646 4.276 29.735 1.00 29.75 345 GLY A O 1
ATOM 2670 N N . GLU A 1 346 ? 18.952 3.718 31.475 1.00 38.75 346 GLU A N 1
ATOM 2671 C CA . GLU A 1 346 ? 17.891 3.409 32.450 1.00 38.75 346 GLU A CA 1
ATOM 2672 C C . GLU A 1 346 ? 17.235 4.678 33.046 1.00 38.75 346 GLU A C 1
ATOM 2674 O O . GLU A 1 346 ? 17.881 5.713 33.177 1.00 38.75 346 GLU A O 1
ATOM 2679 N N . GLU A 1 347 ? 15.969 4.524 33.468 1.00 35.53 347 GLU A N 1
ATOM 2680 C CA . GLU A 1 347 ? 15.107 5.456 34.232 1.00 35.53 347 GLU A CA 1
ATOM 2681 C C . GLU A 1 347 ? 14.377 6.589 33.469 1.00 35.53 347 GLU A C 1
ATOM 2683 O O . GLU A 1 347 ? 14.789 7.742 33.534 1.00 35.53 347 GLU A O 1
ATOM 2688 N N . LEU A 1 348 ? 13.193 6.312 32.877 1.00 25.34 348 LEU A N 1
ATOM 2689 C CA . LEU A 1 348 ? 12.050 7.260 32.873 1.00 25.34 348 LEU A CA 1
ATOM 2690 C C . LEU A 1 348 ? 10.717 6.647 32.374 1.00 25.34 348 LEU A C 1
ATOM 2692 O O . LEU A 1 348 ? 10.683 5.933 31.376 1.00 25.34 348 LEU A O 1
ATOM 2696 N N . VAL A 1 349 ? 9.600 7.001 33.024 1.00 36.16 349 VAL A N 1
ATOM 2697 C CA . VAL A 1 349 ? 8.208 6.742 32.591 1.00 36.16 349 VAL A CA 1
ATOM 2698 C C . VAL A 1 349 ? 7.579 8.059 32.118 1.00 36.16 349 VAL A C 1
ATOM 2700 O O . VAL A 1 349 ? 7.600 9.014 32.896 1.00 36.16 349 VAL A O 1
ATOM 2703 N N . PRO A 1 350 ? 6.923 8.121 30.942 1.00 35.28 350 PRO A N 1
ATOM 2704 C CA . PRO A 1 350 ? 5.946 9.167 30.667 1.00 35.28 350 PRO A CA 1
ATOM 2705 C C . PRO A 1 350 ? 4.537 8.594 30.454 1.00 35.28 350 PRO A C 1
ATOM 2707 O O . PRO A 1 350 ? 4.202 8.058 29.400 1.00 35.28 350 PRO A O 1
ATOM 2710 N N . GLY A 1 351 ? 3.696 8.785 31.474 1.00 28.84 351 GLY A N 1
ATOM 2711 C CA . GLY A 1 351 ? 2.278 9.087 31.292 1.00 28.84 351 GLY A CA 1
ATOM 2712 C C . GLY A 1 351 ? 2.129 10.575 30.960 1.00 28.84 351 GLY A C 1
ATOM 2713 O O . GLY A 1 351 ? 2.955 11.399 31.346 1.00 28.84 351 GLY A O 1
ATOM 2714 N N . VAL A 1 352 ? 1.102 10.908 30.191 1.00 36.94 352 VAL A N 1
ATOM 2715 C CA . VAL A 1 352 ? 0.887 12.211 29.551 1.00 36.94 352 VAL A CA 1
ATOM 2716 C C . VAL A 1 352 ? 0.773 13.351 30.582 1.00 36.94 352 VAL A C 1
ATOM 2718 O O . VAL A 1 352 ? -0.305 13.616 31.105 1.00 36.94 352 VAL A O 1
ATOM 2721 N N . ALA A 1 353 ? 1.872 14.055 30.866 1.00 31.70 353 ALA A N 1
ATOM 2722 C CA . ALA A 1 353 ? 1.865 15.346 31.557 1.00 31.70 353 ALA A CA 1
ATOM 2723 C C . ALA A 1 353 ? 3.099 16.184 31.176 1.00 31.70 353 ALA A C 1
ATOM 2725 O O . ALA A 1 353 ? 4.181 16.018 31.730 1.00 31.70 353 ALA A O 1
ATOM 2726 N N . GLY A 1 354 ? 2.912 17.115 30.241 1.00 27.94 354 GLY A N 1
ATOM 2727 C CA . GLY A 1 354 ? 3.918 18.088 29.810 1.00 27.94 354 GLY A CA 1
ATOM 2728 C C . GLY A 1 354 ? 3.874 18.247 28.297 1.00 27.94 354 GLY A C 1
ATOM 2729 O O . GLY A 1 354 ? 3.910 17.253 27.584 1.00 27.94 354 GLY A O 1
ATOM 2730 N N . GLY A 1 355 ? 3.691 19.474 27.808 1.00 33.50 355 GLY A N 1
ATOM 2731 C CA . GLY A 1 355 ? 3.585 19.761 26.377 1.00 33.50 355 GLY A CA 1
ATOM 2732 C C . GLY A 1 355 ? 4.759 19.205 25.564 1.00 33.50 355 GLY A C 1
ATOM 2733 O O . GLY A 1 355 ? 5.853 19.046 26.093 1.00 33.50 355 GLY A O 1
ATOM 2734 N N . GLU A 1 356 ? 4.491 18.949 24.279 1.00 35.84 356 GLU A N 1
ATOM 2735 C CA . GLU A 1 356 ? 5.424 18.408 23.269 1.00 35.84 356 GLU A CA 1
ATOM 2736 C C . GLU A 1 356 ? 5.668 16.885 23.338 1.00 35.84 356 GLU A C 1
ATOM 2738 O O . GLU A 1 356 ? 6.789 16.388 23.329 1.00 35.84 356 GLU A O 1
ATOM 2743 N N . GLY A 1 357 ? 4.584 16.104 23.350 1.00 33.41 357 GLY A N 1
ATOM 2744 C CA . GLY A 1 357 ? 4.630 14.645 23.203 1.00 33.41 357 GLY A CA 1
ATOM 2745 C C . GLY A 1 357 ? 4.576 14.182 21.743 1.00 33.41 357 GLY A C 1
ATOM 2746 O O . GLY A 1 357 ? 3.515 13.752 21.302 1.00 33.41 357 GLY A O 1
ATOM 2747 N N . CYS A 1 358 ? 5.691 14.318 21.015 1.00 38.47 358 CYS A N 1
ATOM 2748 C CA . CYS A 1 358 ? 6.150 13.536 19.843 1.00 38.47 358 CYS A CA 1
ATOM 2749 C C . CYS A 1 358 ? 7.317 14.306 19.192 1.00 38.47 358 CYS A C 1
ATOM 2751 O O . CYS A 1 358 ? 7.087 15.144 18.324 1.00 38.47 358 CYS A O 1
ATOM 2753 N N . SER A 1 359 ? 8.559 14.077 19.627 1.00 37.78 359 SER A N 1
ATOM 2754 C CA . SER A 1 359 ? 9.738 14.757 19.069 1.00 37.78 359 SER A CA 1
ATOM 2755 C C . SER A 1 359 ? 10.402 13.974 17.920 1.00 37.78 359 SER A C 1
ATOM 2757 O O . SER A 1 359 ? 10.058 12.833 17.606 1.00 37.78 359 SER A O 1
ATOM 2759 N N . THR A 1 360 ? 11.352 14.641 17.264 1.00 31.39 360 THR A N 1
ATOM 2760 C CA . THR A 1 360 ? 11.908 14.445 15.912 1.00 31.39 360 THR A CA 1
ATOM 2761 C C . THR A 1 360 ? 12.716 13.163 15.631 1.00 31.39 360 THR A C 1
ATOM 2763 O O . THR A 1 360 ? 13.379 13.101 14.599 1.00 31.39 360 THR A O 1
ATOM 2766 N N . ALA A 1 361 ? 12.665 12.122 16.470 1.00 32.03 361 ALA A N 1
ATOM 2767 C CA . ALA A 1 361 ? 13.481 10.908 16.282 1.00 32.03 361 ALA A CA 1
ATOM 2768 C C . ALA A 1 361 ? 12.785 9.555 16.565 1.00 32.03 361 ALA A C 1
ATOM 2770 O O . ALA A 1 361 ? 13.459 8.530 16.549 1.00 32.03 361 ALA A O 1
ATOM 2771 N N . GLY A 1 362 ? 11.459 9.513 16.757 1.00 33.00 362 GLY A N 1
ATOM 2772 C CA . GLY A 1 362 ? 10.686 8.261 16.836 1.00 33.00 362 GLY A CA 1
ATOM 2773 C C . GLY A 1 362 ? 9.824 8.119 18.096 1.00 33.00 362 GLY A C 1
ATOM 2774 O O . GLY A 1 362 ? 10.251 8.464 19.193 1.00 33.00 362 GLY A O 1
ATOM 2775 N N . GLY A 1 363 ? 8.606 7.576 17.923 1.00 45.84 363 GLY A N 1
ATOM 2776 C CA . GLY A 1 363 ? 7.800 7.014 19.018 1.00 45.84 363 GLY A CA 1
ATOM 2777 C C . GLY A 1 363 ? 6.348 7.494 19.161 1.00 45.84 363 GLY A C 1
ATOM 2778 O O . GLY A 1 363 ? 6.019 8.119 20.159 1.00 45.84 363 GLY A O 1
ATOM 2779 N N . CYS A 1 364 ? 5.483 7.157 18.199 1.00 55.41 364 CYS A N 1
ATOM 2780 C CA . CYS A 1 364 ? 4.026 6.933 18.304 1.00 55.41 364 CYS A CA 1
ATOM 2781 C C . CYS A 1 364 ? 3.578 6.341 16.953 1.00 55.41 364 CYS A C 1
ATOM 2783 O O . CYS A 1 364 ? 4.188 6.679 15.938 1.00 55.41 364 CYS A O 1
ATOM 2785 N N . ALA A 1 365 ? 2.549 5.483 16.900 1.00 64.06 365 ALA A N 1
ATOM 2786 C CA . ALA A 1 365 ? 2.017 4.940 15.642 1.00 64.06 365 ALA A CA 1
ATOM 2787 C C . ALA A 1 365 ? 1.535 6.106 14.761 1.00 64.06 365 ALA A C 1
ATOM 2789 O O . ALA A 1 365 ? 0.427 6.603 14.940 1.00 64.06 365 ALA A O 1
ATOM 2790 N N . THR A 1 366 ? 2.405 6.603 13.882 1.00 69.69 366 THR A N 1
ATOM 2791 C CA . THR A 1 366 ? 2.229 7.833 13.106 1.00 69.69 366 THR A CA 1
ATOM 2792 C C . THR A 1 366 ? 2.605 7.557 11.664 1.00 69.69 366 THR A C 1
ATOM 2794 O O . THR A 1 366 ? 3.601 6.891 11.380 1.00 69.69 366 THR A O 1
ATOM 2797 N N . CYS A 1 367 ? 1.792 8.045 10.736 1.00 76.25 367 CYS A N 1
ATOM 2798 C CA . CYS A 1 367 ? 2.035 7.851 9.321 1.00 76.25 367 CYS A CA 1
ATOM 2799 C C . CYS A 1 367 ? 3.183 8.762 8.846 1.00 76.25 367 CYS A C 1
ATOM 2801 O O . CYS A 1 367 ? 3.025 9.987 8.874 1.00 76.25 367 CYS A O 1
ATOM 2803 N N . PRO A 1 368 ? 4.314 8.214 8.348 1.00 75.81 368 PRO A N 1
ATOM 2804 C CA . PRO A 1 368 ? 5.435 9.032 7.878 1.00 75.81 368 PRO A CA 1
ATOM 2805 C C . PRO A 1 368 ? 5.039 9.917 6.689 1.00 75.81 368 PRO A C 1
ATOM 2807 O O . PRO A 1 368 ? 5.522 11.036 6.557 1.00 75.81 368 PRO A O 1
ATOM 2810 N N . PHE A 1 369 ? 4.092 9.462 5.863 1.00 83.25 369 PHE A N 1
ATOM 2811 C CA . PHE A 1 369 ? 3.574 10.237 4.738 1.00 83.25 369 PHE A CA 1
ATOM 2812 C C . PHE A 1 369 ? 2.702 11.413 5.191 1.00 83.25 369 PHE A C 1
ATOM 2814 O O . PHE A 1 369 ? 2.778 12.495 4.617 1.00 83.25 369 PHE A O 1
ATOM 2821 N N . MET A 1 370 ? 1.912 11.253 6.260 1.00 83.94 370 MET A N 1
ATOM 2822 C CA . MET A 1 370 ? 1.120 12.365 6.805 1.00 83.94 370 MET A CA 1
ATOM 2823 C C . MET A 1 370 ? 2.013 13.479 7.356 1.00 83.94 370 MET A C 1
ATOM 2825 O O . MET A 1 370 ? 1.645 14.647 7.241 1.00 83.94 370 MET A O 1
ATOM 2829 N N . LYS A 1 371 ? 3.204 13.139 7.868 1.00 78.50 371 LYS A N 1
ATOM 2830 C CA . LYS A 1 371 ? 4.211 14.099 8.353 1.00 78.50 371 LYS A CA 1
ATOM 2831 C C . LYS A 1 371 ? 4.875 14.927 7.254 1.00 78.50 371 LYS A C 1
ATOM 2833 O O . LYS A 1 371 ? 5.508 15.923 7.569 1.00 78.50 371 LYS A O 1
ATOM 2838 N N . MET A 1 372 ? 4.692 14.570 5.983 1.00 84.00 372 MET A N 1
ATOM 2839 C CA . MET A 1 372 ? 5.116 15.418 4.862 1.00 84.00 372 MET A CA 1
ATOM 2840 C C . MET A 1 372 ? 4.255 16.685 4.730 1.00 84.00 372 MET A C 1
ATOM 2842 O O . MET A 1 372 ? 4.579 17.570 3.944 1.00 84.00 372 MET A O 1
ATOM 2846 N N . ASN A 1 373 ? 3.142 16.762 5.469 1.00 88.69 373 ASN A N 1
ATOM 2847 C CA . ASN A 1 373 ? 2.335 17.964 5.609 1.00 88.69 373 ASN A CA 1
ATOM 2848 C C . ASN A 1 373 ? 2.806 18.715 6.855 1.00 88.69 373 ASN A C 1
ATOM 2850 O O . ASN A 1 373 ? 2.459 18.338 7.976 1.00 88.69 373 ASN A O 1
ATOM 2854 N N . ASP A 1 374 ? 3.571 19.780 6.650 1.00 88.06 374 ASP A N 1
ATOM 2855 C CA . ASP A 1 374 ? 4.047 20.653 7.717 1.00 88.06 374 ASP A CA 1
ATOM 2856 C C . ASP A 1 374 ? 3.633 22.114 7.478 1.00 88.06 374 ASP A C 1
ATOM 2858 O O . ASP A 1 374 ? 3.025 22.472 6.460 1.00 88.06 374 ASP A O 1
ATOM 2862 N N . ILE A 1 375 ? 3.902 22.958 8.473 1.00 91.00 375 ILE A N 1
ATOM 2863 C CA . ILE A 1 375 ? 3.519 24.368 8.436 1.00 91.00 375 ILE A CA 1
ATOM 2864 C C . ILE A 1 375 ? 4.290 25.153 7.363 1.00 91.00 375 ILE A C 1
ATOM 2866 O O . ILE A 1 375 ? 3.697 26.008 6.705 1.00 91.00 375 ILE A O 1
ATOM 2870 N N . ASP A 1 376 ? 5.563 24.836 7.124 1.00 90.94 376 ASP A N 1
ATOM 2871 C CA . ASP A 1 376 ? 6.415 25.542 6.162 1.00 90.94 376 ASP A CA 1
ATOM 2872 C C . ASP A 1 376 ? 6.002 25.219 4.722 1.00 90.94 376 ASP A C 1
ATOM 2874 O O . ASP A 1 376 ? 5.946 26.094 3.855 1.00 90.94 376 ASP A O 1
ATOM 2878 N N . ALA A 1 377 ? 5.654 23.960 4.469 1.00 90.69 377 ALA A N 1
ATOM 2879 C CA . ALA A 1 377 ? 5.074 23.484 3.227 1.00 90.69 377 ALA A CA 1
ATOM 2880 C C . ALA A 1 377 ? 3.733 24.172 2.936 1.00 90.69 377 ALA A C 1
ATOM 2882 O O . ALA A 1 377 ? 3.482 24.583 1.799 1.00 90.69 377 ALA A O 1
ATOM 2883 N N . LEU A 1 378 ? 2.893 24.363 3.961 1.00 94.50 378 LEU A N 1
ATOM 2884 C CA . LEU A 1 378 ? 1.646 25.106 3.816 1.00 94.50 378 LEU A CA 1
ATOM 2885 C C . LEU A 1 378 ? 1.905 26.573 3.453 1.00 94.50 378 LEU A C 1
ATOM 2887 O O . LEU A 1 378 ? 1.320 27.054 2.483 1.00 94.50 378 LEU A O 1
ATOM 2891 N N . PH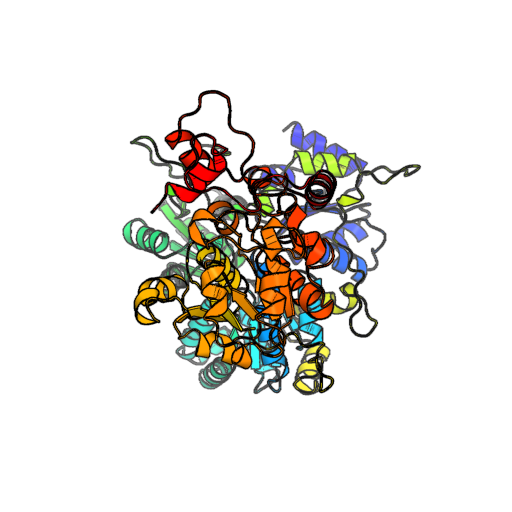E A 1 379 ? 2.795 27.272 4.167 1.00 94.69 379 PHE A N 1
ATOM 2892 C CA . PHE A 1 379 ? 3.169 28.648 3.815 1.00 94.69 379 PHE A CA 1
ATOM 2893 C C . PHE A 1 379 ? 3.674 28.736 2.376 1.00 94.69 379 PHE A C 1
ATOM 2895 O O . PHE A 1 379 ? 3.148 29.532 1.603 1.00 94.69 379 PHE A O 1
ATOM 2902 N N . ARG A 1 380 ? 4.592 27.850 1.975 1.00 92.94 380 ARG A N 1
ATOM 2903 C CA . ARG A 1 380 ? 5.138 27.805 0.612 1.00 92.94 380 ARG A CA 1
ATOM 2904 C C . ARG A 1 380 ? 4.046 27.700 -0.454 1.00 92.94 380 ARG A C 1
ATOM 2906 O O . ARG A 1 380 ? 4.093 28.419 -1.451 1.00 92.94 380 ARG A O 1
ATOM 2913 N N . VAL A 1 381 ? 3.064 26.820 -0.254 1.00 94.44 381 VAL A N 1
ATOM 2914 C CA . VAL A 1 381 ? 1.950 26.648 -1.198 1.00 94.44 381 VAL A CA 1
ATOM 2915 C C . VAL A 1 381 ? 1.049 27.882 -1.216 1.00 94.44 381 VAL A C 1
ATOM 2917 O O . VAL A 1 381 ? 0.700 28.360 -2.293 1.00 94.44 381 VAL A O 1
ATOM 2920 N N . VAL A 1 382 ? 0.687 28.434 -0.054 1.00 94.75 382 VAL A N 1
ATOM 2921 C CA . VAL A 1 382 ? -0.205 29.603 0.016 1.00 94.75 382 VAL A CA 1
ATOM 2922 C C . VAL A 1 382 ? 0.473 30.848 -0.584 1.00 94.75 382 VAL A C 1
ATOM 2924 O O . VAL A 1 382 ? -0.149 31.579 -1.357 1.00 94.75 382 VAL A O 1
ATOM 2927 N N . GLU A 1 383 ? 1.754 31.076 -0.287 1.00 92.81 383 GLU A N 1
ATOM 2928 C CA . GLU A 1 383 ? 2.559 32.177 -0.833 1.00 92.81 383 GLU A CA 1
ATOM 2929 C C . GLU A 1 383 ? 2.769 32.038 -2.345 1.00 92.81 383 GLU A C 1
ATOM 2931 O O . GLU A 1 383 ? 2.664 33.026 -3.078 1.00 92.81 383 GLU A O 1
ATOM 2936 N N . GLY A 1 384 ? 3.013 30.807 -2.812 1.00 88.31 384 GLY A N 1
ATOM 2937 C CA . GLY A 1 384 ? 3.263 30.479 -4.215 1.00 88.31 384 GLY A CA 1
ATOM 2938 C C . GLY A 1 384 ? 2.066 30.703 -5.141 1.00 88.31 384 GLY A C 1
ATOM 2939 O O . GLY A 1 384 ? 2.250 30.845 -6.351 1.00 88.31 384 GLY A O 1
ATOM 2940 N N . VAL A 1 385 ? 0.842 30.796 -4.604 1.00 87.25 385 VAL A N 1
ATOM 2941 C CA . VAL A 1 385 ? -0.337 31.166 -5.398 1.00 87.25 385 VAL A CA 1
ATOM 2942 C C . VAL A 1 385 ? -0.250 32.646 -5.788 1.00 87.25 385 VAL A C 1
ATOM 2944 O O . VAL A 1 385 ? -0.524 33.557 -5.000 1.00 87.25 385 VAL A O 1
ATOM 2947 N N . SER A 1 386 ? 0.125 32.897 -7.043 1.00 70.19 386 SER A N 1
ATOM 2948 C CA . SER A 1 386 ? 0.125 34.228 -7.661 1.00 70.19 386 SER A CA 1
ATOM 2949 C C . SER A 1 386 ? -1.163 34.484 -8.450 1.00 70.19 386 SER A C 1
ATOM 2951 O O . SER A 1 386 ? -1.708 33.587 -9.087 1.00 70.19 386 SER A O 1
ATOM 2953 N N . ALA A 1 387 ? -1.622 35.739 -8.460 1.00 53.53 387 ALA A N 1
ATOM 2954 C CA . ALA A 1 387 ? -2.765 36.188 -9.259 1.00 53.53 387 ALA A CA 1
ATOM 2955 C C . ALA A 1 387 ? -2.429 36.393 -10.754 1.00 53.53 387 ALA A C 1
ATOM 2957 O O . ALA A 1 387 ? -3.332 36.604 -11.563 1.00 53.53 387 ALA A O 1
ATOM 2958 N N . THR A 1 388 ? -1.145 36.360 -11.133 1.00 51.62 388 THR A N 1
ATOM 2959 C CA . THR A 1 388 ? -0.674 36.621 -12.501 1.00 51.62 388 THR A CA 1
ATOM 2960 C C . THR A 1 388 ? 0.458 35.668 -12.892 1.00 51.62 388 THR A C 1
ATOM 2962 O O . THR A 1 388 ? 1.554 35.705 -12.334 1.00 51.62 388 THR A O 1
ATOM 2965 N N . THR A 1 389 ? 0.215 34.819 -13.891 1.00 48.50 389 THR A N 1
ATOM 2966 C CA . THR A 1 389 ? 1.217 33.907 -14.467 1.00 48.50 389 THR A CA 1
ATOM 2967 C C . THR A 1 389 ? 1.683 34.424 -15.828 1.00 48.50 389 THR A C 1
ATOM 2969 O O . THR A 1 389 ? 1.234 33.953 -16.869 1.00 48.50 389 THR A O 1
ATOM 2972 N N . ASN A 1 390 ? 2.604 35.390 -15.835 1.00 48.88 390 ASN A N 1
ATOM 2973 C CA . ASN A 1 390 ? 3.436 35.683 -17.014 1.00 48.88 390 ASN A CA 1
ATOM 2974 C C . ASN A 1 390 ? 4.793 34.952 -16.886 1.00 48.88 390 ASN A C 1
ATOM 2976 O O . ASN A 1 390 ? 5.851 35.560 -17.025 1.00 48.88 390 ASN A O 1
ATOM 2980 N N . GLY A 1 391 ? 4.754 33.653 -16.558 1.00 62.47 391 GLY A N 1
ATOM 2981 C CA . GLY A 1 391 ? 5.917 32.797 -16.288 1.00 62.47 391 GLY A CA 1
ATOM 2982 C C . GLY A 1 391 ? 5.522 31.339 -16.005 1.00 62.47 391 GLY A C 1
ATOM 2983 O O . GLY A 1 391 ? 4.339 31.002 -16.068 1.00 62.47 391 GLY A O 1
ATOM 2984 N N . ALA A 1 392 ? 6.505 30.478 -15.714 1.00 68.69 392 ALA A N 1
ATOM 2985 C CA . ALA A 1 392 ? 6.272 29.089 -15.303 1.00 68.69 392 ALA A CA 1
ATOM 2986 C C . ALA A 1 392 ? 5.553 29.040 -13.942 1.00 68.69 392 ALA A C 1
ATOM 2988 O O . ALA A 1 392 ? 5.914 29.791 -13.038 1.00 68.69 392 ALA A O 1
ATOM 2989 N N . ASP A 1 393 ? 4.539 28.179 -13.810 1.00 83.00 393 ASP A N 1
ATOM 2990 C CA . ASP A 1 393 ? 3.784 28.001 -12.563 1.00 83.00 393 ASP A CA 1
ATOM 2991 C C . ASP A 1 393 ? 4.708 27.411 -11.476 1.00 83.00 393 ASP A C 1
ATOM 2993 O O . ASP A 1 393 ? 5.132 26.258 -11.618 1.00 83.00 393 ASP A O 1
ATOM 2997 N N . PRO A 1 394 ? 5.038 28.158 -10.401 1.00 83.38 394 PRO A N 1
ATOM 2998 C CA . PRO A 1 394 ? 5.926 27.672 -9.344 1.00 83.38 394 PRO A CA 1
ATOM 2999 C C . PRO A 1 394 ? 5.326 26.491 -8.569 1.00 83.38 394 PRO A C 1
ATOM 3001 O O . PRO A 1 394 ? 6.055 25.777 -7.887 1.00 83.38 394 PRO A O 1
ATOM 3004 N N . LEU A 1 395 ? 4.015 26.261 -8.690 1.00 89.56 395 LEU A N 1
ATOM 3005 C CA . LEU A 1 395 ? 3.296 25.173 -8.041 1.00 89.56 395 LEU A CA 1
ATOM 3006 C C . LEU A 1 395 ? 2.963 24.018 -9.000 1.00 89.56 395 LEU A C 1
ATOM 3008 O O . LEU A 1 395 ? 2.184 23.135 -8.642 1.00 89.56 395 LEU A O 1
ATOM 3012 N N . ALA A 1 396 ? 3.563 23.968 -10.198 1.00 86.62 396 ALA A N 1
ATOM 3013 C CA . ALA A 1 396 ? 3.290 22.931 -11.202 1.00 86.62 396 ALA A CA 1
ATOM 3014 C C . ALA A 1 396 ? 3.431 21.492 -10.666 1.00 86.62 396 ALA A C 1
ATOM 3016 O O . ALA A 1 396 ? 2.656 20.614 -11.045 1.00 86.62 396 ALA A O 1
ATOM 3017 N N . ASN A 1 397 ? 4.369 21.257 -9.744 1.00 86.50 397 ASN A N 1
ATOM 3018 C CA . ASN A 1 397 ? 4.591 19.942 -9.137 1.00 86.50 397 ASN A CA 1
ATOM 3019 C C . ASN A 1 397 ? 3.677 19.657 -7.935 1.00 86.50 397 ASN A C 1
ATOM 3021 O O . ASN A 1 397 ? 3.648 18.529 -7.458 1.00 86.50 397 ASN A O 1
ATOM 3025 N N . PHE A 1 398 ? 2.908 20.633 -7.449 1.00 92.19 398 PHE A N 1
ATOM 3026 C CA . PHE A 1 398 ? 2.025 20.483 -6.286 1.00 92.19 398 PHE A CA 1
ATOM 3027 C C . PHE A 1 398 ? 0.586 20.116 -6.670 1.00 92.19 398 PHE A C 1
ATOM 3029 O O . PHE A 1 398 ? -0.227 19.815 -5.798 1.00 92.19 398 PHE A O 1
ATOM 3036 N N . TYR A 1 399 ? 0.238 20.101 -7.958 1.00 91.50 399 TYR A N 1
ATOM 3037 C CA . TYR A 1 399 ? -1.065 19.584 -8.380 1.00 91.50 399 TYR A CA 1
ATOM 3038 C C . TYR A 1 399 ? -1.172 18.073 -8.108 1.00 91.50 399 TYR A C 1
ATOM 3040 O O . TYR A 1 399 ? -0.170 17.358 -8.205 1.00 91.50 399 TYR A O 1
ATOM 3048 N N . PRO A 1 400 ? -2.383 17.560 -7.814 1.00 88.19 400 PRO A N 1
ATOM 3049 C CA . PRO A 1 400 ? -2.654 16.130 -7.815 1.00 88.19 400 PRO A CA 1
ATOM 3050 C C . PRO A 1 400 ? -2.253 15.491 -9.143 1.00 88.19 400 PRO A C 1
ATOM 3052 O O . PRO A 1 400 ? -2.344 16.123 -10.204 1.00 88.19 400 PRO A O 1
ATOM 3055 N N . GLN A 1 401 ? -1.861 14.220 -9.084 1.00 79.75 401 GLN A N 1
ATOM 3056 C CA . GLN A 1 401 ? -1.465 13.465 -10.262 1.00 79.75 401 GLN A CA 1
ATOM 3057 C C . GLN A 1 401 ? -2.585 13.461 -11.312 1.00 79.75 401 GLN A C 1
ATOM 3059 O O . GLN A 1 401 ? -3.754 13.203 -11.021 1.00 79.75 401 GLN A O 1
ATOM 3064 N N . LYS A 1 402 ? -2.214 13.757 -12.560 1.00 76.06 402 LYS A N 1
ATOM 3065 C CA . LYS A 1 402 ? -3.100 13.625 -13.718 1.00 76.06 402 LYS A CA 1
ATOM 3066 C C . LYS A 1 402 ? -2.780 12.323 -14.431 1.00 76.06 402 LYS A C 1
ATOM 3068 O O . LYS A 1 402 ? -1.625 12.050 -14.746 1.00 76.06 402 LYS A O 1
ATOM 3073 N N . TYR A 1 403 ? -3.816 11.556 -14.725 1.00 72.00 403 TYR A N 1
ATOM 3074 C CA . TYR A 1 403 ? -3.699 10.303 -15.454 1.00 72.00 403 TYR A CA 1
ATOM 3075 C C . TYR A 1 403 ? -4.007 10.545 -16.933 1.00 72.00 403 TYR A C 1
ATOM 3077 O O . TYR A 1 403 ? -5.086 11.029 -17.272 1.00 72.00 403 TYR A O 1
ATOM 3085 N N . SER A 1 404 ? -3.056 10.227 -17.813 1.00 72.12 404 SER A N 1
ATOM 3086 C CA . SER A 1 404 ? -3.242 10.269 -19.273 1.00 72.12 404 SER A CA 1
ATOM 3087 C C . SER A 1 404 ? -3.827 8.971 -19.837 1.00 72.12 404 SER A C 1
ATOM 3089 O O . SER A 1 404 ? -4.271 8.939 -20.983 1.00 72.12 404 SER A O 1
ATOM 3091 N N . GLU A 1 405 ? -3.821 7.904 -19.037 1.00 73.50 405 GLU A N 1
ATOM 3092 C CA . GLU A 1 405 ? -4.366 6.596 -19.385 1.00 73.50 405 GLU A CA 1
ATOM 3093 C C . GLU A 1 405 ? -5.878 6.671 -19.641 1.00 73.50 405 GLU A C 1
ATOM 3095 O O . GLU A 1 405 ? -6.615 7.402 -18.972 1.00 73.50 405 GLU A O 1
ATOM 3100 N N . LEU A 1 406 ? -6.342 5.869 -20.601 1.00 76.00 406 LEU A N 1
ATOM 3101 C CA . LEU A 1 406 ? -7.757 5.695 -20.898 1.00 76.00 406 LEU A CA 1
ATOM 3102 C C . LEU A 1 406 ? -8.141 4.229 -20.706 1.00 76.00 406 LEU A C 1
ATOM 3104 O O . LEU A 1 406 ? -7.425 3.334 -21.155 1.00 76.00 406 LEU A O 1
ATOM 3108 N N . ILE A 1 407 ? -9.307 3.987 -20.118 1.00 75.81 407 ILE A N 1
ATOM 3109 C CA . ILE A 1 407 ? -9.924 2.662 -20.032 1.00 75.81 407 ILE A CA 1
ATOM 3110 C C . ILE A 1 407 ? -11.185 2.706 -20.889 1.00 75.81 407 ILE A C 1
ATOM 3112 O O . ILE A 1 407 ? -12.079 3.522 -20.664 1.00 75.81 407 ILE A O 1
ATOM 3116 N N . GLN A 1 408 ? -11.220 1.875 -21.934 1.00 78.50 408 GLN A N 1
ATOM 3117 C CA . GLN A 1 408 ? -12.323 1.832 -22.906 1.00 78.50 408 GLN A CA 1
ATOM 3118 C C . GLN A 1 408 ? -12.694 3.225 -23.469 1.00 78.50 408 GLN A C 1
ATOM 3120 O O . GLN A 1 408 ? -13.862 3.544 -23.684 1.00 78.50 408 GLN A O 1
ATOM 3125 N N . GLY A 1 409 ? -11.687 4.084 -23.682 1.00 79.44 409 GLY A N 1
ATOM 3126 C CA . GLY A 1 409 ? -11.857 5.442 -24.215 1.00 79.44 409 GLY A CA 1
ATOM 3127 C C . GLY A 1 409 ? -12.329 6.502 -23.210 1.00 79.44 409 GLY A C 1
ATOM 3128 O O . GLY A 1 409 ? -12.509 7.650 -23.607 1.00 79.44 409 GLY A O 1
ATOM 3129 N N . LYS A 1 410 ? -12.508 6.158 -21.928 1.00 81.81 410 LYS A N 1
ATOM 3130 C CA . LYS A 1 410 ? -12.807 7.107 -20.840 1.00 81.81 410 LYS A CA 1
ATOM 3131 C C . LYS A 1 410 ? -11.562 7.385 -20.010 1.00 81.81 410 LYS A C 1
ATOM 3133 O O . LYS A 1 410 ? -10.682 6.530 -19.916 1.00 81.81 410 LYS A O 1
ATOM 3138 N N . THR A 1 411 ? -11.491 8.559 -19.389 1.00 84.12 411 THR A N 1
ATOM 3139 C CA . THR A 1 411 ? -10.354 8.901 -18.526 1.00 84.12 411 THR A CA 1
ATOM 3140 C C . THR A 1 411 ? -10.388 8.099 -17.225 1.00 84.12 411 THR A C 1
ATOM 3142 O O . THR A 1 411 ? -11.456 7.693 -16.757 1.00 84.12 411 THR A O 1
ATOM 3145 N N . ILE A 1 412 ? -9.221 7.900 -16.603 1.00 83.50 412 ILE A N 1
ATOM 3146 C CA . ILE A 1 412 ? -9.129 7.305 -15.259 1.00 83.50 412 ILE A CA 1
ATOM 3147 C C . ILE A 1 412 ? -10.013 8.052 -14.258 1.00 83.50 412 ILE A C 1
ATOM 3149 O O . ILE A 1 412 ? -10.685 7.414 -13.452 1.00 83.50 412 ILE A O 1
ATOM 3153 N N . SER A 1 413 ? -10.060 9.383 -14.328 1.00 80.94 413 SER A N 1
ATOM 3154 C CA . SER A 1 413 ? -10.878 10.186 -13.419 1.00 80.94 413 SER A CA 1
ATOM 3155 C C . SER A 1 413 ? -12.373 9.898 -13.571 1.00 80.94 413 SER A C 1
ATOM 3157 O O . SER A 1 413 ? -13.058 9.735 -12.562 1.00 80.94 413 SER A O 1
ATOM 3159 N N . ASP A 1 414 ? -12.870 9.763 -14.806 1.00 83.12 414 ASP A N 1
ATOM 3160 C CA . ASP A 1 414 ? -14.295 9.510 -15.076 1.00 83.12 414 ASP A CA 1
ATOM 3161 C C . ASP A 1 414 ? -14.773 8.165 -14.512 1.00 83.12 414 ASP A C 1
ATOM 3163 O O . ASP A 1 414 ? -15.919 8.040 -14.067 1.00 83.12 414 ASP A O 1
ATOM 3167 N N . ILE A 1 415 ? -13.901 7.152 -14.538 1.00 88.88 415 ILE A N 1
ATOM 3168 C CA . ILE A 1 415 ? -14.209 5.798 -14.060 1.00 88.88 415 ILE A CA 1
ATOM 3169 C C . ILE A 1 415 ? -13.920 5.676 -12.562 1.00 88.88 415 ILE A C 1
ATOM 3171 O O . ILE A 1 415 ? -14.775 5.223 -11.805 1.00 88.88 415 ILE A O 1
ATOM 3175 N N . GLY A 1 416 ? -12.742 6.110 -12.114 1.00 87.12 416 GLY A N 1
ATOM 3176 C CA . GLY A 1 416 ? -12.286 5.982 -10.728 1.00 87.12 416 GLY A CA 1
ATOM 3177 C C . GLY A 1 416 ? -13.138 6.756 -9.725 1.00 87.12 416 GLY A C 1
ATOM 3178 O O . GLY A 1 416 ? -13.189 6.385 -8.550 1.00 87.12 416 GLY A O 1
ATOM 3179 N N . VAL A 1 417 ? -13.859 7.791 -10.173 1.00 86.69 417 VAL A N 1
ATOM 3180 C CA . VAL A 1 417 ? -14.811 8.520 -9.325 1.00 86.69 417 VAL A CA 1
ATOM 3181 C C . VAL A 1 417 ? -16.108 7.735 -9.082 1.00 86.69 417 VAL A C 1
ATOM 3183 O O . VAL A 1 417 ? -16.738 7.936 -8.044 1.00 86.69 417 VAL A O 1
ATOM 3186 N N . GLN A 1 418 ? -16.505 6.806 -9.966 1.00 91.50 418 GLN A N 1
ATOM 3187 C CA . GLN A 1 418 ? -17.782 6.079 -9.837 1.00 91.50 418 GLN A CA 1
ATOM 3188 C C . GLN A 1 418 ? -17.892 5.303 -8.513 1.00 91.50 418 GLN A C 1
ATOM 3190 O O . GLN A 1 418 ? -18.881 5.505 -7.804 1.00 91.50 418 GLN A O 1
ATOM 3195 N N . PRO A 1 419 ? -16.881 4.521 -8.074 1.00 94.50 419 PRO A N 1
ATOM 3196 C CA . PRO A 1 419 ? -16.895 3.901 -6.748 1.00 94.50 419 PRO A CA 1
ATOM 3197 C C . PRO A 1 419 ? -17.118 4.873 -5.583 1.00 94.50 419 PRO A C 1
ATOM 3199 O O . PRO A 1 419 ? -17.782 4.528 -4.604 1.00 94.50 419 PRO A O 1
ATOM 3202 N N . ILE A 1 420 ? -16.567 6.089 -5.665 1.00 89.00 420 ILE A N 1
ATOM 3203 C CA . ILE A 1 420 ? -16.724 7.133 -4.640 1.00 89.00 420 ILE A CA 1
ATOM 3204 C C . ILE A 1 420 ? -18.156 7.683 -4.662 1.00 89.00 420 ILE A C 1
ATOM 3206 O O . ILE A 1 420 ? -18.762 7.871 -3.608 1.00 89.00 420 ILE A O 1
ATOM 3210 N N . LEU A 1 421 ? -18.733 7.888 -5.848 1.00 88.50 421 LEU A N 1
ATOM 3211 C CA . LEU A 1 421 ? -20.126 8.318 -5.992 1.00 88.50 421 LEU A CA 1
ATOM 3212 C C . LEU A 1 421 ? -21.111 7.252 -5.496 1.00 88.50 421 LEU A C 1
ATOM 3214 O O . LEU A 1 421 ? -22.094 7.598 -4.841 1.00 88.50 421 LEU A O 1
ATOM 3218 N N . HIS A 1 422 ? -20.831 5.967 -5.730 1.00 94.25 422 HIS A N 1
ATOM 3219 C CA . HIS A 1 422 ? -21.617 4.871 -5.160 1.00 94.25 422 HIS A CA 1
ATOM 3220 C C . HIS A 1 422 ? -21.584 4.883 -3.631 1.00 94.25 422 HIS A C 1
ATOM 3222 O O . HIS A 1 422 ? -22.636 4.774 -3.003 1.00 94.25 422 HIS A O 1
ATOM 3228 N N . MET A 1 423 ? -20.404 5.080 -3.032 1.00 92.75 423 MET A N 1
ATOM 3229 C CA . MET A 1 423 ? -20.265 5.228 -1.581 1.00 92.75 423 MET A CA 1
ATOM 3230 C C . MET A 1 423 ? -21.079 6.414 -1.058 1.00 92.75 423 MET A C 1
ATOM 3232 O O . MET A 1 423 ? -21.800 6.283 -0.073 1.00 92.75 423 MET A O 1
ATOM 3236 N N . LYS A 1 424 ? -20.994 7.566 -1.731 1.00 86.25 424 LYS A N 1
ATOM 3237 C CA . LYS A 1 424 ? -21.732 8.772 -1.347 1.00 86.25 424 LYS A CA 1
ATOM 3238 C C . LYS A 1 424 ? -23.244 8.541 -1.387 1.00 86.25 424 LYS A C 1
ATOM 3240 O O . LYS A 1 424 ? -23.932 8.808 -0.407 1.00 86.25 424 LYS A O 1
ATOM 3245 N N . SER A 1 425 ? -23.744 7.985 -2.490 1.00 90.12 425 SER A N 1
ATOM 3246 C CA . SER A 1 425 ? -25.159 7.631 -2.637 1.00 90.12 425 SER A CA 1
ATOM 3247 C C . SER A 1 425 ? -25.608 6.642 -1.558 1.00 90.12 425 SER A C 1
ATOM 3249 O O . SER A 1 425 ? -26.692 6.800 -0.998 1.00 90.12 425 SER A O 1
ATOM 3251 N N . PHE A 1 426 ? -24.758 5.669 -1.217 1.00 93.88 426 PHE A N 1
ATOM 3252 C CA . PHE A 1 426 ? -25.015 4.743 -0.120 1.00 93.88 426 PHE A CA 1
ATOM 3253 C C . PHE A 1 426 ? -25.107 5.456 1.231 1.00 93.88 426 PHE A C 1
ATOM 3255 O O . PHE A 1 426 ? -26.034 5.191 1.988 1.00 93.88 426 PHE A O 1
ATOM 3262 N N . MET A 1 427 ? -24.214 6.397 1.531 1.00 87.81 427 MET A N 1
ATOM 3263 C CA . MET A 1 427 ? -24.258 7.136 2.795 1.00 87.81 427 MET A CA 1
ATOM 3264 C C . MET A 1 427 ? -25.503 8.025 2.921 1.00 87.81 427 MET A C 1
ATOM 3266 O O . MET A 1 427 ? -26.078 8.107 4.006 1.00 87.81 427 MET A O 1
ATOM 3270 N N . GLU A 1 428 ? -25.958 8.634 1.824 1.00 87.69 428 GLU A N 1
ATOM 3271 C CA . GLU A 1 428 ? -27.173 9.461 1.791 1.00 87.69 428 GLU A CA 1
ATOM 3272 C C . GLU A 1 428 ? -28.463 8.625 1.877 1.00 87.69 428 GLU A C 1
ATOM 3274 O O . GLU A 1 428 ? -29.402 9.001 2.577 1.00 87.69 428 GLU A O 1
ATOM 3279 N N . GLY A 1 429 ? -28.523 7.495 1.164 1.00 88.56 429 GLY A N 1
ATOM 3280 C CA . GLY A 1 429 ? -29.743 6.695 1.003 1.00 88.56 429 GLY A CA 1
ATOM 3281 C C . GLY A 1 429 ? -29.817 5.417 1.842 1.00 88.56 429 GLY A C 1
ATOM 3282 O O . GLY A 1 429 ? -30.863 4.767 1.853 1.00 88.56 429 GLY A O 1
ATOM 3283 N N . GLN A 1 430 ? -28.721 5.030 2.504 1.00 90.38 430 GLN A N 1
ATOM 3284 C CA . GLN A 1 430 ? -28.538 3.747 3.205 1.00 90.38 430 GLN A CA 1
ATOM 3285 C C . GLN A 1 430 ? -28.852 2.526 2.320 1.00 90.38 430 GLN A C 1
ATOM 3287 O O . GLN A 1 430 ? -29.314 1.487 2.790 1.00 90.38 430 GLN A O 1
ATOM 3292 N N . LYS A 1 431 ? -28.639 2.667 1.005 1.00 94.81 431 LYS A N 1
ATOM 3293 C CA . LYS A 1 431 ? -28.859 1.641 -0.022 1.00 94.81 431 LYS A CA 1
ATOM 3294 C C . LYS A 1 431 ? -27.837 1.791 -1.142 1.00 94.81 431 LYS A C 1
ATOM 3296 O O . LYS A 1 431 ? -27.497 2.909 -1.517 1.00 94.81 431 LYS A O 1
ATOM 3301 N N . LEU A 1 432 ? -27.373 0.677 -1.700 1.00 96.56 432 LEU A N 1
ATOM 3302 C CA . LEU A 1 432 ? -26.617 0.672 -2.947 1.00 96.56 432 LEU A CA 1
ATOM 3303 C C . LEU A 1 432 ? -27.464 1.305 -4.054 1.00 96.56 432 LEU A C 1
ATOM 3305 O O . LEU A 1 432 ? -28.650 0.986 -4.179 1.00 96.56 432 LEU A O 1
ATOM 3309 N N . SER A 1 433 ? -26.845 2.169 -4.861 1.00 94.31 433 SER A N 1
ATOM 3310 C CA . SER A 1 433 ? -27.505 2.818 -5.997 1.00 94.31 433 SER A CA 1
ATOM 3311 C C . SER A 1 433 ? -28.029 1.792 -7.005 1.00 94.31 433 SER A C 1
ATOM 3313 O O . SER A 1 433 ? -27.335 0.811 -7.284 1.00 94.31 433 SER A O 1
ATOM 3315 N N . ASP A 1 434 ? -29.173 2.068 -7.633 1.00 94.12 434 ASP A N 1
ATOM 3316 C CA . ASP A 1 434 ? -29.769 1.192 -8.653 1.00 94.12 434 ASP A CA 1
ATOM 3317 C C . ASP A 1 434 ? -28.799 0.880 -9.804 1.00 94.12 434 ASP A C 1
ATOM 3319 O O . ASP A 1 434 ? -28.781 -0.236 -10.319 1.00 94.12 434 ASP A O 1
ATOM 3323 N N . ALA A 1 435 ? -27.949 1.845 -10.177 1.00 94.81 435 ALA A N 1
ATOM 3324 C CA . ALA A 1 435 ? -26.915 1.660 -11.192 1.00 94.81 435 ALA A CA 1
ATOM 3325 C C . ALA A 1 435 ? -25.902 0.572 -10.798 1.00 94.81 435 ALA A C 1
ATOM 3327 O O . ALA A 1 435 ? -25.622 -0.315 -11.600 1.00 94.81 435 ALA A O 1
ATOM 3328 N N . LEU A 1 436 ? -25.409 0.604 -9.556 1.00 96.69 436 LEU A N 1
ATOM 3329 C CA . LEU A 1 436 ? -24.479 -0.399 -9.033 1.00 96.69 436 LEU A CA 1
ATOM 3330 C C . LEU A 1 436 ? -25.146 -1.772 -8.898 1.00 96.69 436 LEU A C 1
ATOM 3332 O O . LEU A 1 436 ? -24.564 -2.774 -9.293 1.00 96.69 436 LEU A O 1
ATOM 3336 N N . VAL A 1 437 ? -26.379 -1.828 -8.382 1.00 97.06 437 VAL A N 1
ATOM 3337 C CA . VAL A 1 437 ? -27.137 -3.087 -8.266 1.00 97.06 437 VAL A CA 1
ATOM 3338 C C . VAL A 1 437 ? -27.340 -3.726 -9.638 1.00 97.06 437 VAL A C 1
ATOM 3340 O O . VAL A 1 437 ? -27.109 -4.922 -9.807 1.00 97.06 437 VAL A O 1
ATOM 3343 N N . LYS A 1 438 ? -27.721 -2.921 -10.635 1.00 96.12 438 LYS A N 1
ATOM 3344 C CA . LYS A 1 438 ? -27.870 -3.379 -12.015 1.00 96.12 438 LYS A CA 1
ATOM 3345 C C . LYS A 1 438 ? -26.544 -3.877 -12.586 1.00 96.12 438 LYS A C 1
ATOM 3347 O O . LYS A 1 438 ? -26.540 -4.911 -13.247 1.00 96.12 438 LYS A O 1
ATOM 3352 N N . ASP A 1 439 ? -25.441 -3.176 -12.342 1.00 95.56 439 ASP A N 1
ATOM 3353 C CA . ASP A 1 439 ? -24.111 -3.594 -12.797 1.00 95.56 439 ASP A CA 1
ATOM 3354 C C . ASP A 1 439 ? -23.728 -4.964 -12.210 1.00 95.56 439 ASP A C 1
ATOM 3356 O O . ASP A 1 439 ? -23.438 -5.889 -12.961 1.00 95.56 439 ASP A O 1
ATOM 3360 N N . ILE A 1 440 ? -23.888 -5.158 -10.894 1.00 96.19 440 ILE A N 1
ATOM 3361 C CA . ILE A 1 440 ? -23.656 -6.452 -10.219 1.00 96.19 440 ILE A CA 1
ATOM 3362 C C . ILE A 1 440 ? -24.457 -7.593 -10.860 1.00 96.19 440 ILE A C 1
ATOM 3364 O O . ILE A 1 440 ? -23.936 -8.691 -11.035 1.00 96.19 440 ILE A O 1
ATOM 3368 N N . GLN A 1 441 ? -25.720 -7.346 -11.209 1.00 93.81 441 GLN A N 1
ATOM 3369 C CA . GLN A 1 441 ? -26.623 -8.374 -11.738 1.00 93.81 441 GLN A CA 1
ATOM 3370 C C . GLN A 1 441 ? -26.447 -8.655 -13.233 1.00 93.81 441 GLN A C 1
ATOM 3372 O O . GLN A 1 441 ? -26.844 -9.721 -13.702 1.00 93.81 441 GLN A O 1
ATOM 3377 N N . THR A 1 442 ? -25.940 -7.688 -14.002 1.00 92.31 442 THR A N 1
ATOM 3378 C CA . THR A 1 442 ? -25.928 -7.761 -15.474 1.00 92.31 442 THR A CA 1
ATOM 3379 C C . THR A 1 442 ? -24.536 -7.857 -16.075 1.00 92.31 442 THR A C 1
ATOM 3381 O O . THR A 1 442 ? -24.419 -8.260 -17.233 1.00 92.31 442 THR A O 1
ATOM 3384 N N . ARG A 1 443 ? -23.482 -7.524 -15.322 1.00 90.88 443 ARG A N 1
ATOM 3385 C CA . ARG A 1 443 ? -22.111 -7.646 -15.804 1.00 90.88 443 ARG A CA 1
ATOM 3386 C C . ARG A 1 443 ? -21.764 -9.110 -16.029 1.00 90.88 443 ARG A C 1
ATOM 3388 O O . ARG A 1 443 ? -21.857 -9.939 -15.126 1.00 90.88 443 ARG A O 1
ATOM 3395 N N . THR A 1 444 ? -21.328 -9.415 -17.247 1.00 85.38 444 THR A N 1
ATOM 3396 C CA . THR A 1 444 ? -20.846 -10.751 -17.594 1.00 85.38 444 THR A CA 1
ATOM 3397 C C . THR A 1 444 ? -19.637 -11.093 -16.720 1.00 85.38 444 THR A C 1
ATOM 3399 O O . THR A 1 444 ? -18.687 -10.308 -16.691 1.00 85.38 444 THR A O 1
ATOM 3402 N N . PRO A 1 445 ? -19.624 -12.241 -16.022 1.00 83.06 445 PRO A N 1
ATOM 3403 C CA . PRO A 1 445 ? -18.455 -12.659 -15.262 1.00 83.06 445 PRO A CA 1
ATOM 3404 C C . PRO A 1 445 ? -17.227 -12.760 -16.170 1.00 83.06 445 PRO A C 1
ATOM 3406 O O . PRO A 1 445 ? -17.261 -13.420 -17.206 1.00 83.06 445 PRO A O 1
ATOM 3409 N N . GLY A 1 446 ? -16.149 -12.084 -15.789 1.00 69.94 446 GLY A N 1
ATOM 3410 C CA . GLY A 1 446 ? -14.940 -11.953 -16.593 1.00 69.94 446 GLY A CA 1
ATOM 3411 C C . GLY A 1 446 ? -14.990 -10.839 -17.644 1.00 69.94 446 GLY A C 1
ATOM 3412 O O . GLY A 1 446 ? -14.003 -10.662 -18.347 1.00 69.94 446 GLY A O 1
ATOM 3413 N N . ALA A 1 447 ? -16.063 -10.047 -17.745 1.00 68.50 447 ALA A N 1
ATOM 3414 C CA . ALA A 1 447 ? -16.053 -8.830 -18.559 1.00 68.50 447 ALA A CA 1
ATOM 3415 C C . ALA A 1 447 ? -14.944 -7.885 -18.075 1.00 68.50 447 ALA A C 1
ATOM 3417 O O . ALA A 1 447 ? -14.785 -7.673 -16.876 1.00 68.50 447 ALA A O 1
ATOM 3418 N N . GLY A 1 448 ? -14.146 -7.356 -19.003 1.00 61.94 448 GLY A N 1
ATOM 3419 C CA . GLY A 1 448 ? -12.956 -6.562 -18.674 1.00 61.94 448 GLY A CA 1
ATOM 3420 C C . GLY A 1 448 ? -11.731 -7.408 -18.305 1.00 61.94 448 GLY A C 1
ATOM 3421 O O . GLY A 1 448 ? -10.606 -6.920 -18.393 1.00 61.94 448 GLY A O 1
ATOM 3422 N N . CYS A 1 449 ? -11.899 -8.703 -17.994 1.00 57.59 449 CYS A N 1
ATOM 3423 C CA . CYS A 1 449 ? -10.777 -9.630 -18.092 1.00 57.59 449 CYS A CA 1
ATOM 3424 C C . CYS A 1 449 ? -10.452 -9.814 -19.583 1.00 57.59 449 CYS A C 1
ATOM 3426 O O . CYS A 1 449 ? -11.366 -9.974 -20.391 1.00 57.59 449 CYS A O 1
ATOM 3428 N N . PRO A 1 450 ? -9.176 -9.825 -19.982 1.00 49.41 450 PRO A N 1
ATOM 3429 C CA . PRO A 1 450 ? -8.808 -10.060 -21.376 1.00 49.41 450 PRO A CA 1
ATOM 3430 C C . PRO A 1 450 ? -9.355 -11.417 -21.886 1.00 49.41 450 PRO A C 1
ATOM 3432 O O . PRO A 1 450 ? -8.877 -12.471 -21.463 1.00 49.41 450 PRO A O 1
ATOM 3435 N N . GLU A 1 451 ? -10.366 -11.419 -22.772 1.00 40.22 451 GLU A N 1
ATOM 3436 C CA . GLU A 1 451 ? -10.893 -12.630 -23.429 1.00 40.22 451 GLU A CA 1
ATOM 3437 C C . GLU A 1 451 ? -9.998 -13.045 -24.616 1.00 40.22 451 GLU A C 1
ATOM 3439 O O . GLU A 1 451 ? -9.881 -12.320 -25.596 1.00 40.22 451 GLU A O 1
ATOM 3444 N N . SER A 1 452 ? -9.406 -14.245 -24.545 1.00 30.81 452 SER A N 1
ATOM 3445 C CA . SER A 1 452 ? -8.934 -15.134 -25.638 1.00 30.81 452 SER A CA 1
ATOM 3446 C C . SER A 1 452 ? -8.144 -14.603 -26.857 1.00 30.81 452 SER A C 1
ATOM 3448 O O . SER A 1 452 ? -7.831 -15.389 -27.751 1.00 30.81 452 SER A O 1
ATOM 3450 N N . HIS A 1 453 ? -7.683 -13.356 -26.880 1.00 27.20 453 HIS A N 1
ATOM 3451 C CA . HIS A 1 453 ? -6.387 -13.064 -27.488 1.00 27.20 453 HIS A CA 1
ATOM 3452 C C . HIS A 1 453 ? -5.308 -13.394 -26.462 1.00 27.20 453 HIS A C 1
ATOM 3454 O O . HIS A 1 453 ? -5.501 -13.090 -25.281 1.00 27.20 453 HIS A O 1
ATOM 3460 N N . PRO A 1 454 ? -4.191 -14.038 -26.854 1.00 25.53 454 PRO A N 1
ATOM 3461 C CA . PRO A 1 454 ? -3.086 -14.177 -25.932 1.00 25.53 454 PRO A CA 1
ATOM 3462 C C . PRO A 1 454 ? -2.760 -12.760 -25.472 1.00 25.53 454 PRO A C 1
ATOM 3464 O O . PRO A 1 454 ? -2.407 -11.903 -26.283 1.00 25.53 454 PRO A O 1
ATOM 3467 N N . LEU A 1 455 ? -2.905 -12.522 -24.165 1.00 28.48 455 LEU A N 1
ATOM 3468 C CA . LEU A 1 455 ? -2.110 -11.524 -23.465 1.00 28.48 455 LEU A CA 1
ATOM 3469 C C . LEU A 1 455 ? -0.732 -11.518 -24.147 1.00 28.48 455 LEU A C 1
ATOM 3471 O O . LEU A 1 455 ? -0.229 -12.622 -24.409 1.00 28.48 455 LEU A O 1
ATOM 3475 N N . PRO A 1 456 ? -0.102 -10.370 -24.461 1.00 27.67 456 PRO A N 1
ATOM 3476 C CA . PRO A 1 456 ? 1.332 -10.408 -24.716 1.00 27.67 456 PRO A CA 1
ATOM 3477 C C . PRO A 1 456 ? 1.920 -11.172 -23.532 1.00 27.67 456 PRO A C 1
ATOM 3479 O O . PRO A 1 456 ? 1.752 -10.731 -22.395 1.00 27.67 456 PRO A O 1
ATOM 3482 N N . LYS A 1 457 ? 2.407 -12.397 -23.789 1.00 31.59 457 LYS A N 1
ATOM 3483 C CA . LYS A 1 457 ? 2.610 -13.414 -22.756 1.00 31.59 457 LYS A CA 1
ATOM 3484 C C . LYS A 1 457 ? 3.401 -12.785 -21.622 1.00 31.59 457 LYS A C 1
ATOM 3486 O O . LYS A 1 457 ? 4.598 -12.572 -21.747 1.00 31.59 457 LYS A O 1
ATOM 3491 N N . THR A 1 458 ? 2.717 -12.501 -20.528 1.00 32.09 458 THR A N 1
ATOM 3492 C CA . THR A 1 458 ? 3.339 -12.414 -19.217 1.00 32.09 458 THR A CA 1
ATOM 3493 C C . THR A 1 458 ? 2.507 -13.380 -18.380 1.00 32.09 458 THR A C 1
ATOM 3495 O O . THR A 1 458 ? 1.351 -13.074 -18.085 1.00 32.09 458 THR A O 1
ATOM 3498 N N . PRO A 1 459 ? 2.973 -14.632 -18.213 1.00 34.38 459 PRO A N 1
ATOM 3499 C CA . PRO A 1 459 ? 2.181 -15.718 -17.654 1.00 34.38 459 PRO A CA 1
ATOM 3500 C C . PRO A 1 459 ? 1.875 -15.524 -16.166 1.00 34.38 459 PRO A C 1
ATOM 3502 O O . PRO A 1 459 ? 2.532 -14.754 -15.472 1.00 34.38 459 PRO A O 1
ATOM 3505 N N . MET A 1 460 ? 0.889 -16.308 -15.711 1.00 41.62 460 MET A N 1
ATOM 3506 C CA . MET A 1 460 ? 0.800 -16.940 -14.384 1.00 41.62 460 MET A CA 1
ATOM 3507 C C . MET A 1 460 ? 2.151 -16.936 -13.657 1.00 41.62 460 MET A C 1
ATOM 3509 O O . MET A 1 460 ? 3.107 -17.354 -14.298 1.00 41.62 460 MET A O 1
ATOM 3513 N N . THR A 1 461 ? 2.210 -16.492 -12.390 1.00 53.81 461 THR A N 1
ATOM 3514 C CA . THR A 1 461 ? 3.397 -16.521 -11.496 1.00 53.81 461 THR A CA 1
ATOM 3515 C C . THR A 1 461 ? 4.629 -17.158 -12.148 1.00 53.81 461 THR A C 1
ATOM 3517 O O . THR A 1 461 ? 4.838 -18.372 -12.045 1.00 53.81 461 THR A O 1
ATOM 3520 N N . GLN A 1 462 ? 5.377 -16.344 -12.909 1.00 82.44 462 GLN A N 1
ATOM 3521 C CA . GLN A 1 462 ? 6.506 -16.823 -13.706 1.00 82.44 462 GLN A CA 1
ATOM 3522 C C . GLN A 1 462 ? 7.472 -17.580 -12.803 1.00 82.44 462 GLN A C 1
ATOM 3524 O O . GLN A 1 462 ? 7.736 -17.179 -11.665 1.00 82.44 462 GLN A O 1
ATOM 3529 N N . THR A 1 463 ? 7.983 -18.696 -13.308 1.00 93.31 463 THR A N 1
ATOM 3530 C CA . THR A 1 463 ? 8.959 -19.497 -12.582 1.00 93.31 463 THR A CA 1
ATOM 3531 C C . THR A 1 463 ? 10.352 -19.140 -13.071 1.00 93.31 463 THR A C 1
ATOM 3533 O O . THR A 1 463 ? 10.668 -19.352 -14.242 1.00 93.31 463 THR A O 1
ATOM 3536 N N . ILE A 1 464 ? 11.200 -18.631 -12.178 1.00 97.12 464 ILE A N 1
ATOM 3537 C CA . ILE A 1 464 ? 12.624 -18.452 -12.455 1.00 97.12 464 ILE A CA 1
ATOM 3538 C C . ILE A 1 464 ? 13.439 -19.577 -11.819 1.00 97.12 464 ILE A C 1
ATOM 3540 O O . ILE A 1 464 ? 13.305 -19.929 -10.645 1.00 97.12 464 ILE A O 1
ATOM 3544 N N . GLY A 1 465 ? 14.299 -20.152 -12.639 1.00 97.50 465 GLY A N 1
ATOM 3545 C CA . GLY A 1 465 ? 15.233 -21.191 -12.277 1.00 97.50 465 GLY A CA 1
ATOM 3546 C C . GLY A 1 465 ? 16.597 -20.618 -11.940 1.00 97.50 465 GLY A C 1
ATOM 3547 O O . GLY A 1 465 ? 17.103 -19.779 -12.675 1.00 97.50 465 GLY A O 1
ATOM 3548 N N . PHE A 1 466 ? 17.231 -21.106 -10.882 1.00 98.00 466 PHE A N 1
ATOM 3549 C CA . PHE A 1 466 ? 18.584 -20.724 -10.497 1.00 98.00 466 PHE A CA 1
ATOM 3550 C C . PHE A 1 466 ? 19.510 -21.939 -10.569 1.00 98.00 466 PHE A C 1
ATOM 3552 O O . PHE A 1 466 ? 19.405 -22.876 -9.773 1.00 98.00 466 PHE A O 1
ATOM 3559 N N . VAL A 1 467 ? 20.434 -21.923 -11.530 1.00 97.25 467 VAL A N 1
ATOM 3560 C CA . VAL A 1 467 ? 21.501 -22.914 -11.693 1.00 97.25 467 VAL A CA 1
ATOM 3561 C C . VAL A 1 467 ? 22.787 -22.366 -11.097 1.00 97.25 467 VAL A C 1
ATOM 3563 O O . VAL A 1 467 ? 23.305 -21.345 -11.542 1.00 97.25 467 VAL A O 1
ATOM 3566 N N . GLY A 1 468 ? 23.299 -23.049 -10.072 1.00 93.06 468 GLY A N 1
ATOM 3567 C CA . GLY A 1 468 ? 24.410 -22.541 -9.271 1.00 93.06 468 GLY A CA 1
ATOM 3568 C C . GLY A 1 468 ? 23.914 -21.607 -8.171 1.00 93.06 468 GLY A C 1
ATOM 3569 O O . GLY A 1 468 ? 24.207 -20.413 -8.165 1.00 93.06 468 GLY A O 1
ATOM 3570 N N . PHE A 1 469 ? 23.119 -22.136 -7.238 1.00 91.31 469 PHE A N 1
ATOM 3571 C CA . PHE A 1 469 ? 22.646 -21.381 -6.081 1.00 91.31 469 PHE A CA 1
ATOM 3572 C C . PHE A 1 469 ? 23.791 -21.112 -5.090 1.00 91.31 469 PHE A C 1
ATOM 3574 O O . PHE A 1 469 ? 24.105 -21.932 -4.223 1.00 91.31 469 PHE A O 1
ATOM 3581 N N . GLY A 1 470 ? 24.436 -19.962 -5.274 1.00 85.75 470 GLY A N 1
ATOM 3582 C CA . GLY A 1 470 ? 25.446 -19.380 -4.393 1.00 85.75 470 GLY A CA 1
ATOM 3583 C C . GLY A 1 470 ? 25.166 -17.895 -4.160 1.00 85.75 470 GLY A C 1
ATOM 3584 O O . GLY A 1 470 ? 24.037 -17.442 -4.314 1.00 85.75 470 GLY A O 1
ATOM 3585 N N . HIS A 1 471 ? 26.198 -17.128 -3.826 1.00 84.50 471 HIS A N 1
ATOM 3586 C CA . HIS A 1 471 ? 26.108 -15.719 -3.432 1.00 84.50 471 HIS A CA 1
ATOM 3587 C C . HIS A 1 471 ? 25.208 -14.840 -4.323 1.00 84.50 471 HIS A C 1
ATOM 3589 O O . HIS A 1 471 ? 24.233 -14.274 -3.832 1.00 84.50 471 HIS A O 1
ATOM 3595 N N . VAL A 1 472 ? 25.461 -14.793 -5.636 1.00 88.94 472 VAL A N 1
ATOM 3596 C CA . VAL A 1 472 ? 24.683 -13.977 -6.593 1.00 88.94 472 VAL A CA 1
ATOM 3597 C C . VAL A 1 472 ? 23.222 -14.433 -6.666 1.00 88.94 472 VAL A C 1
ATOM 3599 O O . VAL A 1 472 ? 22.306 -13.663 -6.380 1.00 88.94 472 VAL A O 1
ATOM 3602 N N . ASN A 1 473 ? 23.002 -15.713 -6.981 1.00 93.69 473 ASN A N 1
ATOM 3603 C CA . ASN A 1 473 ? 21.660 -16.275 -7.127 1.00 93.69 473 ASN A CA 1
ATOM 3604 C C . ASN A 1 473 ? 20.851 -16.259 -5.823 1.00 93.69 473 ASN A C 1
ATOM 3606 O O . ASN A 1 473 ? 19.629 -16.227 -5.885 1.00 93.69 473 ASN A O 1
ATOM 3610 N N . SER A 1 474 ? 21.493 -16.228 -4.651 1.00 90.88 474 SER A N 1
ATOM 3611 C CA . SER A 1 474 ? 20.788 -16.106 -3.370 1.00 90.88 474 SER A CA 1
ATOM 3612 C C . SER A 1 474 ? 20.115 -14.741 -3.194 1.00 90.88 474 SER A C 1
ATOM 3614 O O . SER A 1 474 ? 18.970 -14.681 -2.747 1.00 90.88 474 SER A O 1
ATOM 3616 N N . GLY A 1 475 ? 20.785 -13.656 -3.600 1.00 90.94 475 GLY A N 1
ATOM 3617 C CA . GLY A 1 475 ? 20.204 -12.313 -3.603 1.00 90.94 475 GLY A CA 1
ATOM 3618 C C . GLY A 1 475 ? 19.105 -12.182 -4.655 1.00 90.94 475 GLY A C 1
ATOM 3619 O O . GLY A 1 475 ? 18.005 -11.733 -4.345 1.00 90.94 475 GLY A O 1
ATOM 3620 N N . LEU A 1 476 ? 19.369 -12.659 -5.878 1.00 95.56 476 LEU A N 1
ATOM 3621 C CA . LEU A 1 476 ? 18.383 -12.625 -6.963 1.00 95.56 476 LEU A CA 1
ATOM 3622 C C . LEU A 1 476 ? 17.129 -13.447 -6.640 1.00 95.56 476 LEU A C 1
ATOM 3624 O O . LEU A 1 476 ? 16.027 -12.994 -6.927 1.00 95.56 476 LEU A O 1
ATOM 3628 N N . ALA A 1 477 ? 17.269 -14.622 -6.019 1.00 95.69 477 ALA A N 1
ATOM 3629 C CA . ALA A 1 477 ? 16.129 -15.450 -5.633 1.00 95.69 477 ALA A CA 1
ATOM 3630 C C . ALA A 1 477 ? 15.261 -14.783 -4.564 1.00 95.69 477 ALA A C 1
ATOM 3632 O O . ALA A 1 477 ? 14.039 -14.851 -4.662 1.00 95.69 477 ALA A O 1
ATOM 3633 N N . GLN A 1 478 ? 15.868 -14.103 -3.586 1.00 92.56 478 GLN A N 1
ATOM 3634 C CA . GLN A 1 478 ? 15.111 -13.348 -2.588 1.00 92.56 478 GLN A CA 1
ATOM 3635 C C . GLN A 1 478 ? 14.293 -12.235 -3.243 1.00 92.56 478 GLN A C 1
ATOM 3637 O O . GLN A 1 478 ? 13.103 -12.109 -2.963 1.00 92.56 478 GLN A O 1
ATOM 3642 N N . HIS A 1 479 ? 14.900 -11.460 -4.144 1.00 93.25 479 HIS A N 1
ATOM 3643 C CA . HIS A 1 479 ? 14.183 -10.384 -4.830 1.00 93.25 479 HIS A CA 1
ATOM 3644 C C . HIS A 1 479 ? 13.143 -10.905 -5.817 1.00 93.25 479 HIS A C 1
ATOM 3646 O O . HIS A 1 479 ? 12.076 -10.315 -5.935 1.00 93.25 479 HIS A O 1
ATOM 3652 N N . ALA A 1 480 ? 13.400 -12.039 -6.470 1.00 94.50 480 ALA A N 1
ATOM 3653 C CA . ALA A 1 480 ? 12.421 -12.704 -7.321 1.00 94.50 480 ALA A CA 1
ATOM 3654 C C . ALA A 1 480 ? 11.195 -13.167 -6.514 1.00 94.50 480 ALA A C 1
ATOM 3656 O O . ALA A 1 480 ? 10.070 -12.899 -6.926 1.00 94.50 480 ALA A O 1
ATOM 3657 N N . VAL A 1 481 ? 11.385 -13.776 -5.339 1.00 89.88 481 VAL A N 1
ATOM 3658 C CA . VAL A 1 481 ? 10.271 -14.104 -4.430 1.00 89.88 481 VAL A CA 1
ATOM 3659 C C . VAL A 1 481 ? 9.525 -12.838 -4.004 1.00 89.88 481 VAL A C 1
ATOM 3661 O O . VAL A 1 481 ? 8.305 -12.782 -4.124 1.00 89.88 481 VAL A O 1
ATOM 3664 N N . ASN A 1 482 ? 10.241 -11.785 -3.594 1.00 84.19 482 ASN A N 1
ATOM 3665 C CA . ASN A 1 482 ? 9.627 -10.509 -3.205 1.00 84.19 482 ASN A CA 1
ATOM 3666 C C . ASN A 1 482 ? 8.815 -9.872 -4.351 1.00 84.19 482 ASN A C 1
ATOM 3668 O O . ASN A 1 482 ? 7.810 -9.207 -4.106 1.00 84.19 482 ASN A O 1
ATOM 3672 N N . ALA A 1 483 ? 9.239 -10.092 -5.598 1.00 83.19 483 ALA A N 1
ATOM 3673 C CA . ALA A 1 483 ? 8.556 -9.658 -6.814 1.00 83.19 483 ALA A CA 1
ATOM 3674 C C . ALA A 1 483 ? 7.437 -10.619 -7.274 1.00 83.19 483 ALA A C 1
ATOM 3676 O O . ALA A 1 483 ? 6.792 -10.370 -8.293 1.00 83.19 483 ALA A O 1
ATOM 3677 N N . GLY A 1 484 ? 7.186 -11.705 -6.534 1.00 84.44 484 GLY A N 1
ATOM 3678 C CA . GLY A 1 484 ? 6.089 -12.647 -6.764 1.00 84.44 484 GLY A CA 1
ATOM 3679 C C . GLY A 1 484 ? 6.402 -13.814 -7.706 1.00 84.44 484 GLY A C 1
ATOM 3680 O O . GLY A 1 484 ? 5.473 -14.486 -8.156 1.00 84.44 484 GLY A O 1
ATOM 3681 N N . TYR A 1 485 ? 7.672 -14.078 -8.021 1.00 92.44 485 TYR A N 1
ATOM 3682 C CA . TYR A 1 485 ? 8.073 -15.227 -8.838 1.00 92.44 485 TYR A CA 1
ATOM 3683 C C . TYR A 1 485 ? 8.100 -16.517 -8.012 1.00 92.44 485 TYR A C 1
ATOM 3685 O O . TYR A 1 485 ? 8.507 -16.524 -6.850 1.00 92.44 485 TYR A O 1
ATOM 3693 N N . ASN A 1 486 ? 7.760 -17.640 -8.649 1.00 95.00 486 ASN A N 1
ATOM 3694 C CA . ASN A 1 486 ? 8.151 -18.947 -8.121 1.00 95.00 486 ASN A CA 1
ATOM 3695 C C . ASN A 1 486 ? 9.638 -19.158 -8.413 1.00 95.00 486 ASN A C 1
ATOM 3697 O O . ASN A 1 486 ? 10.091 -18.894 -9.529 1.00 95.00 486 ASN A O 1
ATOM 3701 N N . VAL A 1 487 ? 10.398 -19.666 -7.446 1.00 97.19 487 VAL A N 1
ATOM 3702 C CA . VAL A 1 487 ? 11.838 -19.881 -7.615 1.00 97.19 487 VAL A CA 1
ATOM 3703 C C . VAL A 1 487 ? 12.200 -21.356 -7.478 1.00 97.19 487 VAL A C 1
ATOM 3705 O O . VAL A 1 487 ? 11.804 -22.030 -6.526 1.00 97.19 487 VAL A O 1
ATOM 3708 N N . ILE A 1 488 ? 12.967 -21.873 -8.440 1.00 97.88 488 ILE A N 1
ATOM 3709 C CA . ILE A 1 488 ? 13.508 -23.237 -8.397 1.00 97.88 488 ILE A CA 1
ATOM 3710 C C . ILE A 1 488 ? 15.020 -23.160 -8.261 1.00 97.88 488 ILE A C 1
ATOM 3712 O O . ILE A 1 488 ? 15.707 -22.642 -9.136 1.00 97.88 488 ILE A O 1
ATOM 3716 N N . LEU A 1 489 ? 15.544 -23.682 -7.161 1.00 98.12 489 LEU A N 1
ATOM 3717 C CA . LEU A 1 489 ? 16.950 -23.572 -6.798 1.00 98.12 489 LEU A CA 1
ATOM 3718 C C . LEU A 1 489 ? 17.677 -24.880 -7.120 1.00 98.12 489 LEU A C 1
ATOM 3720 O O . LEU A 1 489 ? 17.214 -25.954 -6.741 1.00 98.12 489 LEU A O 1
ATOM 3724 N N . SER A 1 490 ? 18.844 -24.800 -7.757 1.00 97.56 490 SER A N 1
ATOM 3725 C CA . SER A 1 490 ? 19.726 -25.952 -7.961 1.00 97.56 490 SER A CA 1
ATOM 3726 C C . SER A 1 490 ? 21.190 -25.595 -7.716 1.00 97.56 490 SER A C 1
ATOM 3728 O O . SER A 1 490 ? 21.653 -24.480 -7.972 1.00 97.56 490 SER A O 1
ATOM 3730 N N . ASN A 1 491 ? 21.950 -26.561 -7.213 1.00 95.00 491 ASN A N 1
ATOM 3731 C CA . ASN A 1 491 ? 23.399 -26.481 -7.082 1.00 95.00 491 ASN A CA 1
ATOM 3732 C C . ASN A 1 491 ? 24.017 -27.872 -7.320 1.00 95.00 491 ASN A C 1
ATOM 3734 O O . ASN A 1 491 ? 23.308 -28.869 -7.454 1.00 95.00 491 ASN A O 1
ATOM 3738 N N . SER A 1 492 ? 25.347 -27.954 -7.338 1.00 92.19 492 SER A N 1
ATOM 3739 C CA . SER A 1 492 ? 26.072 -29.213 -7.564 1.00 92.19 492 SER A CA 1
ATOM 3740 C C . SER A 1 492 ? 26.003 -30.214 -6.402 1.00 92.19 492 SER A C 1
ATOM 3742 O O . SER A 1 492 ? 26.344 -31.377 -6.589 1.00 92.19 492 SER A O 1
ATOM 3744 N N . ARG A 1 493 ? 25.572 -29.789 -5.206 1.00 93.06 493 ARG A N 1
ATOM 3745 C CA . ARG A 1 493 ? 25.441 -30.638 -4.005 1.00 93.06 493 ARG A CA 1
ATOM 3746 C C . ARG A 1 493 ? 24.065 -31.309 -3.899 1.00 93.06 493 ARG A C 1
ATOM 3748 O O . ARG A 1 493 ? 23.839 -32.102 -2.989 1.00 93.06 493 ARG A O 1
ATOM 3755 N N . GLY A 1 494 ? 23.163 -31.005 -4.831 1.00 92.25 494 GLY A N 1
ATOM 3756 C CA . GLY A 1 494 ? 21.823 -31.571 -4.918 1.00 92.25 494 GLY A CA 1
ATOM 3757 C C . GLY A 1 494 ? 20.779 -30.857 -4.044 1.00 92.25 494 GLY A C 1
ATOM 3758 O O . GLY A 1 494 ? 21.136 -30.065 -3.162 1.00 92.25 494 GLY A O 1
ATOM 3759 N N . PRO A 1 495 ? 19.479 -31.146 -4.261 1.00 94.38 495 PRO A N 1
ATOM 3760 C CA . PRO A 1 495 ? 18.365 -30.389 -3.676 1.00 94.38 495 PRO A CA 1
ATOM 3761 C C . PRO A 1 495 ? 18.360 -30.348 -2.145 1.00 94.38 495 PRO A C 1
ATOM 3763 O O . PRO A 1 495 ? 18.085 -29.306 -1.560 1.00 94.38 495 PRO A O 1
ATOM 3766 N N . ASN A 1 496 ? 18.737 -31.451 -1.491 1.00 95.00 496 ASN A N 1
ATOM 3767 C CA . ASN A 1 496 ? 18.745 -31.551 -0.026 1.00 95.00 496 ASN A CA 1
ATOM 3768 C C . ASN A 1 496 ? 19.696 -30.540 0.636 1.00 95.00 496 ASN A C 1
ATOM 3770 O O . ASN A 1 496 ? 19.477 -30.142 1.777 1.00 95.00 496 ASN A O 1
ATOM 3774 N N . SER A 1 497 ? 20.737 -30.095 -0.078 1.00 95.75 497 SER A N 1
ATOM 3775 C CA . SER A 1 497 ? 21.680 -29.085 0.420 1.00 95.75 497 SER A CA 1
ATOM 3776 C C . SER A 1 497 ? 21.115 -27.657 0.437 1.00 95.75 497 SER A C 1
ATOM 3778 O O . SER A 1 497 ? 21.806 -26.738 0.870 1.00 95.75 497 SER A O 1
ATOM 3780 N N . LEU A 1 498 ? 19.896 -27.461 -0.076 1.00 95.94 498 LEU A N 1
ATOM 3781 C CA . LEU A 1 498 ? 19.226 -26.166 -0.213 1.00 95.94 498 LEU A CA 1
ATOM 3782 C C . LEU A 1 498 ? 17.994 -26.036 0.693 1.00 95.94 498 LEU A C 1
ATOM 3784 O O . LEU A 1 498 ? 17.245 -25.076 0.542 1.00 95.94 498 LEU A O 1
ATOM 3788 N N . THR A 1 499 ? 17.789 -26.970 1.625 1.00 93.56 499 THR A N 1
ATOM 3789 C CA . THR A 1 499 ? 16.627 -26.989 2.531 1.00 93.56 499 THR A CA 1
ATOM 3790 C C . THR A 1 499 ? 16.484 -25.667 3.289 1.00 93.56 499 THR A C 1
ATOM 3792 O O . THR A 1 499 ? 15.474 -24.990 3.126 1.00 93.56 499 THR A O 1
ATOM 3795 N N . ASP A 1 500 ? 17.536 -25.218 3.978 1.00 92.44 500 ASP A N 1
ATOM 3796 C CA . ASP A 1 500 ? 17.537 -23.950 4.725 1.00 92.44 500 ASP A CA 1
ATOM 3797 C C . ASP A 1 500 ? 17.263 -22.733 3.824 1.00 92.44 500 ASP A C 1
ATOM 3799 O O . ASP A 1 500 ? 16.616 -21.766 4.227 1.00 92.44 500 ASP A O 1
ATOM 3803 N N . ALA A 1 501 ? 17.756 -22.766 2.580 1.00 91.12 501 ALA A N 1
ATOM 3804 C CA . ALA A 1 501 ? 17.528 -21.690 1.621 1.00 91.12 501 ALA A CA 1
ATOM 3805 C C . ALA A 1 501 ? 16.058 -21.634 1.185 1.00 91.12 501 ALA A C 1
ATOM 3807 O O . ALA A 1 501 ? 15.495 -20.546 1.094 1.00 91.12 501 ALA A O 1
ATOM 3808 N N . VAL A 1 502 ? 15.438 -22.792 0.946 1.00 95.25 502 VAL A N 1
ATOM 3809 C CA . VAL A 1 502 ? 14.009 -22.901 0.627 1.00 95.25 502 VAL A CA 1
ATOM 3810 C C . VAL A 1 502 ? 13.156 -22.445 1.807 1.00 95.25 502 VAL A C 1
ATOM 3812 O O . VAL A 1 502 ? 12.255 -21.636 1.612 1.00 95.25 502 VAL A O 1
ATOM 3815 N N . GLU A 1 503 ? 13.468 -22.889 3.027 1.00 91.62 503 GLU A N 1
ATOM 3816 C CA . GLU A 1 503 ? 12.752 -22.464 4.237 1.00 91.62 503 GLU A CA 1
ATOM 3817 C C . GLU A 1 503 ? 12.811 -20.946 4.425 1.00 91.62 503 GLU A C 1
ATOM 3819 O O . GLU A 1 503 ? 11.790 -20.310 4.678 1.00 91.62 503 GLU A O 1
ATOM 3824 N N . LYS A 1 504 ? 13.991 -20.348 4.230 1.00 90.06 504 LYS A N 1
ATOM 3825 C CA . LYS A 1 504 ? 14.183 -18.900 4.343 1.00 90.06 504 LYS A CA 1
ATOM 3826 C C . LYS A 1 504 ? 13.444 -18.107 3.262 1.00 90.06 504 LYS A C 1
ATOM 3828 O O . LYS A 1 504 ? 12.941 -17.024 3.547 1.00 90.06 504 LYS A O 1
ATOM 3833 N N . LEU A 1 505 ? 13.419 -18.611 2.029 1.00 87.31 505 LEU A N 1
ATOM 3834 C CA . LEU A 1 505 ? 12.738 -17.964 0.903 1.00 87.31 505 LEU A CA 1
ATOM 3835 C C . LEU A 1 505 ? 11.215 -18.167 0.945 1.00 87.31 505 LEU A C 1
ATOM 3837 O O . LEU A 1 505 ? 10.483 -17.407 0.319 1.00 87.31 505 LEU A O 1
ATOM 3841 N N . GLY A 1 506 ? 10.727 -19.147 1.703 1.00 88.19 506 GLY A N 1
ATOM 3842 C CA . GLY A 1 506 ? 9.306 -19.354 1.942 1.00 88.19 506 GLY A CA 1
ATOM 3843 C C . GLY A 1 506 ? 8.593 -20.151 0.839 1.00 88.19 506 GLY A C 1
ATOM 3844 O O . GLY A 1 506 ? 9.223 -20.823 0.020 1.00 88.19 506 GLY A O 1
ATOM 3845 N N . PRO A 1 507 ? 7.248 -20.118 0.809 1.00 88.12 507 PRO A N 1
ATOM 3846 C CA . PRO A 1 507 ? 6.427 -21.099 0.090 1.00 88.12 507 PRO A CA 1
ATOM 3847 C C . PRO A 1 507 ? 6.536 -21.045 -1.441 1.00 88.12 507 PRO A C 1
ATOM 3849 O O . PRO A 1 507 ? 6.113 -21.982 -2.115 1.00 88.12 507 PRO A O 1
ATOM 3852 N N . GLN A 1 508 ? 7.090 -19.966 -1.999 1.00 88.62 508 GLN A N 1
ATOM 3853 C CA . GLN A 1 508 ? 7.311 -19.810 -3.441 1.00 88.62 508 GLN A CA 1
ATOM 3854 C C . GLN A 1 508 ? 8.640 -20.421 -3.913 1.00 88.62 508 GLN A C 1
ATOM 3856 O O . GLN A 1 508 ? 8.904 -20.458 -5.116 1.00 88.62 508 GLN A O 1
ATOM 3861 N N . ALA A 1 509 ? 9.473 -20.911 -2.990 1.00 95.88 509 ALA A N 1
ATOM 3862 C CA . ALA A 1 509 ? 10.748 -21.537 -3.296 1.00 95.88 509 ALA A CA 1
ATOM 3863 C C . ALA A 1 509 ? 10.676 -23.064 -3.226 1.00 95.88 509 ALA A C 1
ATOM 3865 O O . ALA A 1 509 ? 10.026 -23.649 -2.362 1.00 95.88 509 ALA A O 1
ATOM 3866 N N . LYS A 1 510 ? 11.412 -23.728 -4.117 1.00 96.94 510 LYS A N 1
ATOM 3867 C CA . LYS A 1 510 ? 11.708 -25.161 -4.009 1.00 96.94 510 LYS A CA 1
ATOM 3868 C C . LYS A 1 510 ? 13.108 -25.474 -4.517 1.00 96.94 510 LYS A C 1
ATOM 3870 O O . LYS A 1 510 ? 13.632 -24.776 -5.381 1.00 96.94 510 LYS A O 1
ATOM 3875 N N . ALA A 1 511 ? 13.697 -26.558 -4.026 1.00 97.19 511 ALA A N 1
ATOM 3876 C CA . ALA A 1 511 ? 14.973 -27.069 -4.513 1.00 97.19 511 ALA A CA 1
ATOM 3877 C C . ALA A 1 511 ? 14.755 -28.223 -5.504 1.00 97.19 511 ALA A C 1
ATOM 3879 O O . ALA A 1 511 ? 13.894 -29.075 -5.283 1.00 97.19 511 ALA A O 1
ATOM 3880 N N . ALA A 1 512 ? 15.531 -28.262 -6.587 1.00 96.06 512 ALA A N 1
ATOM 3881 C CA . ALA A 1 512 ? 15.444 -29.298 -7.615 1.00 96.06 512 ALA A CA 1
ATOM 3882 C C . ALA A 1 512 ? 16.798 -29.551 -8.306 1.00 96.06 512 ALA A C 1
ATOM 3884 O O . ALA A 1 512 ? 17.807 -28.908 -8.005 1.00 96.06 512 ALA A O 1
ATOM 3885 N N . THR A 1 513 ? 16.833 -30.538 -9.204 1.00 95.75 513 THR A N 1
ATOM 3886 C CA . THR A 1 513 ? 18.004 -30.817 -10.054 1.00 95.75 513 THR A CA 1
ATOM 3887 C C . THR A 1 513 ? 18.177 -29.738 -11.131 1.00 95.75 513 THR A C 1
ATOM 3889 O O . THR A 1 513 ? 17.259 -28.955 -11.385 1.00 95.75 513 THR A O 1
ATOM 3892 N N . VAL A 1 514 ? 19.346 -29.677 -11.782 1.00 94.69 514 VAL A N 1
ATOM 3893 C CA . VAL A 1 514 ? 19.588 -28.726 -12.888 1.00 94.69 514 VAL A CA 1
ATOM 3894 C C . VAL A 1 514 ? 18.646 -29.019 -14.059 1.00 94.69 514 VAL A C 1
ATOM 3896 O O . VAL A 1 514 ? 18.116 -28.105 -14.689 1.00 94.69 514 VAL A O 1
ATOM 3899 N N . GLU A 1 515 ? 18.382 -30.296 -14.316 1.00 93.50 515 GLU A N 1
ATOM 3900 C CA . GLU A 1 515 ? 17.457 -30.775 -15.333 1.00 93.50 515 GLU A CA 1
ATOM 3901 C C . GLU A 1 515 ? 16.022 -30.325 -15.044 1.00 93.50 515 GLU A C 1
ATOM 3903 O O . GLU A 1 515 ? 15.321 -29.870 -15.950 1.00 93.50 515 GLU A O 1
ATOM 3908 N N . ASP A 1 516 ? 15.585 -30.419 -13.788 1.00 90.56 516 ASP A N 1
ATOM 3909 C CA . ASP A 1 516 ? 14.267 -29.946 -13.369 1.00 90.56 516 ASP A CA 1
ATOM 3910 C C . ASP A 1 516 ? 14.153 -28.428 -13.468 1.00 90.56 516 ASP A C 1
ATOM 3912 O O . ASP A 1 516 ? 13.140 -27.930 -13.959 1.00 90.56 516 ASP A O 1
ATOM 3916 N N . VAL A 1 517 ? 15.196 -27.697 -13.063 1.00 93.75 517 VAL A N 1
ATOM 3917 C CA . VAL A 1 517 ? 15.268 -26.242 -13.236 1.00 93.75 517 VAL A CA 1
ATOM 3918 C C . VAL A 1 517 ? 15.091 -25.874 -14.710 1.00 93.75 517 VAL A C 1
ATOM 3920 O O . VAL A 1 517 ? 14.222 -25.062 -15.029 1.00 93.75 517 VAL A O 1
ATOM 3923 N N . ALA A 1 518 ? 15.840 -26.506 -15.615 1.00 90.31 518 ALA A N 1
ATOM 3924 C CA . ALA A 1 518 ? 15.753 -26.234 -17.048 1.00 90.31 518 ALA A CA 1
ATOM 3925 C C . ALA A 1 518 ? 14.357 -26.550 -17.622 1.00 90.31 518 ALA A C 1
ATOM 3927 O O . ALA A 1 518 ? 13.815 -25.783 -18.418 1.00 90.31 518 ALA A O 1
ATOM 3928 N N . ARG A 1 519 ? 13.727 -27.649 -17.185 1.00 88.12 519 ARG A N 1
ATOM 3929 C CA . ARG A 1 519 ? 12.396 -28.057 -17.668 1.00 88.12 519 ARG A CA 1
ATOM 3930 C C . ARG A 1 519 ? 11.271 -27.163 -17.157 1.00 88.12 519 ARG A C 1
ATOM 3932 O O . ARG A 1 519 ? 10.361 -26.846 -17.921 1.00 88.12 519 ARG A O 1
ATOM 3939 N N . GLN A 1 520 ? 11.311 -26.807 -15.877 1.00 89.81 520 GLN A N 1
ATOM 3940 C CA . GLN A 1 520 ? 10.165 -26.249 -15.153 1.00 89.81 520 GLN A CA 1
ATOM 3941 C C . GLN A 1 520 ? 10.173 -24.719 -15.067 1.00 89.81 520 GLN A C 1
ATOM 3943 O O . GLN A 1 520 ? 9.172 -24.147 -14.650 1.00 89.81 520 GLN A O 1
ATOM 3948 N N . SER A 1 521 ? 11.271 -24.064 -15.451 1.00 92.69 521 SER A N 1
ATOM 3949 C CA . SER A 1 521 ? 11.397 -22.604 -15.360 1.00 92.69 521 SER A CA 1
ATOM 3950 C C . SER A 1 521 ? 11.126 -21.923 -16.698 1.00 92.69 521 SER A C 1
ATOM 3952 O O . SER A 1 521 ? 11.495 -22.443 -17.754 1.00 92.69 521 SER A O 1
ATOM 3954 N N . ASP A 1 522 ? 10.514 -20.746 -16.657 1.00 89.06 522 ASP A N 1
ATOM 3955 C CA . ASP A 1 522 ? 10.299 -19.878 -17.816 1.00 89.06 522 ASP A CA 1
ATOM 3956 C C . ASP A 1 522 ? 11.594 -19.138 -18.186 1.00 89.06 522 ASP A C 1
ATOM 3958 O O . ASP A 1 522 ? 11.987 -19.097 -19.352 1.00 89.06 522 ASP A O 1
ATOM 3962 N N . LEU A 1 523 ? 12.292 -18.651 -17.157 1.00 94.94 523 LEU A N 1
ATOM 3963 C CA . LEU A 1 523 ? 13.584 -17.970 -17.219 1.00 94.94 523 LEU A CA 1
ATOM 3964 C C . LEU A 1 523 ? 14.606 -18.750 -16.387 1.00 94.94 523 LEU A C 1
ATOM 3966 O O . LEU A 1 523 ? 14.257 -19.264 -15.325 1.00 94.94 523 LEU A O 1
ATOM 3970 N N . VAL A 1 524 ? 15.864 -18.841 -16.827 1.00 97.44 524 VAL A N 1
ATOM 3971 C CA . VAL A 1 524 ? 16.913 -19.527 -16.049 1.00 97.44 524 VAL A CA 1
ATOM 3972 C C . VAL A 1 524 ? 18.121 -18.621 -15.846 1.00 97.44 524 VAL A C 1
ATOM 3974 O O . VAL A 1 524 ? 18.764 -18.232 -16.812 1.00 97.44 524 VAL A O 1
ATOM 3977 N N . SER A 1 525 ? 18.459 -18.319 -14.594 1.00 97.75 525 SER A N 1
ATOM 3978 C CA . SER A 1 525 ? 19.732 -17.705 -14.210 1.00 97.75 525 SER A CA 1
ATOM 3979 C C . SER A 1 525 ? 20.803 -18.774 -14.037 1.00 97.75 525 SER A C 1
ATOM 3981 O O . SER A 1 525 ? 20.638 -19.715 -13.257 1.00 97.75 525 SER A O 1
ATOM 3983 N N . VAL A 1 526 ? 21.910 -18.629 -14.758 1.00 97.31 526 VAL A N 1
ATOM 3984 C CA . VAL A 1 526 ? 23.075 -19.512 -14.705 1.00 97.31 526 VAL A CA 1
ATOM 3985 C C . VAL A 1 526 ? 24.239 -18.745 -14.085 1.00 97.31 526 VAL A C 1
ATOM 3987 O O . VAL A 1 526 ? 24.811 -17.851 -14.711 1.00 97.31 526 VAL A O 1
ATOM 3990 N N . SER A 1 527 ? 24.609 -19.137 -12.864 1.00 94.75 527 SER A N 1
ATOM 3991 C CA . SER A 1 527 ? 25.703 -18.549 -12.079 1.00 94.75 527 SER A CA 1
ATOM 3992 C C . SER A 1 527 ? 26.663 -19.644 -11.602 1.00 94.75 527 SER A C 1
ATOM 3994 O O . SER A 1 527 ? 26.698 -20.011 -10.427 1.00 94.75 527 SER A O 1
ATOM 3996 N N . VAL A 1 528 ? 27.428 -20.210 -12.531 1.00 93.19 528 VAL A N 1
ATOM 3997 C CA . VAL A 1 528 ? 28.404 -21.283 -12.293 1.00 93.19 528 VAL A CA 1
ATOM 3998 C C . VAL A 1 528 ? 29.775 -20.894 -12.859 1.00 93.19 528 VAL A C 1
ATOM 4000 O O . VAL A 1 528 ? 29.857 -20.060 -13.757 1.00 93.19 528 VAL A O 1
ATOM 4003 N N . PRO A 1 529 ? 30.886 -21.481 -12.375 1.00 91.12 529 PRO A N 1
ATOM 4004 C CA . PRO A 1 529 ? 32.182 -21.318 -13.036 1.00 91.12 529 PRO A CA 1
ATOM 4005 C C . PRO A 1 529 ? 32.079 -21.587 -14.543 1.00 91.12 529 PRO A C 1
ATOM 4007 O O . PRO A 1 529 ? 31.354 -22.501 -14.936 1.00 91.12 529 PRO A O 1
ATOM 4010 N N . LEU A 1 530 ? 32.809 -20.841 -15.380 1.00 93.50 530 LEU A N 1
ATOM 4011 C CA . LEU A 1 530 ? 32.693 -20.956 -16.842 1.00 93.50 530 LEU A CA 1
ATOM 4012 C C . LEU A 1 530 ? 32.956 -22.394 -17.311 1.00 93.50 530 LEU A C 1
ATOM 4014 O O . LEU A 1 530 ? 32.192 -22.929 -18.105 1.00 93.50 530 LEU A O 1
ATOM 4018 N N . LYS A 1 531 ? 33.951 -23.069 -16.721 1.00 91.88 531 LYS A N 1
ATOM 4019 C CA . LYS A 1 531 ? 34.240 -24.491 -16.993 1.00 91.88 531 LYS A CA 1
ATOM 4020 C C . LYS A 1 531 ? 33.083 -25.448 -16.697 1.00 91.88 531 LYS A C 1
ATOM 4022 O O . LYS A 1 531 ? 33.041 -26.552 -17.223 1.00 91.88 531 LYS A O 1
ATOM 4027 N N . SER A 1 532 ? 32.163 -25.052 -15.823 1.00 93.50 532 SER A N 1
ATOM 4028 C CA . SER A 1 532 ? 30.994 -25.849 -15.457 1.00 93.50 532 SER A CA 1
ATOM 4029 C C . SER A 1 532 ? 29.801 -25.589 -16.375 1.00 93.50 532 SER A C 1
ATOM 4031 O O . SER A 1 532 ? 28.853 -26.368 -16.337 1.00 93.50 532 SER A O 1
ATOM 4033 N N . VAL A 1 533 ? 29.831 -24.534 -17.201 1.00 93.69 533 VAL A N 1
ATOM 4034 C CA . VAL A 1 533 ? 28.798 -24.289 -18.221 1.00 93.69 533 VAL A CA 1
ATOM 4035 C C . VAL A 1 533 ? 28.749 -25.452 -19.209 1.00 93.69 533 VAL A C 1
ATOM 4037 O O . VAL A 1 533 ? 27.662 -25.855 -19.599 1.00 93.69 533 VAL A O 1
ATOM 4040 N N . GLU A 1 534 ? 29.898 -26.056 -19.528 1.00 88.94 534 GLU A N 1
ATOM 4041 C CA . GLU A 1 534 ? 29.996 -27.207 -20.437 1.00 88.94 534 GLU A CA 1
ATOM 4042 C C . GLU A 1 534 ? 29.293 -28.475 -19.925 1.00 88.94 534 GLU A C 1
ATOM 4044 O O . GLU A 1 534 ? 29.040 -29.403 -20.693 1.00 88.94 534 GLU A O 1
ATOM 4049 N N . LEU A 1 535 ? 28.983 -28.525 -18.626 1.00 91.50 535 LEU A N 1
ATOM 4050 C CA . LEU A 1 535 ? 28.279 -29.638 -17.988 1.00 91.50 535 LEU A CA 1
ATOM 4051 C C . LEU A 1 535 ? 26.756 -29.466 -18.027 1.00 91.50 535 LEU A C 1
ATOM 4053 O O . LEU A 1 535 ? 26.033 -30.355 -17.571 1.00 91.50 535 LEU A O 1
ATOM 4057 N N . LEU A 1 536 ? 26.252 -28.327 -18.512 1.00 93.56 536 LEU A N 1
ATOM 4058 C CA . LEU A 1 536 ? 24.818 -28.088 -18.580 1.00 93.56 536 LEU A CA 1
ATOM 4059 C C . LEU A 1 536 ? 24.173 -28.992 -19.641 1.00 93.56 536 LEU A C 1
ATOM 4061 O O . LEU A 1 536 ? 24.727 -29.187 -20.724 1.00 93.56 536 LEU A O 1
ATOM 4065 N N . PRO A 1 537 ? 22.971 -29.529 -19.377 1.00 91.25 537 PRO A N 1
ATOM 4066 C CA . PRO A 1 537 ? 22.252 -30.349 -20.342 1.00 91.25 537 PRO A CA 1
ATOM 4067 C C . PRO A 1 537 ? 21.677 -29.471 -21.465 1.00 91.25 537 PRO A C 1
ATOM 4069 O O . PRO A 1 537 ? 20.504 -29.107 -21.419 1.00 91.25 537 PRO A O 1
ATOM 4072 N N . VAL A 1 538 ? 22.498 -29.135 -22.469 1.00 92.75 538 VAL A N 1
ATOM 4073 C CA . VAL A 1 538 ? 22.202 -28.186 -23.568 1.00 92.75 538 VAL A CA 1
ATOM 4074 C C . VAL A 1 538 ? 20.795 -28.356 -24.151 1.00 92.75 538 VAL A C 1
ATOM 4076 O O . VAL A 1 538 ? 20.059 -27.381 -24.285 1.00 92.75 538 VAL A O 1
ATOM 4079 N N . GLU A 1 539 ? 20.387 -29.597 -24.423 1.00 90.69 539 GLU A N 1
ATOM 4080 C CA . GLU A 1 539 ? 19.080 -29.924 -25.012 1.00 90.69 539 GLU A CA 1
ATOM 4081 C C . GLU A 1 539 ? 17.886 -29.466 -24.153 1.00 90.69 539 GLU A C 1
ATOM 4083 O O . GLU A 1 539 ? 16.818 -29.163 -24.678 1.00 90.69 539 GLU A O 1
ATOM 4088 N N . LEU A 1 540 ? 18.043 -29.384 -22.826 1.00 92.38 540 LEU A N 1
ATOM 4089 C CA . LEU A 1 540 ? 16.981 -28.930 -21.917 1.00 92.38 540 LEU A CA 1
ATOM 4090 C C . LEU A 1 540 ? 16.846 -27.408 -21.860 1.00 92.38 540 LEU A C 1
ATOM 4092 O O . LEU A 1 540 ? 15.811 -26.908 -21.422 1.00 92.38 540 LEU A O 1
ATOM 4096 N N . PHE A 1 541 ? 17.871 -26.683 -22.303 1.00 92.56 541 PHE A N 1
ATOM 4097 C CA . PHE A 1 541 ? 17.865 -25.225 -22.377 1.00 92.56 541 PHE A CA 1
ATOM 4098 C C . PHE A 1 541 ? 17.370 -24.709 -23.735 1.00 92.56 541 PHE A C 1
ATOM 4100 O O . PHE A 1 541 ? 17.109 -23.516 -23.873 1.00 92.56 541 PHE A O 1
ATOM 4107 N N . ALA A 1 542 ? 17.174 -25.582 -24.728 1.00 91.19 542 ALA A N 1
ATOM 4108 C CA . ALA A 1 542 ? 16.682 -25.195 -26.047 1.00 91.19 542 ALA A CA 1
ATOM 4109 C C . ALA A 1 542 ? 15.396 -24.342 -25.964 1.00 91.19 542 ALA A C 1
ATOM 4111 O O . ALA A 1 542 ? 14.418 -24.688 -25.299 1.00 91.19 542 ALA A O 1
ATOM 4112 N N . GLY A 1 543 ? 15.413 -23.187 -26.629 1.00 87.00 543 GLY A N 1
ATOM 4113 C CA . GLY A 1 543 ? 14.347 -22.187 -26.643 1.00 87.00 543 GLY A CA 1
ATOM 4114 C C . GLY A 1 543 ? 14.227 -21.329 -25.376 1.00 87.00 543 GLY A C 1
ATOM 4115 O O . GLY A 1 543 ? 13.451 -20.368 -25.377 1.00 87.00 543 GLY A O 1
ATOM 4116 N N . LYS A 1 544 ? 14.970 -21.617 -24.300 1.00 92.19 544 LYS A N 1
ATOM 4117 C CA . LYS A 1 544 ? 14.893 -20.867 -23.037 1.00 92.19 544 LYS A CA 1
ATOM 4118 C C . LYS A 1 544 ? 15.622 -19.534 -23.124 1.00 92.19 544 LYS A C 1
ATOM 4120 O O . LYS A 1 544 ? 16.625 -19.402 -23.828 1.00 92.19 544 LYS A O 1
ATOM 4125 N N . THR A 1 545 ? 15.121 -18.559 -22.377 1.00 97.38 545 THR A N 1
ATOM 4126 C CA . THR A 1 545 ? 15.874 -17.344 -22.069 1.00 97.38 545 THR A CA 1
ATOM 4127 C C . THR A 1 545 ? 16.795 -17.644 -20.888 1.00 97.38 545 THR A C 1
ATOM 4129 O O . THR A 1 545 ? 16.351 -18.168 -19.863 1.00 97.38 545 THR A O 1
ATOM 4132 N N . VAL A 1 546 ? 18.086 -17.356 -21.047 1.00 98.06 546 VAL A N 1
ATOM 4133 C CA . VAL A 1 546 ? 19.122 -17.663 -20.055 1.00 98.06 546 VAL A CA 1
ATOM 4134 C C . VAL A 1 546 ? 19.781 -16.371 -19.598 1.00 98.06 546 VAL A C 1
ATOM 4136 O O . VAL A 1 546 ? 20.420 -15.690 -20.395 1.00 98.06 546 VAL A O 1
ATOM 4139 N N . ILE A 1 547 ? 19.645 -16.046 -18.315 1.00 98.50 547 ILE A N 1
ATOM 4140 C CA . ILE A 1 547 ? 20.409 -14.984 -17.663 1.00 98.50 547 ILE A CA 1
ATOM 4141 C C . ILE A 1 547 ? 21.804 -15.530 -17.355 1.00 98.50 547 ILE A C 1
ATOM 4143 O O . ILE A 1 547 ? 21.963 -16.440 -16.544 1.00 98.50 547 ILE A O 1
ATOM 4147 N N . ASP A 1 548 ? 22.822 -14.973 -18.000 1.00 97.81 548 ASP A N 1
ATOM 4148 C CA . ASP A 1 548 ? 24.224 -15.281 -17.743 1.00 97.81 548 ASP A CA 1
ATOM 4149 C C . ASP A 1 548 ? 24.831 -14.225 -16.810 1.00 97.81 548 ASP A C 1
ATOM 4151 O O . ASP A 1 548 ? 25.201 -13.132 -17.240 1.00 97.81 548 ASP A O 1
ATOM 4155 N N . SER A 1 549 ? 25.021 -14.573 -15.537 1.00 95.19 549 SER A N 1
ATOM 4156 C CA . SER A 1 549 ? 25.677 -13.698 -14.556 1.00 95.19 549 SER A CA 1
ATOM 4157 C C . SER A 1 549 ? 27.147 -14.068 -14.306 1.00 95.19 549 SER A C 1
ATOM 4159 O O . SER A 1 549 ? 27.728 -13.656 -13.302 1.00 95.19 549 SER A O 1
ATOM 4161 N N . ASN A 1 550 ? 27.754 -14.891 -15.166 1.00 92.56 550 ASN A N 1
ATOM 4162 C CA . ASN A 1 550 ? 29.090 -15.440 -14.931 1.00 92.56 550 ASN A CA 1
ATOM 4163 C C . ASN A 1 550 ? 30.198 -14.415 -15.196 1.00 92.56 550 ASN A C 1
ATOM 4165 O O . ASN A 1 550 ? 29.998 -13.400 -15.850 1.00 92.56 550 ASN A O 1
ATOM 4169 N N . ASN A 1 551 ? 31.410 -14.699 -14.753 1.00 91.94 551 ASN A N 1
ATOM 4170 C CA . ASN A 1 551 ? 32.604 -13.954 -15.147 1.00 91.94 551 ASN A CA 1
ATOM 4171 C C . ASN A 1 551 ? 33.721 -14.964 -15.382 1.00 91.94 551 ASN A C 1
ATOM 4173 O O . ASN A 1 551 ? 33.776 -15.968 -14.671 1.00 91.94 551 ASN A O 1
ATOM 4177 N N . TYR A 1 552 ? 34.579 -14.711 -16.366 1.00 92.75 552 TYR A N 1
ATOM 4178 C CA . TYR A 1 552 ? 35.730 -15.560 -16.660 1.00 92.75 552 TYR A CA 1
ATOM 4179 C C . TYR A 1 552 ? 36.890 -15.226 -15.723 1.00 92.75 552 TYR A C 1
ATOM 4181 O O . TYR A 1 552 ? 37.271 -14.061 -15.603 1.00 92.75 552 TYR A O 1
ATOM 4189 N N . TYR A 1 553 ? 37.437 -16.250 -15.073 1.00 90.44 553 TYR A N 1
ATOM 4190 C CA . TYR A 1 553 ? 38.648 -16.165 -14.264 1.00 90.44 553 TYR A CA 1
ATOM 4191 C C . TYR A 1 553 ? 39.580 -17.315 -14.666 1.00 90.44 553 TYR A C 1
ATOM 4193 O O . TYR A 1 553 ? 39.313 -18.449 -14.252 1.00 90.44 553 TYR A O 1
ATOM 4201 N N . PRO A 1 554 ? 40.668 -17.068 -15.423 1.00 90.00 554 PRO A N 1
ATOM 4202 C CA . PRO A 1 554 ? 41.562 -18.122 -15.916 1.00 90.00 554 PRO A CA 1
ATOM 4203 C C . PRO A 1 554 ? 42.063 -19.075 -14.817 1.00 90.00 554 PRO A C 1
ATOM 4205 O O . PRO A 1 554 ? 42.087 -20.288 -15.005 1.00 90.00 554 PRO A O 1
ATOM 4208 N N . GLU A 1 555 ? 42.367 -18.554 -13.623 1.00 87.44 555 GLU A N 1
ATOM 4209 C CA . GLU A 1 555 ? 42.807 -19.354 -12.465 1.00 87.44 555 GLU A CA 1
ATOM 4210 C C . GLU A 1 555 ? 41.765 -20.393 -12.010 1.00 87.44 555 GLU A C 1
ATOM 4212 O O . GLU A 1 555 ? 42.114 -21.477 -11.540 1.00 87.44 555 GLU A O 1
ATOM 4217 N N . ARG A 1 556 ? 40.472 -20.068 -12.132 1.00 88.69 556 ARG A N 1
ATOM 4218 C CA . ARG A 1 556 ? 39.361 -20.944 -11.735 1.00 88.69 556 ARG A CA 1
ATOM 4219 C C . ARG A 1 556 ? 38.904 -21.828 -12.885 1.00 88.69 556 ARG A C 1
ATOM 4221 O O . ARG A 1 556 ? 38.572 -22.996 -12.662 1.00 88.69 556 ARG A O 1
ATOM 4228 N N . ASP A 1 557 ? 38.816 -21.247 -14.075 1.00 90.44 557 ASP A N 1
ATOM 4229 C CA . ASP A 1 557 ? 38.120 -21.812 -15.227 1.00 90.44 557 ASP A CA 1
ATOM 4230 C C . ASP A 1 557 ? 39.060 -22.548 -16.195 1.00 90.44 557 ASP A C 1
ATOM 4232 O O . ASP A 1 557 ? 38.582 -23.365 -16.977 1.00 90.44 557 ASP A O 1
ATOM 4236 N N . GLY A 1 558 ? 40.374 -22.325 -16.101 1.00 90.19 558 GLY A N 1
ATOM 4237 C CA . GLY A 1 558 ? 41.341 -22.714 -17.128 1.00 90.19 558 GLY A CA 1
ATOM 4238 C C . GLY A 1 558 ? 41.397 -21.690 -18.264 1.00 90.19 558 GLY A C 1
ATOM 4239 O O . GLY A 1 558 ? 40.526 -20.833 -18.370 1.00 90.19 558 GLY A O 1
ATOM 4240 N N . GLU A 1 559 ? 42.428 -21.758 -19.104 1.00 91.00 559 GLU A N 1
ATOM 4241 C CA . GLU A 1 559 ? 42.599 -20.826 -20.225 1.00 91.00 559 GLU A CA 1
ATOM 4242 C C . GLU A 1 559 ? 41.715 -21.204 -21.423 1.00 91.00 559 GLU A C 1
ATOM 4244 O O . GLU A 1 559 ? 41.730 -22.351 -21.874 1.00 91.00 559 GLU A O 1
ATOM 4249 N N . TYR A 1 560 ? 40.997 -20.227 -21.983 1.00 93.06 560 TYR A N 1
ATOM 4250 C CA . TYR A 1 560 ? 40.190 -20.395 -23.198 1.00 93.06 560 TYR A CA 1
ATOM 4251 C C . TYR A 1 560 ? 40.824 -19.626 -24.361 1.00 93.06 560 TYR A C 1
ATOM 4253 O O . TYR A 1 560 ? 40.737 -18.394 -24.389 1.00 93.06 560 TYR A O 1
ATOM 4261 N N . PRO A 1 561 ? 41.422 -20.305 -25.361 1.00 93.00 561 PRO A N 1
ATOM 4262 C CA . PRO A 1 561 ? 42.122 -19.642 -26.459 1.00 93.00 561 PRO A CA 1
ATOM 4263 C C . PRO A 1 561 ? 41.281 -18.605 -27.213 1.00 93.00 561 PRO A C 1
ATOM 4265 O O . PRO A 1 561 ? 41.823 -17.605 -27.676 1.00 93.00 561 PRO A O 1
ATOM 4268 N N . GLU A 1 562 ? 39.974 -18.825 -27.360 1.00 92.81 562 GLU A N 1
ATOM 4269 C CA . GLU A 1 562 ? 39.062 -17.880 -28.009 1.00 92.81 562 GLU A CA 1
ATOM 4270 C C . GLU A 1 562 ? 38.858 -16.589 -27.211 1.00 92.81 562 GLU A C 1
ATOM 4272 O O . GLU A 1 562 ? 38.708 -15.535 -27.832 1.00 92.81 562 GLU A O 1
ATOM 4277 N N . LEU A 1 563 ? 38.895 -16.656 -25.874 1.00 93.38 563 LEU A N 1
ATOM 4278 C CA . LEU A 1 563 ? 38.824 -15.474 -25.010 1.00 93.38 563 LEU A CA 1
ATOM 4279 C C . LEU A 1 563 ? 40.150 -14.720 -25.022 1.00 93.38 563 LEU A C 1
ATOM 4281 O O . LEU A 1 563 ? 40.156 -13.516 -25.262 1.00 93.38 563 LEU A O 1
ATOM 4285 N N . GLU A 1 564 ? 41.274 -15.427 -24.870 1.00 90.31 564 GLU A N 1
ATOM 4286 C CA . GLU A 1 564 ? 42.612 -14.814 -24.889 1.00 90.31 564 GLU A CA 1
ATOM 4287 C C . GLU A 1 564 ? 42.888 -14.100 -26.223 1.00 90.31 564 GLU A C 1
ATOM 4289 O O . GLU A 1 564 ? 43.410 -12.983 -26.272 1.00 90.31 564 GLU A O 1
ATOM 4294 N N . LYS A 1 565 ? 42.458 -14.713 -27.333 1.00 91.81 565 LYS A N 1
ATOM 4295 C CA . LYS A 1 565 ? 42.549 -14.125 -28.679 1.00 91.81 565 LYS A CA 1
ATOM 4296 C C . LYS A 1 565 ? 41.431 -13.126 -28.987 1.00 91.81 565 LYS A C 1
ATOM 4298 O O . LYS A 1 565 ? 41.443 -12.560 -30.077 1.00 91.81 565 LYS A O 1
ATOM 4303 N N . ARG A 1 566 ? 40.479 -12.920 -28.067 1.00 91.38 566 ARG A N 1
ATOM 4304 C CA . ARG A 1 566 ? 39.324 -12.010 -28.203 1.00 91.38 566 ARG A CA 1
ATOM 4305 C C . ARG A 1 566 ? 38.504 -12.265 -29.469 1.00 91.38 566 ARG A C 1
ATOM 4307 O O . ARG A 1 566 ? 37.975 -11.344 -30.082 1.00 91.38 566 ARG A O 1
ATOM 4314 N N . VAL A 1 567 ? 38.430 -13.533 -29.869 1.00 93.31 567 VAL A N 1
ATOM 4315 C CA . VAL A 1 567 ? 37.593 -13.984 -30.987 1.00 93.31 567 VAL A CA 1
ATOM 4316 C C . VAL A 1 567 ? 36.129 -13.998 -30.562 1.00 93.31 567 VAL A C 1
ATOM 4318 O O . VAL A 1 567 ? 35.260 -13.714 -31.376 1.00 93.31 567 VAL A O 1
ATOM 4321 N N . LEU A 1 568 ? 35.876 -14.325 -29.293 1.00 93.94 568 LEU A N 1
ATOM 4322 C CA . LEU A 1 568 ? 34.563 -14.304 -28.661 1.00 93.94 568 LEU A CA 1
ATOM 4323 C C . LEU A 1 568 ? 34.684 -13.660 -27.280 1.00 93.94 568 LEU A C 1
ATOM 4325 O O . LEU A 1 568 ? 35.718 -13.764 -26.617 1.00 93.94 568 LEU A O 1
ATOM 4329 N N . THR A 1 569 ? 33.612 -13.029 -26.830 1.00 95.00 569 THR A N 1
ATOM 4330 C CA . THR A 1 569 ? 33.400 -12.690 -25.423 1.00 95.00 569 THR A CA 1
ATOM 4331 C C . THR A 1 569 ? 32.972 -13.929 -24.630 1.00 95.00 569 THR A C 1
ATOM 4333 O O . THR A 1 569 ? 32.541 -14.941 -25.188 1.00 95.00 569 THR A O 1
ATOM 4336 N N . MET A 1 570 ? 33.057 -13.862 -23.298 1.00 94.44 570 MET A N 1
ATOM 4337 C CA . MET A 1 570 ? 32.647 -14.982 -22.443 1.00 94.44 570 MET A CA 1
ATOM 4338 C C . MET A 1 570 ? 31.179 -15.374 -22.663 1.00 94.44 570 MET A C 1
ATOM 4340 O O . MET A 1 570 ? 30.879 -16.554 -22.825 1.00 94.44 570 MET A O 1
ATOM 4344 N N . SER A 1 571 ? 30.268 -14.407 -22.752 1.00 97.00 571 SER A N 1
ATOM 4345 C CA . SER A 1 571 ? 28.853 -14.716 -22.975 1.00 97.00 571 SER A CA 1
ATOM 4346 C C . SER A 1 571 ? 28.567 -15.222 -24.392 1.00 97.00 571 SER A C 1
ATOM 4348 O O . SER A 1 571 ? 27.652 -16.023 -24.561 1.00 97.00 571 SER A O 1
ATOM 4350 N N . GLU A 1 572 ? 29.374 -14.861 -25.397 1.00 97.50 572 GLU A N 1
ATOM 4351 C CA . GLU A 1 572 ? 29.321 -15.514 -26.714 1.00 97.50 572 GLU A CA 1
ATOM 4352 C C . GLU A 1 572 ? 29.783 -16.979 -26.652 1.00 97.50 572 GLU A C 1
ATOM 4354 O O . GLU A 1 572 ? 29.208 -17.824 -27.338 1.00 97.50 572 GLU A O 1
ATOM 4359 N N . LEU A 1 573 ? 30.760 -17.329 -25.802 1.00 96.19 573 LEU A N 1
ATOM 4360 C CA . LEU A 1 573 ? 31.094 -18.738 -25.547 1.00 96.19 573 LEU A CA 1
ATOM 4361 C C . LEU A 1 573 ? 29.932 -19.494 -24.894 1.00 96.19 573 LEU A C 1
ATOM 4363 O O . LEU A 1 573 ? 29.636 -20.618 -25.305 1.00 96.19 573 LEU A O 1
ATOM 4367 N N . VAL A 1 574 ? 29.250 -18.879 -23.923 1.00 97.44 574 VAL A N 1
ATOM 4368 C CA . VAL A 1 574 ? 28.055 -19.466 -23.292 1.00 97.44 574 VAL A CA 1
ATOM 4369 C C . VAL A 1 574 ? 26.945 -19.659 -24.326 1.00 97.44 574 VAL A C 1
ATOM 4371 O O . VAL A 1 574 ? 26.380 -20.747 -24.408 1.00 97.44 574 VAL A O 1
ATOM 4374 N N . GLN A 1 575 ? 26.676 -18.656 -25.167 1.00 97.69 575 GLN A N 1
ATOM 4375 C CA . GLN A 1 575 ? 25.701 -18.746 -26.259 1.00 97.69 575 GLN A CA 1
ATOM 4376 C C . GLN A 1 575 ? 26.081 -19.810 -27.294 1.00 97.69 575 GLN A C 1
ATOM 4378 O O . GLN A 1 575 ? 25.200 -20.493 -27.808 1.00 97.69 575 GLN A O 1
ATOM 4383 N N . ARG A 1 576 ? 27.375 -20.000 -27.583 1.00 96.50 576 ARG A N 1
ATOM 4384 C CA . ARG A 1 576 ? 27.862 -21.063 -28.476 1.00 96.50 576 ARG A CA 1
ATOM 4385 C C . ARG A 1 576 ? 27.615 -22.455 -27.897 1.00 96.50 576 ARG A C 1
ATOM 4387 O O . ARG A 1 576 ? 27.284 -23.368 -28.649 1.00 96.50 576 ARG A O 1
ATOM 4394 N N . HIS A 1 577 ? 27.783 -22.628 -26.586 1.00 96.12 577 HIS A N 1
ATOM 4395 C CA . HIS A 1 577 ? 27.489 -23.894 -25.915 1.00 96.12 577 HIS A CA 1
ATOM 4396 C C . HIS A 1 577 ? 25.974 -24.142 -25.835 1.00 96.12 577 HIS A C 1
ATOM 4398 O O . HIS A 1 577 ? 25.484 -25.182 -26.271 1.00 96.12 577 HIS A O 1
ATOM 4404 N N . LEU A 1 578 ? 25.216 -23.145 -25.375 1.00 96.56 578 LEU A N 1
ATOM 4405 C CA . LEU A 1 578 ? 23.754 -23.133 -25.322 1.00 96.56 578 LEU A CA 1
ATOM 4406 C C . LEU A 1 578 ? 23.157 -22.643 -26.651 1.00 96.56 578 LEU A C 1
ATOM 4408 O O . LEU A 1 578 ? 22.328 -21.734 -26.679 1.00 96.56 578 LEU A O 1
ATOM 4412 N N . LYS A 1 579 ? 23.593 -23.252 -27.762 1.00 94.94 579 LYS A N 1
ATOM 4413 C CA . LYS A 1 579 ? 23.350 -22.792 -29.145 1.00 94.94 579 LYS A CA 1
ATOM 4414 C C . LYS A 1 579 ? 21.878 -22.537 -29.494 1.00 94.94 579 LYS A C 1
ATOM 4416 O O . LYS A 1 579 ? 21.592 -21.649 -30.287 1.00 94.94 579 LYS A O 1
ATOM 4421 N N . ASP A 1 580 ? 20.965 -23.295 -28.887 1.00 92.56 580 ASP A N 1
ATOM 4422 C CA . ASP A 1 580 ? 19.522 -23.211 -29.139 1.00 92.56 580 ASP A CA 1
ATOM 4423 C C . ASP A 1 580 ? 18.785 -22.360 -28.086 1.00 92.56 580 ASP A C 1
ATOM 4425 O O . ASP A 1 580 ? 17.560 -22.282 -28.095 1.00 92.56 580 ASP A O 1
ATOM 4429 N N . SER A 1 581 ? 19.510 -21.730 -27.157 1.00 96.69 581 SER A N 1
ATOM 4430 C CA . SER A 1 581 ? 18.976 -20.833 -26.119 1.00 96.69 581 SER A CA 1
ATOM 4431 C C . SER A 1 581 ? 19.126 -19.361 -26.508 1.00 96.69 581 SER A C 1
ATOM 4433 O O . SER A 1 581 ? 19.800 -19.021 -27.478 1.00 96.69 581 SER A O 1
ATOM 4435 N N . ARG A 1 582 ? 18.519 -18.467 -25.723 1.00 97.94 582 ARG A N 1
ATOM 4436 C CA . ARG A 1 582 ? 18.624 -17.008 -25.865 1.00 97.94 582 ARG A CA 1
ATOM 4437 C C . ARG A 1 582 ? 19.366 -16.439 -24.654 1.00 97.94 582 ARG A C 1
ATOM 4439 O O . ARG A 1 582 ? 18.748 -16.202 -23.616 1.00 97.94 582 ARG A O 1
ATOM 4446 N N . VAL A 1 583 ? 20.685 -16.286 -24.759 1.00 98.50 583 VAL A N 1
ATOM 4447 C CA . VAL A 1 583 ? 21.548 -15.857 -23.645 1.00 98.50 583 VAL A CA 1
ATOM 4448 C C . VAL A 1 583 ? 21.560 -14.336 -23.525 1.00 98.50 583 VAL A C 1
ATOM 4450 O O . VAL A 1 583 ? 21.841 -13.635 -24.495 1.00 98.50 583 VAL A O 1
ATOM 4453 N N . ILE A 1 584 ? 21.288 -13.836 -22.319 1.00 98.62 584 ILE A N 1
ATOM 4454 C CA . ILE A 1 584 ? 21.342 -12.421 -21.953 1.00 98.62 584 ILE A CA 1
ATOM 4455 C C . ILE A 1 584 ? 22.322 -12.239 -20.797 1.00 98.62 584 ILE A C 1
ATOM 4457 O O . ILE A 1 584 ? 22.173 -12.832 -19.729 1.00 98.62 584 ILE A O 1
ATOM 4461 N N . LYS A 1 585 ? 23.319 -11.385 -21.000 1.00 98.44 585 LYS A N 1
ATOM 4462 C CA . LYS A 1 585 ? 24.348 -11.050 -20.026 1.00 98.44 585 LYS A CA 1
ATOM 4463 C C . LYS A 1 585 ? 23.858 -9.949 -19.094 1.00 98.44 585 LYS A C 1
ATOM 4465 O O . LYS A 1 585 ? 23.557 -8.870 -19.586 1.00 98.44 585 LYS A O 1
ATOM 4470 N N . VAL A 1 586 ? 23.760 -10.212 -17.788 1.00 98.19 586 VAL A N 1
ATOM 4471 C CA . VAL A 1 586 ? 23.297 -9.242 -16.772 1.00 98.19 586 VAL A CA 1
ATOM 4472 C C . VAL A 1 586 ? 23.722 -9.676 -15.358 1.00 98.19 586 VAL A C 1
ATOM 4474 O O . VAL A 1 586 ? 24.028 -10.846 -15.138 1.00 98.19 586 VAL A O 1
ATOM 4477 N N . PHE A 1 587 ? 23.773 -8.742 -14.400 1.00 97.00 587 PHE A N 1
ATOM 4478 C CA . PHE A 1 587 ? 24.183 -8.939 -12.992 1.00 97.00 587 PHE A CA 1
ATOM 4479 C C . PHE A 1 587 ? 25.622 -9.418 -12.760 1.00 97.00 587 PHE A C 1
ATOM 4481 O O . PHE A 1 587 ? 26.050 -9.542 -11.618 1.00 97.00 587 PHE A O 1
ATOM 4488 N N . ASN A 1 588 ? 26.407 -9.651 -13.811 1.00 94.38 588 ASN A N 1
ATOM 4489 C CA . ASN A 1 588 ? 27.803 -10.053 -13.665 1.00 94.38 588 ASN A CA 1
ATOM 4490 C C . ASN A 1 588 ? 28.697 -8.905 -13.162 1.00 94.38 588 ASN A C 1
ATOM 4492 O O . ASN A 1 588 ? 29.794 -9.173 -12.688 1.00 94.38 588 ASN A O 1
ATOM 4496 N N . ASN A 1 589 ? 28.263 -7.648 -13.298 1.00 94.25 589 ASN A N 1
ATOM 4497 C CA . ASN A 1 589 ? 29.056 -6.455 -12.998 1.00 94.25 589 ASN A CA 1
ATOM 4498 C C . ASN A 1 589 ? 28.844 -5.898 -11.579 1.00 94.25 589 ASN A C 1
ATOM 4500 O O . ASN A 1 589 ? 29.418 -4.864 -11.249 1.00 94.25 589 ASN A O 1
ATOM 4504 N N . ILE A 1 590 ? 28.008 -6.535 -10.763 1.00 92.56 590 ILE A N 1
ATOM 4505 C CA . ILE A 1 590 ? 27.644 -6.100 -9.411 1.00 92.56 590 ILE A CA 1
ATOM 4506 C C . ILE A 1 590 ? 27.881 -7.258 -8.434 1.00 92.56 590 ILE A C 1
ATOM 4508 O O . ILE A 1 590 ? 27.676 -8.423 -8.777 1.00 92.56 590 ILE A O 1
ATOM 4512 N N . ASP A 1 591 ? 28.372 -6.965 -7.229 1.00 88.12 591 ASP A N 1
ATOM 4513 C CA . ASP A 1 591 ? 28.661 -7.997 -6.232 1.00 88.12 591 ASP A CA 1
ATOM 4514 C C . ASP A 1 591 ? 27.419 -8.411 -5.426 1.00 88.12 591 ASP A C 1
ATOM 4516 O O . ASP A 1 591 ? 26.362 -7.781 -5.451 1.00 88.12 591 ASP A O 1
ATOM 4520 N N . GLN A 1 592 ? 27.566 -9.496 -4.670 1.00 83.88 592 GLN A N 1
ATOM 4521 C CA . GLN A 1 592 ? 26.481 -10.108 -3.909 1.00 83.88 592 GLN A CA 1
ATOM 4522 C C . GLN A 1 592 ? 25.836 -9.201 -2.850 1.00 83.88 592 GLN A C 1
ATOM 4524 O O . GLN A 1 592 ? 24.638 -9.337 -2.605 1.00 83.88 592 GLN A O 1
ATOM 4529 N N . PHE A 1 593 ? 26.589 -8.303 -2.210 1.00 86.75 593 PHE A N 1
ATOM 4530 C CA . PHE A 1 593 ? 26.062 -7.453 -1.140 1.00 86.75 593 PHE A CA 1
ATOM 4531 C C . PHE A 1 593 ? 25.187 -6.365 -1.736 1.00 86.75 593 PHE A C 1
ATOM 4533 O O . PHE A 1 593 ? 24.057 -6.156 -1.299 1.00 86.75 593 PHE A O 1
ATOM 4540 N N . HIS A 1 594 ? 25.672 -5.770 -2.818 1.00 90.94 594 HIS A N 1
ATOM 4541 C CA . HIS A 1 594 ? 24.963 -4.751 -3.570 1.00 90.94 594 HIS A CA 1
ATOM 4542 C C . HIS A 1 594 ? 23.736 -5.340 -4.284 1.00 90.94 594 HIS A C 1
ATOM 4544 O O . HIS A 1 594 ? 22.668 -4.738 -4.247 1.00 90.94 594 HIS A O 1
ATOM 4550 N N . ILE A 1 595 ? 23.790 -6.570 -4.806 1.00 91.88 595 ILE A N 1
ATOM 4551 C CA . ILE A 1 595 ? 22.564 -7.259 -5.250 1.00 91.88 595 ILE A CA 1
ATOM 4552 C C . ILE A 1 595 ? 21.590 -7.415 -4.078 1.00 91.88 595 ILE A C 1
ATOM 4554 O O . ILE A 1 595 ? 20.417 -7.077 -4.203 1.00 91.88 595 ILE A O 1
ATOM 4558 N N . ARG A 1 596 ? 22.049 -7.915 -2.927 1.00 87.75 596 ARG A N 1
ATOM 4559 C CA . ARG A 1 596 ? 21.180 -8.259 -1.793 1.00 87.75 596 ARG A CA 1
ATOM 4560 C C . ARG A 1 596 ? 20.500 -7.050 -1.150 1.00 87.75 596 ARG A C 1
ATOM 4562 O O . ARG A 1 596 ? 19.345 -7.168 -0.752 1.00 87.75 596 ARG A O 1
ATOM 4569 N N . TYR A 1 597 ? 21.189 -5.918 -1.060 1.00 84.75 597 TYR A N 1
ATOM 4570 C CA . TYR A 1 597 ? 20.725 -4.743 -0.316 1.00 84.75 597 TYR A CA 1
ATOM 4571 C C . TYR A 1 597 ? 20.449 -3.514 -1.196 1.00 84.75 597 TYR A C 1
ATOM 4573 O O . TYR A 1 597 ? 19.957 -2.500 -0.700 1.00 84.75 597 TYR A O 1
ATOM 4581 N N . GLY A 1 598 ? 20.732 -3.589 -2.498 1.00 83.69 598 GLY A N 1
ATOM 4582 C CA . GLY A 1 598 ? 20.617 -2.475 -3.443 1.00 83.69 598 GLY A CA 1
ATOM 4583 C C . GLY A 1 598 ? 19.285 -2.339 -4.173 1.00 83.69 598 GLY A C 1
ATOM 4584 O O . GLY A 1 598 ? 19.082 -1.339 -4.853 1.00 83.69 598 GLY A O 1
ATOM 4585 N N . ALA A 1 599 ? 18.375 -3.309 -4.049 1.00 86.44 599 ALA A N 1
ATOM 4586 C CA . ALA A 1 599 ? 17.068 -3.233 -4.700 1.00 86.44 599 ALA A CA 1
ATOM 4587 C C . ALA A 1 599 ? 16.261 -2.034 -4.167 1.00 86.44 599 ALA A C 1
ATOM 4589 O O . ALA A 1 599 ? 16.206 -1.799 -2.954 1.00 86.44 599 ALA A O 1
ATOM 4590 N N . ARG A 1 600 ? 15.638 -1.274 -5.072 1.00 85.38 600 ARG A N 1
ATOM 4591 C CA . ARG A 1 600 ? 14.758 -0.135 -4.756 1.00 85.38 600 ARG A CA 1
ATOM 4592 C C . ARG A 1 600 ? 13.502 -0.169 -5.629 1.00 85.38 600 ARG A C 1
ATOM 4594 O O . ARG A 1 600 ? 13.499 -0.803 -6.689 1.00 85.38 600 ARG A O 1
ATOM 4601 N N . SER A 1 601 ? 12.434 0.502 -5.195 1.00 78.88 601 SER A N 1
ATOM 4602 C CA . SER A 1 601 ? 11.214 0.645 -5.999 1.00 78.88 601 SER A CA 1
ATOM 4603 C C . SER A 1 601 ? 11.491 1.438 -7.280 1.00 78.88 601 SER A C 1
ATOM 4605 O O . SER A 1 601 ? 12.444 2.212 -7.346 1.00 78.88 601 SER A O 1
ATOM 4607 N N . ALA A 1 602 ? 10.672 1.240 -8.317 1.00 71.00 602 ALA A N 1
ATOM 4608 C CA . ALA A 1 602 ? 10.886 1.847 -9.635 1.00 71.00 602 ALA A CA 1
ATOM 4609 C C . ALA A 1 602 ? 10.870 3.387 -9.636 1.00 71.00 602 ALA A C 1
ATOM 4611 O O . ALA A 1 602 ? 11.443 4.011 -10.524 1.00 71.00 602 ALA A O 1
ATOM 4612 N N . ASP A 1 603 ? 10.230 3.998 -8.644 1.00 75.12 603 ASP A N 1
ATOM 4613 C CA . ASP A 1 603 ? 10.157 5.443 -8.440 1.00 75.12 603 ASP A CA 1
ATOM 4614 C C . ASP A 1 603 ? 11.279 6.004 -7.548 1.00 75.12 603 ASP A C 1
ATOM 4616 O O . ASP A 1 603 ? 11.375 7.221 -7.385 1.00 75.12 603 ASP A O 1
ATOM 4620 N N . ASP A 1 604 ? 12.155 5.154 -7.003 1.00 79.19 604 ASP A N 1
ATOM 4621 C CA . ASP A 1 604 ? 13.241 5.585 -6.130 1.00 79.19 604 ASP A CA 1
ATOM 4622 C C . ASP A 1 604 ? 14.362 6.278 -6.941 1.00 79.19 604 ASP A C 1
ATOM 4624 O O . ASP A 1 604 ? 15.035 5.650 -7.773 1.00 79.19 604 ASP A O 1
ATOM 4628 N N . PRO A 1 605 ? 14.650 7.572 -6.690 1.00 82.69 605 PRO A N 1
ATOM 4629 C CA . PRO A 1 605 ? 15.693 8.300 -7.404 1.00 82.69 605 PRO A CA 1
ATOM 4630 C C . PRO A 1 605 ? 17.103 7.787 -7.088 1.00 82.69 605 PRO A C 1
ATOM 4632 O O . PRO A 1 605 ? 18.046 8.186 -7.763 1.00 82.69 605 PRO A O 1
ATOM 4635 N N . THR A 1 606 ? 17.275 6.869 -6.140 1.00 88.56 606 THR A N 1
ATOM 4636 C CA . THR A 1 606 ? 18.531 6.179 -5.814 1.00 88.56 606 THR A CA 1
ATOM 4637 C C . THR A 1 606 ? 18.633 4.778 -6.421 1.00 88.56 606 THR A C 1
ATOM 4639 O O . THR A 1 606 ? 19.689 4.157 -6.320 1.00 88.56 606 THR A O 1
ATOM 4642 N N . ARG A 1 607 ? 17.595 4.303 -7.131 1.00 91.38 607 ARG A N 1
ATOM 4643 C CA . ARG A 1 607 ? 17.591 2.995 -7.804 1.00 91.38 607 ARG A CA 1
ATOM 4644 C C . ARG A 1 607 ? 18.766 2.840 -8.764 1.00 91.38 607 ARG A C 1
ATOM 4646 O O . ARG A 1 607 ? 19.098 3.772 -9.507 1.00 91.38 607 ARG A O 1
ATOM 4653 N N . TRP A 1 608 ? 19.400 1.674 -8.714 1.00 95.25 608 TRP A N 1
ATOM 4654 C CA . TRP A 1 608 ? 20.602 1.381 -9.484 1.00 95.25 608 TRP A CA 1
ATOM 4655 C C . TRP A 1 608 ? 20.296 0.835 -10.863 1.00 95.25 608 TRP A C 1
ATOM 4657 O O . TRP A 1 608 ? 19.445 -0.035 -11.032 1.00 95.25 608 TRP A O 1
ATOM 4667 N N . ALA A 1 609 ? 21.079 1.301 -11.825 1.00 96.94 609 ALA A N 1
ATOM 4668 C CA . ALA A 1 609 ? 21.084 0.825 -13.187 1.00 96.94 609 ALA A CA 1
ATOM 4669 C C . ALA A 1 609 ? 22.087 -0.323 -13.372 1.00 96.94 609 ALA A C 1
ATOM 4671 O O . ALA A 1 609 ? 23.231 -0.242 -12.916 1.00 96.94 609 ALA A O 1
ATOM 4672 N N . ILE A 1 610 ? 21.667 -1.380 -14.067 1.00 97.62 610 ILE A N 1
ATOM 4673 C CA . ILE A 1 610 ? 22.439 -2.590 -14.354 1.00 97.62 610 ILE A CA 1
ATOM 4674 C C . ILE A 1 610 ? 22.554 -2.757 -15.879 1.00 97.62 610 ILE A C 1
ATOM 4676 O O . ILE A 1 610 ? 21.530 -2.758 -16.572 1.00 97.62 610 ILE A O 1
ATOM 4680 N N . PRO A 1 611 ? 23.774 -2.897 -16.433 1.00 98.00 611 PRO A N 1
ATOM 4681 C CA . PRO A 1 611 ? 23.963 -3.180 -17.848 1.00 98.00 611 PRO A CA 1
ATOM 4682 C C . PRO A 1 611 ? 23.432 -4.571 -18.209 1.00 98.00 611 PRO A C 1
ATOM 4684 O O . PRO A 1 611 ? 23.664 -5.547 -17.492 1.00 98.00 611 PRO A O 1
ATOM 4687 N N . LEU A 1 612 ? 22.761 -4.663 -19.355 1.00 97.62 612 LEU A N 1
ATOM 4688 C CA . LEU A 1 612 ? 22.384 -5.919 -19.989 1.00 97.62 612 LEU A CA 1
ATOM 4689 C C . LEU A 1 612 ? 22.841 -5.959 -21.451 1.00 97.62 612 LEU A C 1
ATOM 4691 O O . LEU A 1 612 ? 22.845 -4.940 -22.138 1.00 97.62 612 LEU A O 1
ATOM 4695 N N . ALA A 1 613 ? 23.199 -7.137 -21.952 1.00 97.94 613 ALA A N 1
ATOM 4696 C CA . ALA A 1 613 ? 23.569 -7.322 -23.354 1.00 97.94 613 ALA A CA 1
ATOM 4697 C C . ALA A 1 613 ? 23.096 -8.679 -23.884 1.00 97.94 613 ALA A C 1
ATOM 4699 O O . ALA A 1 613 ? 23.039 -9.654 -23.140 1.00 97.94 613 ALA A O 1
ATOM 4700 N N . GLY A 1 614 ? 22.746 -8.756 -25.165 1.00 97.25 614 GLY A N 1
ATOM 4701 C CA . GLY A 1 614 ? 22.196 -9.972 -25.761 1.00 97.25 614 GLY A CA 1
ATOM 4702 C C . GLY A 1 614 ? 21.765 -9.790 -27.211 1.00 97.25 614 GLY A C 1
ATOM 4703 O O . GLY A 1 614 ? 21.374 -8.697 -27.621 1.00 97.25 614 GLY A O 1
ATOM 4704 N N . ASP A 1 615 ? 21.805 -10.871 -27.985 1.00 91.88 615 ASP A N 1
ATOM 4705 C CA . ASP A 1 615 ? 21.555 -10.807 -29.434 1.00 91.88 615 ASP A CA 1
ATOM 4706 C C . ASP A 1 615 ? 20.068 -10.958 -29.789 1.00 91.88 615 ASP A C 1
ATOM 4708 O O . ASP A 1 615 ? 19.607 -10.478 -30.825 1.00 91.88 615 ASP A O 1
ATOM 4712 N N . ASN A 1 616 ? 19.283 -11.592 -28.914 1.00 94.81 616 ASN A N 1
ATOM 4713 C CA . ASN A 1 616 ? 17.848 -11.769 -29.106 1.00 94.81 616 ASN A CA 1
ATOM 4714 C C . ASN A 1 616 ? 17.058 -10.638 -28.423 1.00 94.81 616 ASN A C 1
ATOM 4716 O O . ASN A 1 616 ? 17.037 -10.531 -27.197 1.00 94.81 616 ASN A O 1
ATOM 4720 N N . LEU A 1 617 ? 16.377 -9.808 -29.220 1.00 81.56 617 LEU A N 1
ATOM 4721 C CA . LEU A 1 617 ? 15.645 -8.633 -28.726 1.00 81.56 617 LEU A CA 1
ATOM 4722 C C . LEU A 1 617 ? 14.478 -8.987 -27.791 1.00 81.56 617 LEU A C 1
ATOM 4724 O O . LEU A 1 617 ? 14.252 -8.283 -26.810 1.00 81.56 617 LEU A O 1
ATOM 4728 N N . GLU A 1 618 ? 13.752 -10.075 -28.065 1.00 82.44 618 GLU A N 1
ATOM 4729 C CA . GLU A 1 618 ? 12.623 -10.504 -27.227 1.00 82.44 618 GLU A CA 1
ATOM 4730 C C . GLU A 1 618 ? 13.098 -10.969 -25.848 1.00 82.44 618 GLU A C 1
ATOM 4732 O O . GLU A 1 618 ? 12.547 -10.554 -24.831 1.00 82.44 618 GLU A O 1
ATOM 4737 N N . ALA A 1 619 ? 14.161 -11.773 -25.812 1.00 90.88 619 ALA A N 1
ATOM 4738 C CA . ALA A 1 619 ? 14.790 -12.224 -24.578 1.00 90.88 619 ALA A CA 1
ATOM 4739 C C . ALA A 1 619 ? 15.407 -11.059 -23.792 1.00 90.88 619 ALA A C 1
ATOM 4741 O O . ALA A 1 619 ? 15.274 -11.012 -22.572 1.00 90.88 619 ALA A O 1
ATOM 4742 N N . LYS A 1 620 ? 16.020 -10.075 -24.468 1.00 93.38 620 LYS A N 1
ATOM 4743 C CA . LYS A 1 620 ? 16.497 -8.850 -23.807 1.00 93.38 620 LYS A CA 1
ATOM 4744 C C . LYS A 1 620 ? 15.358 -8.093 -23.137 1.00 93.38 620 LYS A C 1
ATOM 4746 O O . LYS A 1 620 ? 15.500 -7.688 -21.989 1.00 93.38 620 LYS A O 1
ATOM 4751 N N . ALA A 1 621 ? 14.229 -7.928 -23.825 1.00 83.69 621 ALA A N 1
ATOM 4752 C CA . ALA A 1 621 ? 13.060 -7.258 -23.266 1.00 83.69 621 ALA A CA 1
ATOM 4753 C C . ALA A 1 621 ? 12.446 -8.040 -22.090 1.00 83.69 621 ALA A C 1
ATOM 4755 O O . ALA A 1 621 ? 12.019 -7.436 -21.109 1.00 83.69 621 ALA A O 1
ATOM 4756 N N . GLU A 1 622 ? 12.414 -9.373 -22.167 1.00 93.31 622 GLU A N 1
ATOM 4757 C CA . GLU A 1 622 ? 11.987 -10.247 -21.068 1.00 93.31 622 GLU A CA 1
ATOM 4758 C C . GLU A 1 622 ? 12.894 -10.096 -19.839 1.00 93.31 622 GLU A C 1
ATOM 4760 O O . GLU A 1 622 ? 12.404 -9.864 -18.735 1.00 93.31 622 GLU A O 1
ATOM 4765 N N . VAL A 1 623 ? 14.215 -10.136 -20.027 1.00 97.00 623 VAL A N 1
ATOM 4766 C CA . VAL A 1 623 ? 15.181 -9.968 -18.934 1.00 97.00 623 VAL A CA 1
ATOM 4767 C C . VAL A 1 623 ? 15.166 -8.546 -18.378 1.00 97.00 623 VAL A C 1
ATOM 4769 O O . VAL A 1 623 ? 15.244 -8.382 -17.167 1.00 97.00 623 VAL A O 1
ATOM 4772 N N . ALA A 1 624 ? 14.991 -7.517 -19.208 1.00 94.06 624 ALA A N 1
ATOM 4773 C CA . ALA A 1 624 ? 14.852 -6.141 -18.736 1.00 94.06 624 ALA A CA 1
ATOM 4774 C C . ALA A 1 624 ? 13.630 -5.968 -17.816 1.00 94.06 624 ALA A C 1
ATOM 4776 O O . ALA A 1 624 ? 13.730 -5.304 -16.788 1.00 94.06 624 ALA A O 1
ATOM 4777 N N . LYS A 1 625 ? 12.502 -6.622 -18.133 1.00 93.12 625 LYS A N 1
ATOM 4778 C CA . LYS A 1 625 ? 11.328 -6.665 -17.245 1.00 93.12 625 LYS A CA 1
ATOM 4779 C C . LYS A 1 625 ? 11.611 -7.411 -15.946 1.00 93.12 625 LYS A C 1
ATOM 4781 O O . LYS A 1 625 ? 11.127 -6.993 -14.903 1.00 93.12 625 LYS A O 1
ATOM 4786 N N . PHE A 1 626 ? 12.373 -8.504 -16.000 1.00 96.06 626 PHE A N 1
ATOM 4787 C CA . PHE A 1 626 ? 12.785 -9.216 -14.793 1.00 96.06 626 PHE A CA 1
ATOM 4788 C C . PHE A 1 626 ? 13.653 -8.325 -13.893 1.00 96.06 626 PHE A C 1
ATOM 4790 O O . PHE A 1 626 ? 13.347 -8.194 -12.714 1.00 96.06 626 PHE A O 1
ATOM 4797 N N . VAL A 1 627 ? 14.676 -7.668 -14.456 1.00 97.00 627 VAL A N 1
ATOM 4798 C CA . VAL A 1 627 ? 15.572 -6.725 -13.755 1.00 97.00 627 VAL A CA 1
ATOM 4799 C C . VAL A 1 627 ? 14.773 -5.602 -13.085 1.00 97.00 627 VAL A C 1
ATOM 4801 O O . VAL A 1 627 ? 14.986 -5.328 -11.904 1.00 97.00 627 VAL A O 1
ATOM 4804 N N . ASP A 1 628 ? 13.805 -5.030 -13.807 1.00 93.19 628 ASP A N 1
ATOM 4805 C CA . ASP A 1 628 ? 12.870 -4.042 -13.265 1.00 93.19 628 ASP A CA 1
ATOM 4806 C C . ASP A 1 628 ? 12.030 -4.619 -12.117 1.00 93.19 628 ASP A C 1
ATOM 4808 O O . ASP A 1 628 ? 12.025 -4.083 -11.010 1.00 93.19 628 ASP A O 1
ATOM 4812 N N . ALA A 1 629 ? 11.386 -5.767 -12.318 1.00 89.81 629 ALA A N 1
ATOM 4813 C CA . ALA A 1 629 ? 10.544 -6.378 -11.293 1.00 89.81 629 ALA A CA 1
ATOM 4814 C C . ALA A 1 629 ? 11.295 -6.639 -9.975 1.00 89.81 629 ALA A C 1
ATOM 4816 O O . ALA A 1 629 ? 10.708 -6.505 -8.904 1.00 89.81 629 ALA A O 1
ATOM 4817 N N . ILE A 1 630 ? 12.590 -6.970 -10.041 1.00 93.56 630 ILE A N 1
ATOM 4818 C CA . ILE A 1 630 ? 13.416 -7.256 -8.860 1.00 93.56 630 ILE A CA 1
ATOM 4819 C C . ILE A 1 630 ? 14.165 -6.035 -8.298 1.00 93.56 630 ILE A C 1
ATOM 4821 O O . ILE A 1 630 ? 15.019 -6.190 -7.425 1.00 93.56 630 ILE A O 1
ATOM 4825 N N . GLY A 1 631 ? 13.831 -4.824 -8.755 1.00 91.38 631 GLY A N 1
ATOM 4826 C CA . GLY A 1 631 ? 14.231 -3.580 -8.092 1.00 91.38 631 GLY A CA 1
ATOM 4827 C C . GLY A 1 631 ? 15.443 -2.853 -8.680 1.00 91.38 631 GLY A C 1
ATOM 4828 O O . GLY A 1 631 ? 16.056 -2.062 -7.963 1.00 91.38 631 GLY A O 1
ATOM 4829 N N . PHE A 1 632 ? 15.767 -3.065 -9.960 1.00 96.25 632 PHE A N 1
ATOM 4830 C CA . PHE A 1 632 ? 16.882 -2.400 -10.650 1.00 96.25 632 PHE A CA 1
ATOM 4831 C C . PHE A 1 632 ? 16.464 -1.828 -12.013 1.00 96.25 632 PHE A C 1
ATOM 4833 O O . PHE A 1 632 ? 15.571 -2.357 -12.664 1.00 96.25 632 PHE A O 1
ATOM 4840 N N . ASP A 1 633 ? 17.141 -0.784 -12.492 1.00 96.25 633 ASP A N 1
ATOM 4841 C CA . ASP A 1 633 ? 16.930 -0.262 -13.846 1.00 96.25 633 ASP A CA 1
ATOM 4842 C C . ASP A 1 633 ? 17.784 -1.035 -14.858 1.00 96.25 633 ASP A C 1
ATOM 4844 O O . ASP A 1 633 ? 19.001 -1.138 -14.723 1.00 96.25 633 ASP A O 1
ATOM 4848 N N . ALA A 1 634 ? 17.172 -1.563 -15.913 1.00 95.88 634 ALA A N 1
ATOM 4849 C CA . ALA A 1 634 ? 17.888 -2.266 -16.973 1.00 95.88 634 ALA A CA 1
ATOM 4850 C C . ALA A 1 634 ? 18.428 -1.284 -18.034 1.00 95.88 634 ALA A C 1
ATOM 4852 O O . ALA A 1 634 ? 17.672 -0.489 -18.593 1.00 95.88 634 ALA A O 1
ATOM 4853 N N . VAL A 1 635 ? 19.721 -1.368 -18.365 1.00 97.31 635 VAL A N 1
ATOM 4854 C CA . VAL A 1 635 ? 20.356 -0.579 -19.438 1.00 97.31 635 VAL A CA 1
ATOM 4855 C C . VAL A 1 635 ? 20.761 -1.498 -20.588 1.00 97.31 635 VAL A C 1
ATOM 4857 O O . VAL A 1 635 ? 21.684 -2.292 -20.434 1.00 97.31 635 VAL A O 1
ATOM 4860 N N . ASP A 1 636 ? 20.106 -1.394 -21.749 1.00 94.56 636 ASP A N 1
ATOM 4861 C CA . ASP A 1 636 ? 20.516 -2.141 -22.951 1.00 94.56 636 ASP A CA 1
ATOM 4862 C C . ASP A 1 636 ? 21.846 -1.604 -23.493 1.00 94.56 636 ASP A C 1
ATOM 4864 O O . ASP A 1 636 ? 21.955 -0.451 -23.910 1.00 94.56 636 ASP A O 1
ATOM 4868 N N . CYS A 1 637 ? 22.860 -2.463 -23.463 1.00 92.56 637 CYS A N 1
ATOM 4869 C CA . CYS A 1 637 ? 24.241 -2.163 -23.822 1.00 92.56 637 CYS A CA 1
ATOM 4870 C C . CYS A 1 637 ? 24.665 -2.810 -25.148 1.00 92.56 637 CYS A C 1
ATOM 4872 O O . CYS A 1 637 ? 25.842 -2.733 -25.506 1.00 92.56 637 CYS A O 1
ATOM 4874 N N . GLY A 1 638 ? 23.726 -3.424 -25.878 1.00 91.00 638 GLY A N 1
ATOM 4875 C CA . GLY A 1 638 ? 23.960 -3.994 -27.202 1.00 91.00 638 GLY A CA 1
ATOM 4876 C C . GLY A 1 638 ? 23.912 -5.521 -27.250 1.00 91.00 638 GLY A C 1
ATOM 4877 O O . GLY A 1 638 ? 23.052 -6.162 -26.636 1.00 91.00 638 GLY A O 1
ATOM 4878 N N . SER A 1 639 ? 24.791 -6.080 -28.076 1.00 97.25 639 SER A N 1
ATOM 4879 C CA . SER A 1 639 ? 24.921 -7.506 -28.404 1.00 97.25 639 SER A CA 1
ATOM 4880 C C . SER A 1 639 ? 25.783 -8.251 -27.381 1.00 97.25 639 SER A C 1
ATOM 4882 O O . SER A 1 639 ? 26.472 -7.623 -26.576 1.00 97.25 639 SER A O 1
ATOM 4884 N N . LEU A 1 640 ? 25.822 -9.586 -27.414 1.00 97.81 640 LEU A N 1
ATOM 4885 C CA . LEU A 1 640 ? 26.756 -10.330 -26.554 1.00 97.81 640 LEU A CA 1
ATOM 4886 C C . LEU A 1 640 ? 28.220 -9.948 -26.824 1.00 97.81 640 LEU A C 1
ATOM 4888 O O . LEU A 1 640 ? 29.009 -9.885 -25.881 1.00 97.81 640 LEU A O 1
ATOM 4892 N N . ALA A 1 641 ? 28.556 -9.574 -28.060 1.00 95.69 641 ALA A N 1
ATOM 4893 C CA . ALA A 1 641 ? 29.871 -9.052 -28.425 1.00 95.69 641 ALA A CA 1
ATOM 4894 C C . ALA A 1 641 ? 30.212 -7.706 -27.753 1.00 95.69 641 ALA A C 1
ATOM 4896 O O . ALA A 1 641 ? 31.383 -7.354 -27.644 1.00 95.69 641 ALA A O 1
ATOM 4897 N N . ASP A 1 642 ? 29.224 -6.953 -27.259 1.00 95.19 642 ASP A N 1
ATOM 4898 C CA . ASP A 1 642 ? 29.435 -5.719 -26.488 1.00 95.19 642 ASP A CA 1
ATOM 4899 C C . ASP A 1 642 ? 29.620 -5.987 -24.982 1.00 95.19 642 ASP A C 1
ATOM 4901 O O . ASP A 1 642 ? 30.026 -5.096 -24.230 1.00 95.19 642 ASP A O 1
ATOM 4905 N N . SER A 1 643 ? 29.360 -7.218 -24.526 1.00 96.38 643 SER A N 1
ATOM 4906 C C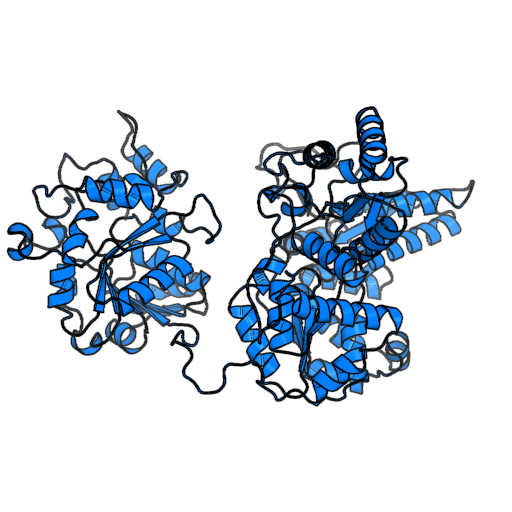A . SER A 1 643 ? 29.293 -7.551 -23.099 1.00 96.38 643 SER A CA 1
ATOM 4907 C C . SER A 1 643 ? 30.624 -7.462 -22.350 1.00 96.38 643 SER A C 1
ATOM 4909 O O . SER A 1 643 ? 30.636 -7.354 -21.124 1.00 96.38 643 SER A O 1
ATOM 4911 N N . TRP A 1 644 ? 31.758 -7.471 -23.056 1.00 94.88 644 TRP A N 1
ATOM 4912 C CA . TRP A 1 644 ? 33.082 -7.339 -22.438 1.00 94.88 644 TRP A CA 1
ATOM 4913 C C . TRP A 1 644 ? 33.264 -6.008 -21.701 1.00 94.88 644 TRP A C 1
ATOM 4915 O O . TRP A 1 644 ? 34.076 -5.937 -20.786 1.00 94.88 644 TRP A O 1
ATOM 4925 N N . ARG A 1 645 ? 32.495 -4.966 -22.052 1.00 95.44 645 ARG A N 1
ATOM 4926 C CA . ARG A 1 645 ? 32.613 -3.611 -21.481 1.00 95.44 645 ARG A CA 1
ATOM 4927 C C . ARG A 1 645 ? 32.208 -3.509 -20.005 1.00 95.44 645 ARG A C 1
ATOM 4929 O O . ARG A 1 645 ? 32.488 -2.490 -19.382 1.00 95.44 645 ARG A O 1
ATOM 4936 N N . PHE A 1 646 ? 31.550 -4.535 -19.465 1.00 95.44 646 PHE A N 1
ATOM 4937 C CA . PHE A 1 646 ? 31.134 -4.628 -18.060 1.00 95.44 646 PHE A CA 1
ATOM 4938 C C . PHE A 1 646 ? 31.524 -5.967 -17.416 1.00 95.44 646 PHE A C 1
ATOM 4940 O O . PHE A 1 646 ? 30.835 -6.494 -16.542 1.00 95.44 646 PHE A O 1
ATOM 4947 N N . GLN A 1 647 ? 32.643 -6.535 -17.861 1.00 91.12 647 GLN A N 1
ATOM 4948 C CA . GLN A 1 647 ? 33.291 -7.717 -17.280 1.00 91.12 647 GLN A CA 1
ATOM 4949 C C . GLN A 1 647 ? 34.478 -7.305 -16.385 1.00 91.12 647 GLN A C 1
ATOM 4951 O O . GLN A 1 647 ? 34.815 -6.118 -16.345 1.00 91.12 647 GLN A O 1
ATOM 4956 N N . PRO A 1 648 ? 35.121 -8.234 -15.648 1.00 89.75 648 PRO A N 1
ATOM 4957 C CA . PRO A 1 648 ? 36.294 -7.916 -14.840 1.00 89.75 648 PRO A CA 1
ATOM 4958 C C . PRO A 1 648 ? 37.342 -7.101 -15.606 1.00 89.75 648 PRO A C 1
ATOM 4960 O O . PRO A 1 648 ? 37.526 -7.276 -16.809 1.00 89.75 648 PRO A O 1
ATOM 4963 N N . ASN A 1 649 ? 38.034 -6.222 -14.881 1.00 86.31 649 ASN A N 1
ATOM 4964 C CA . ASN A 1 649 ? 39.037 -5.279 -15.402 1.00 86.31 649 ASN A CA 1
ATOM 4965 C C . ASN A 1 649 ? 38.480 -4.166 -16.309 1.00 86.31 649 ASN A C 1
ATOM 4967 O O . ASN A 1 649 ? 39.241 -3.548 -17.057 1.00 86.31 649 ASN A O 1
ATOM 4971 N N . THR A 1 650 ? 37.181 -3.867 -16.213 1.00 90.38 650 THR A N 1
ATOM 4972 C CA . THR A 1 650 ? 36.556 -2.703 -16.862 1.00 90.38 650 THR A CA 1
ATOM 4973 C C . THR A 1 650 ? 35.966 -1.720 -15.842 1.00 90.38 650 THR A C 1
ATOM 4975 O O . THR A 1 650 ? 35.663 -2.120 -14.716 1.00 90.38 650 THR A O 1
ATOM 4978 N N . PRO A 1 651 ? 35.762 -0.436 -16.206 1.00 91.94 651 PRO A N 1
ATOM 4979 C CA . PRO A 1 651 ? 35.237 0.574 -15.280 1.00 91.94 651 PRO A CA 1
ATOM 4980 C C . PRO A 1 651 ? 33.828 0.283 -14.741 1.00 91.94 651 PRO A C 1
ATOM 4982 O O . PRO A 1 651 ? 33.491 0.717 -13.645 1.00 91.94 651 PRO A O 1
ATOM 4985 N N . ALA A 1 652 ? 32.995 -0.445 -15.492 1.00 93.06 652 ALA A N 1
ATOM 4986 C CA . ALA A 1 652 ? 31.617 -0.753 -15.099 1.00 93.06 652 ALA A CA 1
ATOM 4987 C C . ALA A 1 652 ? 31.498 -1.936 -14.113 1.00 93.06 652 ALA A C 1
ATOM 4989 O O . ALA A 1 652 ? 30.388 -2.283 -13.702 1.00 93.06 652 ALA A O 1
ATOM 4990 N N . TYR A 1 653 ? 32.619 -2.567 -13.745 1.00 91.56 653 TYR A N 1
ATOM 4991 C CA . TYR A 1 653 ? 32.662 -3.775 -12.927 1.00 91.56 653 TYR A CA 1
ATOM 4992 C C . TYR A 1 653 ? 32.876 -3.468 -11.436 1.00 91.56 653 TYR A C 1
ATOM 4994 O O . TYR A 1 653 ? 33.964 -3.057 -11.036 1.00 91.56 653 TYR A O 1
ATOM 5002 N N . CYS A 1 654 ? 31.848 -3.718 -10.619 1.00 88.94 654 CYS A N 1
ATOM 5003 C CA . CYS A 1 654 ? 31.754 -3.643 -9.150 1.00 88.94 654 CYS A CA 1
ATOM 5004 C C . CYS A 1 654 ? 32.021 -2.268 -8.515 1.00 88.94 654 CYS A C 1
ATOM 5006 O O . CYS A 1 654 ? 31.202 -1.786 -7.734 1.00 88.94 654 CYS A O 1
ATOM 5008 N N . VAL A 1 655 ? 33.124 -1.610 -8.872 1.00 86.69 655 VAL A N 1
ATOM 5009 C CA . VAL A 1 655 ? 33.568 -0.317 -8.329 1.00 86.69 655 VAL A CA 1
ATOM 5010 C C . VAL A 1 655 ? 32.475 0.759 -8.339 1.00 86.69 655 VAL A C 1
ATOM 5012 O O . VAL A 1 655 ? 32.346 1.439 -7.324 1.00 86.69 655 VAL A O 1
ATOM 5015 N N . PRO A 1 656 ? 31.642 0.920 -9.390 1.00 90.88 656 PRO A N 1
ATOM 5016 C CA . PRO A 1 656 ? 30.612 1.962 -9.392 1.00 90.88 656 PRO A CA 1
ATOM 5017 C C . PRO A 1 656 ? 29.595 1.845 -8.250 1.00 90.88 656 PRO A C 1
ATOM 5019 O O . PRO A 1 656 ? 29.093 2.861 -7.777 1.00 90.88 656 PRO A O 1
ATOM 5022 N N . TYR A 1 657 ? 29.298 0.619 -7.810 1.00 91.06 657 TYR A N 1
ATOM 5023 C CA . TYR A 1 657 ? 28.314 0.354 -6.758 1.00 91.06 657 TYR A CA 1
ATOM 5024 C C . TYR A 1 657 ? 28.941 0.432 -5.362 1.00 91.06 657 TYR A C 1
ATOM 5026 O O . TYR A 1 657 ? 28.299 0.918 -4.440 1.00 91.06 657 TYR A O 1
ATOM 5034 N N . ILE A 1 658 ? 30.205 0.018 -5.235 1.00 87.88 658 ILE A N 1
ATOM 5035 C CA . ILE A 1 658 ? 30.955 0.006 -3.970 1.00 87.88 658 ILE A CA 1
ATOM 5036 C C . ILE A 1 658 ? 31.491 1.406 -3.614 1.00 87.88 658 ILE A C 1
ATOM 5038 O O . ILE A 1 658 ? 31.442 1.835 -2.463 1.00 87.88 658 ILE A O 1
ATOM 5042 N N . GLY A 1 659 ? 32.011 2.131 -4.607 1.00 81.88 659 GLY A N 1
ATOM 5043 C CA . GLY A 1 659 ? 32.787 3.356 -4.421 1.00 81.88 659 GLY A CA 1
ATOM 5044 C C . GLY A 1 659 ? 34.302 3.127 -4.353 1.00 81.88 659 GLY A C 1
ATOM 5045 O O . GLY A 1 659 ? 34.798 2.001 -4.388 1.00 81.88 659 GLY A O 1
ATOM 5046 N N . GLU A 1 660 ? 35.051 4.229 -4.292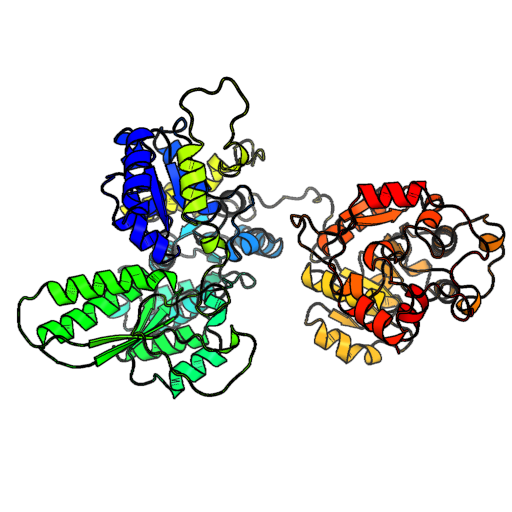 1.00 80.38 660 GLU A N 1
ATOM 5047 C CA . GLU A 1 660 ? 36.509 4.212 -4.149 1.00 80.38 660 GLU A CA 1
ATOM 5048 C C . GLU A 1 660 ? 36.908 4.131 -2.673 1.00 80.38 660 GLU A C 1
ATOM 5050 O O . GLU A 1 660 ? 36.404 4.888 -1.839 1.00 80.38 660 GLU A O 1
ATOM 5055 N N . PHE A 1 661 ? 37.838 3.231 -2.357 1.00 79.31 661 PHE A N 1
ATOM 5056 C CA . PHE A 1 661 ? 38.398 3.124 -1.014 1.00 79.31 661 PHE A CA 1
ATOM 5057 C C . PHE A 1 661 ? 39.466 4.203 -0.778 1.00 79.31 661 PHE A C 1
ATOM 5059 O O . PHE A 1 661 ? 40.296 4.420 -1.664 1.00 79.31 661 PHE A O 1
ATOM 5066 N N . PRO A 1 662 ? 39.509 4.833 0.410 1.00 81.00 662 PRO A N 1
ATOM 5067 C CA . PRO A 1 662 ? 40.604 5.719 0.794 1.00 81.00 662 PRO A CA 1
ATOM 5068 C C . PRO A 1 662 ? 41.965 5.010 0.809 1.00 81.00 662 PRO A C 1
ATOM 5070 O O . PRO A 1 662 ? 42.055 3.805 1.052 1.00 81.00 662 PRO A O 1
ATOM 5073 N N . ASP A 1 663 ? 43.046 5.766 0.632 1.00 80.19 663 ASP A N 1
ATOM 5074 C CA . ASP A 1 663 ? 44.396 5.218 0.776 1.00 80.19 663 ASP A CA 1
ATOM 5075 C C . ASP A 1 663 ? 44.641 4.717 2.211 1.00 80.19 663 ASP A C 1
ATOM 5077 O O . ASP A 1 663 ? 44.356 5.406 3.190 1.00 80.19 663 ASP A O 1
ATOM 5081 N N . GLY A 1 664 ? 45.218 3.519 2.338 1.00 80.00 664 GLY A N 1
ATOM 5082 C CA . GLY A 1 664 ? 45.672 2.972 3.622 1.00 80.00 664 GLY A CA 1
ATOM 5083 C C . GLY A 1 664 ? 44.621 2.241 4.465 1.00 80.00 664 GLY A C 1
ATOM 5084 O O . GLY A 1 664 ? 44.973 1.779 5.549 1.00 80.00 664 GLY A O 1
ATOM 5085 N N . VAL A 1 665 ? 43.378 2.083 3.990 1.00 80.25 665 VAL A N 1
ATOM 5086 C CA . VAL A 1 665 ? 42.397 1.195 4.646 1.00 80.25 665 VAL A CA 1
ATOM 5087 C C . VAL A 1 665 ? 42.844 -0.269 4.623 1.00 80.25 665 VAL A C 1
ATOM 5089 O O . VAL A 1 665 ? 43.452 -0.754 3.666 1.00 80.25 665 VAL A O 1
ATOM 5092 N N . THR A 1 666 ? 42.546 -0.987 5.700 1.00 82.75 666 THR A N 1
ATOM 5093 C CA . THR A 1 666 ? 42.828 -2.418 5.831 1.00 82.75 666 THR A CA 1
ATOM 5094 C C . THR A 1 666 ? 41.811 -3.262 5.060 1.00 82.75 666 THR A C 1
ATOM 5096 O O . THR A 1 666 ? 40.688 -2.837 4.790 1.00 82.75 666 THR A O 1
ATOM 5099 N N . THR A 1 667 ? 42.164 -4.514 4.754 1.00 75.31 667 THR A N 1
ATOM 5100 C CA . THR A 1 667 ? 41.243 -5.469 4.114 1.00 75.31 667 THR A CA 1
ATOM 5101 C C . THR A 1 667 ? 39.954 -5.682 4.914 1.00 75.31 667 THR A C 1
ATOM 5103 O O . THR A 1 667 ? 38.887 -5.829 4.325 1.00 75.31 667 THR A O 1
ATOM 5106 N N . GLU A 1 668 ? 40.026 -5.677 6.247 1.00 79.38 668 GLU A N 1
ATOM 5107 C CA . GLU A 1 668 ? 38.849 -5.838 7.107 1.00 79.38 668 GLU A CA 1
ATOM 5108 C C . GLU A 1 668 ? 37.908 -4.626 7.022 1.00 79.38 668 GLU A C 1
ATOM 5110 O O . GLU A 1 668 ? 36.688 -4.782 6.967 1.00 79.38 668 GLU A O 1
ATOM 5115 N N . GLU A 1 669 ? 38.459 -3.413 6.963 1.00 82.38 669 GLU A N 1
ATOM 5116 C CA . GLU A 1 669 ? 37.675 -2.186 6.786 1.00 82.38 669 GLU A CA 1
ATOM 5117 C C . GLU A 1 669 ? 37.041 -2.121 5.396 1.00 82.38 669 GLU A C 1
ATOM 5119 O O . GLU A 1 669 ? 35.872 -1.764 5.275 1.00 82.38 669 GLU A O 1
ATOM 5124 N N . MET A 1 670 ? 37.767 -2.543 4.356 1.00 79.69 670 MET A N 1
ATOM 5125 C CA . MET A 1 670 ? 37.222 -2.667 3.000 1.00 79.69 670 MET A CA 1
ATOM 5126 C C . MET A 1 670 ? 36.058 -3.663 2.955 1.00 79.69 670 MET A C 1
ATOM 5128 O O . MET A 1 670 ? 35.028 -3.380 2.350 1.00 79.69 670 MET A O 1
ATOM 5132 N N . LEU A 1 671 ? 36.186 -4.811 3.629 1.00 78.38 671 LEU A N 1
ATOM 5133 C CA . LEU A 1 671 ? 35.110 -5.797 3.751 1.00 78.38 671 LEU A CA 1
ATOM 5134 C C . LEU A 1 671 ? 33.873 -5.204 4.433 1.00 78.38 671 LEU A C 1
ATOM 5136 O O . LEU A 1 671 ? 32.765 -5.339 3.916 1.00 78.38 671 LEU A O 1
ATOM 5140 N N . LYS A 1 672 ? 34.055 -4.508 5.562 1.00 82.81 672 LYS A N 1
ATOM 5141 C CA . LYS A 1 672 ? 32.954 -3.833 6.268 1.00 82.81 672 LYS A CA 1
ATOM 5142 C C . LYS A 1 672 ? 32.305 -2.753 5.409 1.00 82.81 672 LYS A C 1
ATOM 5144 O O . LYS A 1 672 ? 31.088 -2.615 5.455 1.00 82.81 672 LYS A O 1
ATOM 5149 N N . TRP A 1 673 ? 33.083 -2.017 4.621 1.00 83.81 673 TRP A N 1
ATOM 5150 C CA . TRP A 1 673 ? 32.553 -1.024 3.693 1.00 83.81 673 TRP A CA 1
ATOM 5151 C C . TRP A 1 673 ? 31.650 -1.685 2.653 1.00 83.81 673 TRP A C 1
ATOM 5153 O O . TRP A 1 673 ? 30.480 -1.334 2.561 1.00 83.81 673 TRP A O 1
ATOM 5163 N N . VAL A 1 674 ? 32.153 -2.687 1.925 1.00 82.50 674 VAL A N 1
ATOM 5164 C CA . VAL A 1 674 ? 31.387 -3.392 0.878 1.00 82.50 674 VAL A CA 1
ATOM 5165 C C . VAL A 1 674 ? 30.091 -4.000 1.428 1.00 82.50 674 VAL A C 1
ATOM 5167 O O . VAL A 1 674 ? 29.086 -4.065 0.725 1.00 82.50 674 VAL A O 1
ATOM 5170 N N . GLN A 1 675 ? 30.101 -4.442 2.686 1.00 82.56 675 GLN A N 1
ATOM 5171 C CA . GLN A 1 675 ? 28.944 -5.061 3.333 1.00 82.56 675 GLN A CA 1
ATOM 5172 C C . GLN A 1 675 ? 27.862 -4.080 3.785 1.00 82.56 675 GLN A C 1
ATOM 5174 O O . GLN A 1 675 ? 26.719 -4.510 3.918 1.00 82.56 675 GLN A O 1
ATOM 5179 N N . ASN A 1 676 ? 28.214 -2.825 4.077 1.00 80.50 676 ASN A N 1
ATOM 5180 C CA . ASN A 1 676 ? 27.327 -1.905 4.796 1.00 80.50 676 ASN A CA 1
ATOM 5181 C C . ASN A 1 676 ? 27.049 -0.593 4.052 1.00 80.50 676 ASN A C 1
ATOM 5183 O O . ASN A 1 676 ? 26.012 0.024 4.293 1.00 80.50 676 ASN A O 1
ATOM 5187 N N . ASP A 1 677 ? 27.950 -0.136 3.179 1.00 81.25 677 ASP A N 1
ATOM 5188 C CA . ASP A 1 677 ? 27.730 1.082 2.403 1.00 81.25 677 ASP A CA 1
ATOM 5189 C C . ASP A 1 677 ? 27.005 0.756 1.096 1.00 81.25 677 ASP A C 1
ATOM 5191 O O . ASP A 1 677 ? 27.552 0.137 0.188 1.00 81.25 677 ASP A O 1
ATOM 5195 N N . HIS A 1 678 ? 25.757 1.205 1.009 1.00 82.31 678 HIS A N 1
ATOM 5196 C CA . HIS A 1 678 ? 24.916 1.104 -0.184 1.00 82.31 678 HIS A CA 1
ATOM 5197 C C . HIS A 1 678 ? 24.397 2.485 -0.608 1.00 82.31 678 HIS A C 1
ATOM 5199 O O . HIS A 1 678 ? 23.306 2.606 -1.164 1.00 82.31 678 HIS A O 1
ATOM 5205 N N . SER A 1 679 ? 25.149 3.540 -0.280 1.00 79.94 679 SER A N 1
ATOM 5206 C CA . SER A 1 679 ? 24.755 4.936 -0.501 1.00 79.94 679 SER A CA 1
ATOM 5207 C C . SER A 1 679 ? 25.030 5.441 -1.918 1.00 79.94 679 SER A C 1
ATOM 5209 O O . SER A 1 679 ? 24.482 6.469 -2.322 1.00 79.94 679 SER A O 1
ATOM 5211 N N . LYS A 1 680 ? 25.889 4.752 -2.683 1.00 87.06 680 LYS A N 1
ATOM 5212 C CA . LYS A 1 680 ? 26.185 5.132 -4.068 1.00 87.06 680 LYS A CA 1
ATOM 5213 C C . LYS A 1 680 ? 24.933 5.029 -4.914 1.00 87.06 680 LYS A C 1
ATOM 5215 O O . LYS A 1 680 ? 24.072 4.203 -4.657 1.00 87.06 680 LYS A O 1
ATOM 5220 N N . VAL A 1 681 ? 24.836 5.871 -5.935 1.00 89.69 681 VAL A N 1
ATOM 5221 C CA . VAL A 1 681 ? 23.743 5.844 -6.904 1.00 89.69 681 VAL A CA 1
ATOM 5222 C C . VAL A 1 681 ? 24.367 5.725 -8.279 1.00 89.69 681 VAL A C 1
ATOM 5224 O O . VAL A 1 681 ? 25.105 6.611 -8.699 1.00 89.69 681 VAL A O 1
ATOM 5227 N N . VAL A 1 682 ? 24.080 4.622 -8.965 1.00 94.06 682 VAL A N 1
ATOM 5228 C CA . VAL A 1 682 ? 24.544 4.370 -10.333 1.00 94.06 682 VAL A CA 1
ATOM 5229 C C . VAL A 1 682 ? 23.351 4.512 -11.265 1.00 94.06 682 VAL A C 1
ATOM 5231 O O . VAL A 1 682 ? 22.445 3.682 -11.224 1.00 94.06 682 VAL A O 1
ATOM 5234 N N . LYS A 1 683 ? 23.313 5.560 -12.092 1.00 95.56 683 LYS A N 1
ATOM 5235 C CA . LYS A 1 683 ? 22.233 5.783 -13.064 1.00 95.56 683 LYS A CA 1
ATOM 5236 C C . LYS A 1 683 ? 22.585 5.257 -14.445 1.00 95.56 683 LYS A C 1
ATOM 5238 O O . LYS A 1 683 ? 23.741 4.999 -14.765 1.00 95.56 683 LYS A O 1
ATOM 5243 N N . ALA A 1 684 ? 21.572 5.143 -15.304 1.00 92.50 684 ALA A N 1
ATOM 5244 C CA . ALA A 1 684 ? 21.754 4.677 -16.678 1.00 92.50 684 ALA A CA 1
ATOM 5245 C C . ALA A 1 684 ? 22.799 5.509 -17.446 1.00 92.50 684 ALA A C 1
ATOM 5247 O O . ALA A 1 684 ? 23.609 4.956 -18.187 1.00 92.50 684 ALA A O 1
ATOM 5248 N N . ALA A 1 685 ? 22.834 6.827 -17.220 1.00 92.31 685 ALA A N 1
ATOM 5249 C CA . ALA A 1 685 ? 23.845 7.705 -17.804 1.00 92.31 685 ALA A CA 1
ATOM 5250 C C . ALA A 1 685 ? 25.272 7.370 -17.328 1.00 92.31 685 ALA A C 1
ATOM 5252 O O . ALA A 1 685 ? 26.203 7.410 -18.133 1.00 92.31 685 ALA A O 1
ATOM 5253 N N . ASP A 1 686 ? 25.441 6.994 -16.056 1.00 95.88 686 ASP A N 1
ATOM 5254 C CA . ASP A 1 686 ? 26.734 6.584 -15.499 1.00 95.88 686 ASP A CA 1
ATOM 5255 C C . ASP A 1 686 ? 27.187 5.260 -16.106 1.00 95.88 686 ASP A C 1
ATOM 5257 O O . ASP A 1 686 ? 28.331 5.149 -16.543 1.00 95.88 686 ASP A O 1
ATOM 5261 N N . VAL A 1 687 ? 26.275 4.287 -16.221 1.00 96.50 687 VAL A N 1
ATOM 5262 C CA . VAL A 1 687 ? 26.542 3.003 -16.885 1.00 96.50 687 VAL A CA 1
ATOM 5263 C C . VAL A 1 687 ? 27.022 3.244 -18.315 1.00 96.50 687 VAL A C 1
ATOM 5265 O O . VAL A 1 687 ? 28.121 2.827 -18.669 1.00 96.50 687 VAL A O 1
ATOM 5268 N N . LEU A 1 688 ? 26.264 3.987 -19.127 1.00 94.00 688 LEU A N 1
ATOM 5269 C CA . LEU A 1 688 ? 26.640 4.277 -20.517 1.00 94.00 688 LEU A CA 1
ATOM 5270 C C . LEU A 1 688 ? 27.991 5.001 -20.621 1.00 94.00 688 LEU A C 1
ATOM 5272 O O . LEU A 1 688 ? 28.804 4.683 -21.494 1.00 94.00 688 LEU A O 1
ATOM 5276 N N . LYS A 1 689 ? 28.265 5.935 -19.704 1.00 96.12 689 LYS A N 1
ATOM 5277 C CA . LYS A 1 689 ? 29.553 6.631 -19.622 1.00 96.12 689 LYS A CA 1
ATOM 5278 C C . LYS A 1 689 ? 30.695 5.660 -19.316 1.00 96.12 689 LYS A C 1
ATOM 5280 O O . LYS A 1 689 ? 31.694 5.679 -20.031 1.00 96.12 689 LYS A O 1
ATOM 5285 N N . LEU A 1 690 ? 30.556 4.798 -18.314 1.00 95.75 690 LEU A N 1
ATOM 5286 C CA . LEU A 1 690 ? 31.582 3.818 -17.940 1.00 95.75 690 LEU A CA 1
ATOM 5287 C C . LEU A 1 690 ? 31.855 2.816 -19.069 1.00 95.75 690 LEU A C 1
ATOM 5289 O O . LEU A 1 690 ? 33.010 2.506 -19.353 1.00 95.75 690 LEU A O 1
ATOM 5293 N N . LEU A 1 691 ? 30.809 2.371 -19.772 1.00 94.12 691 LEU A N 1
ATOM 5294 C CA . LEU A 1 691 ? 30.945 1.488 -20.934 1.00 94.12 691 LEU A CA 1
ATOM 5295 C C . LEU A 1 691 ? 31.703 2.158 -22.082 1.00 94.12 691 LEU A C 1
ATOM 5297 O O . LEU A 1 691 ? 32.506 1.504 -22.742 1.00 94.12 691 LEU A O 1
ATOM 5301 N N . SER A 1 692 ? 31.492 3.459 -22.306 1.00 93.38 692 SER A N 1
ATOM 5302 C CA . SER A 1 692 ? 32.228 4.217 -23.330 1.00 93.38 692 SER A CA 1
ATOM 5303 C C . SER A 1 692 ? 33.725 4.368 -23.026 1.00 93.38 692 SER A C 1
ATOM 5305 O O . SER A 1 692 ? 34.517 4.623 -23.930 1.00 93.38 692 SER A O 1
ATOM 5307 N N . GLN A 1 693 ? 34.112 4.196 -21.758 1.00 95.12 693 GLN A N 1
ATOM 5308 C CA . GLN A 1 693 ? 35.493 4.268 -21.276 1.00 95.12 693 GLN A CA 1
ATOM 5309 C C . GLN A 1 693 ? 36.172 2.896 -21.198 1.00 95.12 693 GLN A C 1
ATOM 5311 O O . GLN A 1 693 ? 37.368 2.824 -20.914 1.00 95.12 693 GLN A O 1
ATOM 5316 N N . ALA A 1 694 ? 35.428 1.809 -21.418 1.00 93.25 694 ALA A N 1
ATOM 5317 C CA . ALA A 1 694 ? 35.965 0.463 -21.331 1.00 93.25 694 ALA A CA 1
ATOM 5318 C C . ALA A 1 694 ? 37.023 0.229 -22.418 1.00 93.25 694 ALA A C 1
ATOM 5320 O O . ALA A 1 694 ? 36.792 0.444 -23.609 1.00 93.25 694 ALA A O 1
ATOM 5321 N N . THR A 1 695 ? 38.185 -0.260 -21.998 1.00 90.94 695 THR A N 1
ATOM 5322 C CA . THR A 1 695 ? 39.261 -0.712 -22.878 1.00 90.94 695 THR A CA 1
ATOM 5323 C C . THR A 1 695 ? 39.550 -2.177 -22.593 1.00 90.94 695 THR A C 1
ATOM 5325 O O . THR A 1 695 ? 39.361 -2.664 -21.478 1.00 90.94 695 THR A O 1
ATOM 5328 N N . THR A 1 696 ? 39.980 -2.912 -23.613 1.00 83.81 696 THR A N 1
ATOM 5329 C CA . THR A 1 696 ? 40.429 -4.290 -23.421 1.00 83.81 696 THR A CA 1
ATOM 5330 C C . THR A 1 696 ? 41.770 -4.282 -22.696 1.00 83.81 696 THR A C 1
ATOM 5332 O O . THR A 1 696 ? 42.705 -3.621 -23.149 1.00 83.81 696 THR A O 1
ATOM 5335 N N . SER A 1 697 ? 41.879 -5.040 -21.612 1.00 77.88 697 SER A N 1
ATOM 5336 C CA . SER A 1 697 ? 43.103 -5.206 -20.824 1.00 77.88 697 SER A CA 1
ATOM 5337 C C . SER A 1 697 ? 43.550 -6.673 -20.817 1.00 77.88 697 SER A C 1
ATOM 5339 O O . SER A 1 697 ? 42.749 -7.563 -21.114 1.00 77.88 697 SER A O 1
ATOM 5341 N N . ASP A 1 698 ? 44.839 -6.907 -20.552 1.00 80.12 698 ASP A N 1
ATOM 5342 C CA . ASP A 1 698 ? 45.399 -8.235 -20.278 1.00 80.12 698 ASP A CA 1
ATOM 5343 C C . ASP A 1 698 ? 45.696 -8.374 -18.770 1.00 80.12 698 ASP A C 1
ATOM 5345 O O . ASP A 1 698 ? 46.142 -7.398 -18.152 1.00 80.12 698 ASP A O 1
ATOM 5349 N N . PRO A 1 699 ? 45.514 -9.570 -18.177 1.00 81.12 699 PRO A N 1
ATOM 5350 C CA . PRO A 1 699 ? 44.954 -10.773 -18.802 1.00 81.12 699 PRO A CA 1
ATOM 5351 C C . PRO A 1 699 ? 43.445 -10.641 -19.072 1.00 81.12 699 PRO A C 1
ATOM 5353 O O . PRO A 1 699 ? 42.769 -9.806 -18.467 1.00 81.12 699 PRO A O 1
ATOM 5356 N N . VAL A 1 700 ? 42.921 -11.459 -19.991 1.00 85.00 700 VAL A N 1
ATOM 5357 C CA . VAL A 1 700 ? 41.478 -11.524 -20.253 1.00 85.00 700 VAL A CA 1
ATOM 5358 C C . VAL A 1 700 ? 40.777 -12.176 -19.058 1.00 85.00 700 VAL A C 1
ATOM 5360 O O . VAL A 1 700 ? 41.202 -13.214 -18.560 1.00 85.00 700 VAL A O 1
ATOM 5363 N N . GLY A 1 701 ? 39.679 -11.572 -18.599 1.00 85.25 701 GLY A N 1
ATOM 5364 C CA . GLY A 1 701 ? 38.978 -12.021 -17.395 1.00 85.25 701 GLY A CA 1
ATOM 5365 C C . GLY A 1 701 ? 39.609 -11.506 -16.100 1.00 85.25 701 GLY A C 1
ATOM 5366 O O . GLY A 1 701 ? 40.543 -10.711 -16.101 1.00 85.25 701 GLY A O 1
ATOM 5367 N N . GLY A 1 702 ? 39.046 -11.909 -14.965 1.00 83.56 702 GLY A N 1
ATOM 5368 C CA . GLY A 1 702 ? 39.502 -11.446 -13.656 1.00 83.56 702 GLY A CA 1
ATOM 5369 C C . GLY A 1 702 ? 40.646 -12.284 -13.084 1.00 83.56 702 GLY A C 1
ATOM 5370 O O . GLY A 1 702 ? 40.907 -13.404 -13.521 1.00 83.56 702 GLY A O 1
ATOM 5371 N N . LEU A 1 703 ? 41.282 -11.761 -12.038 1.00 77.44 703 LEU A N 1
ATOM 5372 C CA . LEU A 1 703 ? 42.321 -12.444 -11.262 1.00 77.44 703 LEU A CA 1
ATOM 5373 C C . LEU A 1 703 ? 41.792 -12.771 -9.862 1.00 77.44 703 LEU A C 1
ATOM 5375 O O . LEU A 1 703 ? 41.037 -11.976 -9.301 1.00 77.44 703 LEU A O 1
ATOM 5379 N N . ILE A 1 704 ? 42.167 -13.930 -9.310 1.00 68.25 704 ILE A N 1
ATOM 5380 C CA . ILE A 1 704 ? 41.698 -14.381 -7.985 1.00 68.25 704 ILE A CA 1
ATOM 5381 C C . ILE A 1 704 ? 42.828 -14.297 -6.952 1.00 68.25 704 ILE A C 1
ATOM 5383 O O . ILE A 1 704 ? 42.565 -13.887 -5.826 1.00 68.25 704 ILE A O 1
ATOM 5387 N N . ASN A 1 705 ? 44.080 -14.613 -7.316 1.00 56.12 705 ASN A N 1
ATOM 5388 C CA . ASN A 1 705 ? 45.192 -14.740 -6.357 1.00 56.12 705 ASN A CA 1
ATOM 5389 C C . ASN A 1 705 ? 46.420 -13.861 -6.654 1.00 56.12 705 ASN A C 1
ATOM 5391 O O . ASN A 1 705 ? 47.539 -14.192 -6.255 1.00 56.12 705 ASN A O 1
ATOM 5395 N N . THR A 1 706 ? 46.269 -12.727 -7.341 1.00 51.72 706 THR A N 1
ATOM 5396 C CA . THR A 1 706 ? 47.418 -11.839 -7.599 1.00 51.72 706 THR A CA 1
ATOM 5397 C C . THR A 1 706 ? 47.680 -10.831 -6.469 1.00 51.72 706 THR A C 1
ATOM 5399 O O . THR A 1 706 ? 46.736 -10.228 -5.970 1.00 51.72 706 THR A O 1
ATOM 5402 N N . PRO A 1 707 ? 48.947 -10.504 -6.133 1.00 43.22 707 PRO A N 1
ATOM 5403 C CA . PRO A 1 707 ? 49.295 -9.501 -5.108 1.00 43.22 707 PRO A CA 1
ATOM 5404 C C . PRO A 1 707 ? 48.798 -8.071 -5.394 1.00 43.22 707 PRO A C 1
ATOM 5406 O O . PRO A 1 707 ? 48.921 -7.193 -4.547 1.00 43.22 707 PRO A O 1
ATOM 5409 N N . LYS A 1 708 ? 48.283 -7.827 -6.605 1.00 45.44 708 LYS A N 1
ATOM 5410 C CA . LYS A 1 708 ? 47.727 -6.557 -7.089 1.00 45.44 708 LYS A CA 1
ATOM 5411 C C . LYS A 1 708 ? 46.214 -6.648 -7.316 1.00 45.44 708 LYS A C 1
ATOM 5413 O O . LYS A 1 708 ? 45.710 -6.118 -8.304 1.00 45.44 708 LYS A O 1
ATOM 5418 N N . LEU A 1 709 ? 45.482 -7.364 -6.467 1.00 54.16 709 LEU A N 1
ATOM 5419 C CA . LEU A 1 709 ? 44.028 -7.247 -6.495 1.00 54.16 709 LEU A CA 1
ATOM 5420 C C . LEU A 1 709 ? 43.668 -5.792 -6.189 1.00 54.16 709 LEU A C 1
ATOM 5422 O O . LEU A 1 709 ? 44.135 -5.223 -5.202 1.00 54.16 709 LEU A O 1
ATOM 5426 N N . VAL A 1 710 ? 42.824 -5.194 -7.030 1.00 56.38 710 VAL A N 1
ATOM 5427 C CA . VAL A 1 710 ? 42.069 -4.009 -6.614 1.00 56.38 710 VAL A CA 1
ATOM 5428 C C . VAL A 1 710 ? 41.352 -4.409 -5.317 1.00 56.38 710 VAL A C 1
ATOM 5430 O O . VAL A 1 710 ? 40.747 -5.484 -5.304 1.00 56.38 710 VAL A O 1
ATOM 5433 N N . PRO A 1 711 ? 41.416 -3.610 -4.238 1.00 57.78 711 PRO A N 1
ATOM 5434 C CA . PRO A 1 711 ? 40.781 -3.890 -2.946 1.00 57.78 711 PRO A CA 1
ATOM 5435 C C . PRO A 1 711 ? 39.384 -4.534 -2.999 1.00 57.78 711 PRO A C 1
ATOM 5437 O O . PRO A 1 711 ? 39.074 -5.426 -2.211 1.00 57.78 711 PRO A O 1
ATOM 5440 N N . VAL A 1 712 ? 38.586 -4.149 -4.001 1.00 57.53 712 VAL A N 1
ATOM 5441 C CA . VAL A 1 712 ? 37.286 -4.738 -4.357 1.00 57.53 712 VAL A CA 1
ATOM 5442 C C . VAL A 1 712 ? 37.326 -6.267 -4.475 1.00 57.53 712 VAL A C 1
ATOM 5444 O O . VAL A 1 712 ? 36.480 -6.940 -3.898 1.00 57.53 712 VAL A O 1
ATOM 5447 N N . TYR A 1 713 ? 38.300 -6.847 -5.180 1.00 63.28 713 TYR A N 1
ATOM 5448 C CA . TYR A 1 713 ? 38.339 -8.295 -5.398 1.00 63.28 713 TYR A CA 1
ATOM 5449 C C . TYR A 1 713 ? 38.725 -9.068 -4.133 1.00 63.28 713 TYR A C 1
ATOM 5451 O O . TYR A 1 713 ? 38.196 -10.153 -3.906 1.00 63.28 713 TYR A O 1
ATOM 5459 N N . ILE A 1 714 ? 39.595 -8.506 -3.284 1.00 60.50 714 ILE A N 1
ATOM 5460 C CA . ILE A 1 714 ? 39.913 -9.112 -1.983 1.00 60.50 714 ILE A CA 1
ATOM 5461 C C . ILE A 1 714 ? 38.642 -9.152 -1.136 1.00 60.50 714 ILE A C 1
ATOM 5463 O O . ILE A 1 714 ? 38.293 -10.206 -0.619 1.00 60.50 714 ILE A O 1
ATOM 5467 N N . ALA A 1 715 ? 37.900 -8.045 -1.060 1.00 59.62 715 ALA A N 1
ATOM 5468 C CA . ALA A 1 715 ? 36.652 -8.003 -0.308 1.00 59.62 715 ALA A CA 1
ATOM 5469 C C . ALA A 1 715 ? 35.579 -8.965 -0.865 1.00 59.62 715 ALA A C 1
ATOM 5471 O O . ALA A 1 715 ? 34.834 -9.572 -0.101 1.00 59.62 715 ALA A O 1
ATOM 5472 N N . MET A 1 716 ? 35.517 -9.162 -2.186 1.00 63.22 716 MET A N 1
ATOM 5473 C CA . MET A 1 716 ? 34.560 -10.085 -2.808 1.00 63.22 716 MET A CA 1
ATOM 5474 C C . MET A 1 716 ? 34.901 -11.569 -2.604 1.00 63.22 716 MET A C 1
ATOM 5476 O O . MET A 1 716 ? 33.981 -12.376 -2.485 1.00 63.22 716 MET A O 1
ATOM 5480 N N . PHE A 1 717 ? 36.190 -11.937 -2.584 1.00 63.53 717 PHE A N 1
ATOM 5481 C CA . PHE A 1 717 ? 36.647 -13.337 -2.542 1.00 63.53 717 PHE A CA 1
ATOM 5482 C C . PHE A 1 717 ? 37.199 -13.800 -1.183 1.00 63.53 717 PHE A C 1
ATOM 5484 O O . PHE A 1 717 ? 37.403 -14.997 -1.001 1.00 63.53 717 PHE A O 1
ATOM 5491 N N . ALA A 1 718 ? 37.433 -12.899 -0.221 1.00 56.38 718 ALA A N 1
ATOM 5492 C CA . ALA A 1 718 ? 37.938 -13.240 1.117 1.00 56.38 718 ALA A CA 1
ATOM 5493 C C . ALA A 1 718 ? 36.861 -13.765 2.087 1.00 56.38 718 ALA A C 1
ATOM 5495 O O . ALA A 1 718 ? 37.153 -14.008 3.258 1.00 56.38 718 ALA A O 1
ATOM 5496 N N . LEU A 1 719 ? 35.621 -13.925 1.625 1.00 53.38 719 LEU A N 1
ATOM 5497 C CA . LEU A 1 719 ? 34.498 -14.381 2.436 1.00 53.38 719 LEU A CA 1
ATOM 5498 C C . LEU A 1 719 ? 34.172 -15.849 2.114 1.00 53.38 719 LEU A C 1
ATOM 5500 O O . LEU A 1 719 ? 34.096 -16.184 0.930 1.00 53.38 719 LEU A O 1
ATOM 5504 N N . PRO A 1 720 ? 34.010 -16.713 3.132 1.00 38.50 720 PRO A N 1
ATOM 5505 C CA . PRO A 1 720 ? 33.659 -18.119 2.944 1.00 38.50 720 PRO A CA 1
ATOM 5506 C C . PRO A 1 720 ? 32.223 -18.346 2.456 1.00 38.50 720 PRO A C 1
ATOM 5508 O O . PRO A 1 720 ? 31.333 -17.512 2.761 1.00 38.50 720 PRO A O 1
#